Protein AF-0000000068983018 (afdb_homodimer)

pLDDT: mean 96.37, std 4.25, range [56.03, 98.94]

Secondary structure (DSSP, 8-state):
-EEEE---SSB--SSPPSS--TTT-B--TTHHHHHHHHHHHTT--HHHHHHHHT--HHHHHHHHHHHHH--SS--TT-EEHHHHB-SHHHHHH-GGG--HHHHHHHHHHEEEEETTTEEE-TTBEE------TTS---BTTBSSHHHHHTTHHHHHHHHHHHHHT-SEEEE-S-HHHHTTS-GGG-SSEEEEEEEEEEETTEEE--HHHHHHHHHHHHHHHHHTT--SGGGGGG--GGG-EE-GGG--SSEEEEEEPPP-/-EEEE---SSB--SSPPSS--TTT-B--TTHHHHHHHHHHHTT--HHHHHHHHT--HHHHHHHHHHHHH--SS--TT-EEHHHHB-SHHHHHH-GGG--HHHHHHHHHHEEEEETTTEEE-TTBEE------TTS---BTTBSSHHHHHTTHHHHHHHHHHHHHT-SEEEE-S-HHHHTTS-GGG-SSEEEEEEEEEEETTEEE--HHHHHHHHHHHHHHHHHTT--SGGGGGG--GGG-EE-GGG--SSEEEEEEPPP-

Foldseek 3Di:
DAEEAEFAQAWDQDDDQQDDPPVPAAAQPQVVQLVQLLVQVLPAALVRCCVQVVDDSVVSNVQNVQSVQDDPVDDPSKFFRLRTGDALLSVLLVVSPDDPQLLVLQQLHYWYADLNRGIHGRRHIDHDHDDFQQGQRDDPVGRGSLRSCPCVSQVVVQVSCVRLVAQEYEYLYDPSRCSSYDPVSRRHQAAYEFEWEDDPNDTDDDPSVSSSVSSNLSNVCSVVVPSDPVVSQPDQPPRWHWDPVPADPRYTYIYHYDDD/DAEEAEFAQAWDQDDDQQDDPPVPAAAQPQVVQLVQLLVQVLVAALVRCCVQVVDDSVVSNVQNVQSVQDDPVDDPSKFFRLRTGDALLSLLLVVSPDDPQLLVLQQLHYWYADLNRGIHGRRHIDHDHDDFQQGQRDDPVGRGSLRSCPCVSQVVVQVSCVRLVAQEYEYLYDPSRCSSYDVVSRRHQAAYEFEWEDDPNDTDDDPSVSSSVSSNLSNVCSVVVPSDPVVSQPDQPPRWHWDPVVADPRYTYIYHYDDD

Nearest PDB structures (foldseek):
  5caj-assembly2_B  TM=9.688E-01  e=5.473E-36  Escherichia coli K-12
  5x2p-assembly1_B  TM=3.683E-01  e=3.387E+00  Oryzias latipes
  5caj-assembly2_B  TM=9.688E-01  e=8.836E-36  Escherichia coli K-12
  5x2m-assembly1_B  TM=3.567E-01  e=2.384E+00  Oryzias latipes
  5x2p-assembly1_B  TM=3.683E-01  e=3.227E+00  Oryzias latipes

Organism: NCBI:txid743974

Sequence (520 aa):
MYFLLSPAKNLDEKTALPLELDDQYSEPTLIEGAIDLMKTLKTKDVLDLQELMHISAKIAELNVARNQAWAYPFDDNKKPAVYLFDGDVYTGLDAYQLSKEEILYLNRHLGILSGLYGLLKPLDYMLPYRLEMGTKFKTPNADDLYQFWGDTITDLINERIQESGSDVLVNLASTEYYGAVKPKNINATIITPKFLDQKNGKYKIISFYAKKARGMMVNFAAKNNITTPEDLKKFDSDGYCFDEALSTDVEWVFKRDEQAMYFLLSPAKNLDEKTALPLELDDQYSEPTLIEGAIDLMKTLKTKDVLDLQELMHISAKIAELNVARNQAWAYPFDDNKKPAVYLFDGDVYTGLDAYQLSKEEILYLNRHLGILSGLYGLLKPLDYMLPYRLEMGTKFKTPNADDLYQFWGDTITDLINERIQESGSDVLVNLASTEYYGAVKPKNINATIITPKFLDQKNGKYKIISFYAKKARGMMVNFAAKNNITTPEDLKKFDSDGYCFDEALSTDVEWVFKRDEQA

Solvent-accessible surface area (backbone atoms only — not comparable to full-atom values): 27625 Å² total; per-residue (Å²): 46,25,37,35,32,50,69,45,84,40,66,41,88,75,72,75,79,81,68,92,51,81,90,65,54,43,67,44,83,39,44,70,57,26,55,56,51,44,61,58,53,51,71,40,50,46,69,51,37,20,67,59,67,70,47,52,68,70,59,17,44,53,44,37,53,35,42,65,67,58,56,83,82,67,64,90,76,44,37,34,39,58,66,23,40,44,35,54,33,43,62,32,31,38,57,84,77,50,51,72,69,31,48,52,46,38,44,54,26,34,36,32,38,37,51,54,44,45,47,31,38,36,39,15,44,40,65,76,74,83,53,62,41,74,36,77,49,64,51,100,84,22,71,24,44,49,59,60,47,44,61,54,46,30,53,50,49,43,53,44,23,62,71,38,73,26,60,34,36,39,45,51,36,47,70,62,51,46,60,39,45,50,71,89,72,44,81,43,51,61,32,33,66,43,48,27,37,32,54,96,92,38,75,38,74,42,69,68,57,32,36,19,47,44,16,33,49,54,33,51,34,30,76,63,64,59,67,48,74,75,63,57,55,67,48,50,68,95,60,28,35,60,35,72,89,77,29,54,95,42,38,39,32,29,37,22,71,58,76,129,48,24,39,35,32,52,67,45,85,40,69,42,87,74,73,75,78,84,68,92,51,79,91,66,54,44,66,43,82,39,44,68,58,27,56,54,52,44,61,58,53,51,70,41,49,45,68,50,39,20,67,59,65,69,47,52,66,69,59,17,46,54,45,38,52,36,42,65,66,59,56,84,82,68,64,89,76,44,38,34,38,58,66,23,42,44,34,52,32,43,63,32,32,40,57,82,78,51,53,72,68,32,48,53,45,38,44,53,26,33,35,32,38,37,51,55,45,44,47,30,40,36,39,16,44,40,65,77,74,85,55,63,40,73,36,77,48,64,52,99,84,22,72,23,45,50,59,61,47,43,61,55,47,29,53,50,48,43,54,44,23,62,72,36,73,27,59,32,35,39,45,52,39,48,71,62,54,46,61,40,45,51,72,90,71,44,85,43,52,61,32,33,67,42,48,28,36,30,53,95,91,38,74,38,75,43,69,68,57,33,37,18,47,44,16,33,50,54,34,51,34,31,76,65,64,59,67,52,76,74,63,56,55,67,48,49,68,96,60,26,36,58,36,72,88,77,30,56,96,42,37,39,32,28,36,23,71,60,76,129

Structure (mmCIF, N/CA/C/O backbone):
data_AF-0000000068983018-model_v1
#
loop_
_entity.id
_entity.type
_entity.pdbx_description
1 polymer 'UPF0246 protein MBO_03957'
#
loop_
_atom_site.group_PDB
_atom_site.id
_atom_site.type_symbol
_atom_site.label_atom_id
_atom_site.label_alt_id
_atom_site.label_comp_id
_atom_site.label_asym_id
_atom_site.label_entity_id
_atom_site.label_seq_id
_atom_site.pdbx_PDB_ins_code
_atom_site.Cartn_x
_atom_site.Cartn_y
_atom_site.Cartn_z
_atom_site.occupancy
_atom_site.B_iso_or_equiv
_atom_site.auth_seq_id
_atom_site.auth_comp_id
_atom_site.auth_asym_id
_atom_site.auth_atom_id
_atom_site.pdbx_PDB_model_num
ATOM 1 N N . MET A 1 1 ? -3.676 -29.547 -19.547 1 93.94 1 MET A N 1
ATOM 2 C CA . MET A 1 1 ? -4.047 -28.203 -19.094 1 93.94 1 MET A CA 1
ATOM 3 C C . MET A 1 1 ? -3.006 -27.656 -18.125 1 93.94 1 MET A C 1
ATOM 5 O O . MET A 1 1 ? -2.473 -28.406 -17.297 1 93.94 1 MET A O 1
ATOM 9 N N . TYR A 1 2 ? -2.689 -26.422 -18.312 1 97.62 2 TYR A N 1
ATOM 10 C CA . TYR A 1 2 ? -1.684 -25.75 -17.484 1 97.62 2 TYR A CA 1
ATOM 11 C C . TYR A 1 2 ? -2.24 -24.469 -16.859 1 97.62 2 TYR A C 1
ATOM 13 O O . TYR A 1 2 ? -2.877 -23.672 -17.547 1 97.62 2 TYR A O 1
ATOM 21 N N . PHE A 1 3 ? -2.029 -24.328 -15.508 1 98.69 3 PHE A N 1
ATOM 22 C CA . PHE A 1 3 ? -2.539 -23.172 -14.773 1 98.69 3 PHE A CA 1
ATOM 23 C C . PHE A 1 3 ? -1.427 -22.172 -14.516 1 98.69 3 PHE A C 1
ATOM 25 O O . PHE A 1 3 ? -0.26 -22.547 -14.383 1 98.69 3 PHE A O 1
ATOM 32 N N . LEU A 1 4 ? -1.784 -20.922 -14.43 1 98.88 4 LEU A N 1
ATOM 33 C CA . LEU A 1 4 ? -0.894 -19.875 -13.938 1 98.88 4 LEU A CA 1
ATOM 34 C C . LEU A 1 4 ? -1.475 -19.203 -12.695 1 98.88 4 LEU A C 1
ATOM 36 O O . LEU A 1 4 ? -2.66 -18.875 -12.664 1 98.88 4 LEU A O 1
ATOM 40 N N . LEU A 1 5 ? -0.651 -19.031 -11.703 1 98.94 5 LEU A N 1
ATOM 41 C CA . LEU A 1 5 ? -0.996 -18.25 -10.516 1 98.94 5 LEU A CA 1
ATOM 42 C C . LEU A 1 5 ? 0.014 -17.141 -10.289 1 98.94 5 LEU A C 1
ATOM 44 O O . LEU A 1 5 ? 1.147 -17.219 -10.766 1 98.94 5 LEU A O 1
ATOM 48 N N . SER A 1 6 ? -0.474 -16.109 -9.625 1 98.75 6 SER A N 1
ATOM 49 C CA . SER A 1 6 ? 0.417 -15.086 -9.086 1 98.75 6 SER A CA 1
ATOM 50 C C . SER A 1 6 ? 1.104 -15.578 -7.812 1 98.75 6 SER A C 1
ATOM 52 O O . SER A 1 6 ? 0.6 -16.469 -7.133 1 98.75 6 SER A O 1
ATOM 54 N N . PRO A 1 7 ? 2.236 -15.023 -7.469 1 98.69 7 PRO A N 1
ATOM 55 C CA . PRO A 1 7 ? 2.857 -15.32 -6.176 1 98.69 7 PRO A CA 1
ATOM 56 C C . PRO A 1 7 ? 2.17 -14.602 -5.016 1 98.69 7 PRO A C 1
ATOM 58 O O . PRO A 1 7 ? 1.021 -14.172 -5.148 1 98.69 7 PRO A O 1
ATOM 61 N N . ALA A 1 8 ? 2.814 -14.656 -3.9 1 97.69 8 ALA A N 1
ATOM 62 C CA . ALA A 1 8 ? 2.324 -13.922 -2.74 1 97.69 8 ALA A CA 1
ATOM 63 C C . ALA A 1 8 ? 3.43 -13.062 -2.127 1 97.69 8 ALA A C 1
ATOM 65 O O . ALA A 1 8 ? 4.605 -13.438 -2.164 1 97.69 8 ALA A O 1
ATOM 66 N N . LYS A 1 9 ? 3.07 -11.938 -1.561 1 94.56 9 LYS A N 1
ATOM 67 C CA . LYS A 1 9 ? 4.016 -11.078 -0.845 1 94.56 9 LYS A CA 1
ATOM 68 C C . LYS A 1 9 ? 4.418 -11.703 0.487 1 94.56 9 LYS A C 1
ATOM 70 O O . LYS A 1 9 ? 5.582 -11.617 0.893 1 94.56 9 LYS A O 1
ATOM 75 N N . ASN A 1 10 ? 3.43 -12.234 1.146 1 94.75 10 ASN A N 1
ATOM 76 C CA . ASN A 1 10 ? 3.703 -12.906 2.41 1 94.75 10 ASN A CA 1
ATOM 77 C C . ASN A 1 10 ? 4.293 -14.297 2.186 1 94.75 10 ASN A C 1
ATOM 79 O O . ASN A 1 10 ? 3.912 -14.992 1.244 1 94.75 10 ASN A O 1
ATOM 83 N N . LEU A 1 11 ? 5.184 -14.602 3.102 1 97.81 11 LEU A N 1
ATOM 84 C CA . LEU A 1 11 ? 5.871 -15.883 2.998 1 97.81 11 LEU A CA 1
ATOM 85 C C . LEU A 1 11 ? 5.809 -16.641 4.32 1 97.81 11 LEU A C 1
ATOM 87 O O . LEU A 1 11 ? 5.914 -16.047 5.391 1 97.81 11 LEU A O 1
ATOM 91 N N . ASP A 1 12 ? 5.645 -17.906 4.25 1 97.69 12 ASP A N 1
ATOM 92 C CA . ASP A 1 12 ? 5.703 -18.797 5.41 1 97.69 12 ASP A CA 1
ATOM 93 C C . ASP A 1 12 ? 7.059 -19.5 5.496 1 97.69 12 ASP A C 1
ATOM 95 O O . ASP A 1 12 ? 7.223 -20.609 4.988 1 97.69 12 ASP A O 1
ATOM 99 N N . GLU A 1 13 ? 7.898 -18.922 6.32 1 97 13 GLU A N 1
ATOM 100 C CA . GLU A 1 13 ? 9.266 -19.406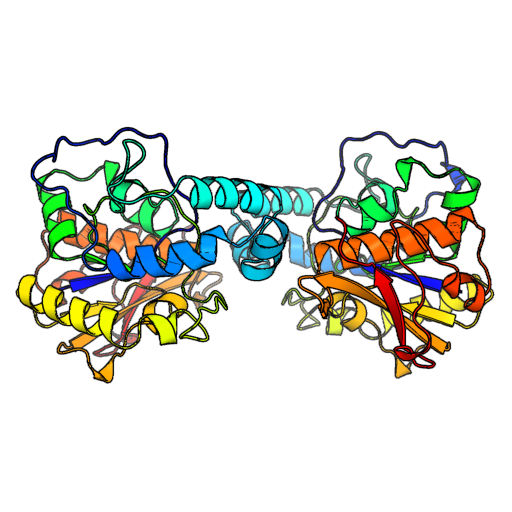 6.402 1 97 13 GLU A CA 1
ATOM 101 C C . GLU A 1 13 ? 9.43 -20.406 7.543 1 97 13 GLU A C 1
ATOM 103 O O . GLU A 1 13 ? 10.461 -21.078 7.652 1 97 13 GLU A O 1
ATOM 108 N N . LYS A 1 14 ? 8.406 -20.609 8.32 1 95.81 14 LYS A N 1
ATOM 109 C CA . LYS A 1 14 ? 8.602 -21.297 9.594 1 95.81 14 LYS A CA 1
ATOM 110 C C . LYS A 1 14 ? 7.938 -22.656 9.586 1 95.81 14 LYS A C 1
ATOM 112 O O . LYS A 1 14 ? 8.469 -23.625 10.164 1 95.81 14 LYS A O 1
ATOM 117 N N . THR A 1 15 ? 6.797 -22.828 8.914 1 97.06 15 THR A N 1
ATOM 118 C CA . THR A 1 15 ? 6.035 -24.078 8.977 1 97.06 15 THR A CA 1
ATOM 119 C C . THR A 1 15 ? 6.789 -25.203 8.289 1 97.06 15 THR A C 1
ATOM 121 O O . THR A 1 15 ? 7.277 -25.047 7.172 1 97.06 15 THR A O 1
ATOM 124 N N . ALA A 1 16 ? 6.883 -26.328 8.914 1 96.31 16 ALA A N 1
ATOM 125 C CA . ALA A 1 16 ? 7.578 -27.484 8.359 1 96.31 16 ALA A CA 1
ATOM 126 C C . ALA A 1 16 ? 6.812 -28.062 7.172 1 96.31 16 ALA A C 1
ATOM 128 O O . ALA A 1 16 ? 5.586 -27.969 7.109 1 96.31 16 ALA A O 1
ATOM 129 N N . LEU A 1 17 ? 7.527 -28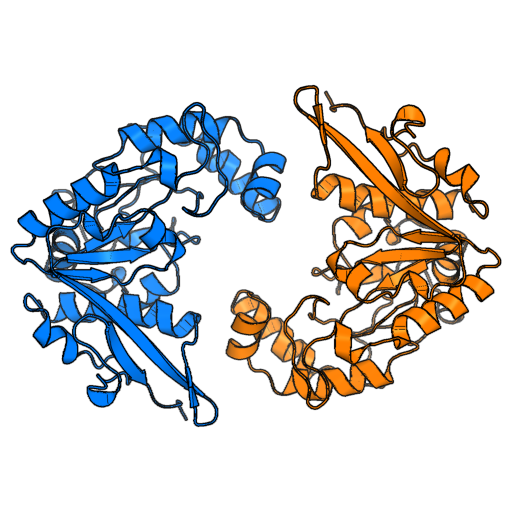.672 6.297 1 96.5 17 LEU A N 1
ATOM 130 C CA . LEU A 1 17 ? 6.902 -29.328 5.152 1 96.5 17 LEU A CA 1
ATOM 131 C C . LEU A 1 17 ? 6.078 -30.516 5.602 1 96.5 17 LEU A C 1
ATOM 133 O O . LEU A 1 17 ? 6.508 -31.297 6.465 1 96.5 17 LEU A O 1
ATOM 137 N N . PRO A 1 18 ? 4.949 -30.656 5.016 1 95.56 18 PRO A N 1
ATOM 138 C CA . PRO A 1 18 ? 4.035 -31.703 5.473 1 95.56 18 PRO A CA 1
ATOM 139 C C . PRO A 1 18 ? 4.363 -33.062 4.879 1 95.56 18 PRO A C 1
ATOM 141 O O . PRO A 1 18 ? 3.932 -34.094 5.414 1 95.56 18 PRO A O 1
ATOM 144 N N . LEU A 1 19 ? 5.043 -33.094 3.732 1 94.56 19 LEU A N 1
ATOM 145 C CA . LEU A 1 19 ? 5.305 -34.344 3.01 1 94.56 19 LEU A CA 1
ATOM 146 C C . LEU A 1 19 ? 6.793 -34.5 2.719 1 94.56 19 LEU A C 1
ATOM 148 O O . LEU A 1 19 ? 7.496 -33.5 2.502 1 94.56 19 LEU A O 1
ATOM 152 N N . GLU A 1 20 ? 7.219 -35.75 2.738 1 90 20 GLU A N 1
ATOM 153 C CA . GLU A 1 20 ? 8.562 -36.062 2.264 1 90 20 GLU A CA 1
ATOM 154 C C . GLU A 1 20 ? 8.578 -36.281 0.756 1 90 20 GLU A C 1
ATOM 156 O O . GLU A 1 20 ? 8.141 -37.344 0.285 1 90 20 GLU A O 1
ATOM 161 N N . LEU A 1 21 ? 9.016 -35.25 0.075 1 91.12 21 LEU A N 1
ATOM 162 C CA . LEU A 1 21 ? 9.008 -35.344 -1.382 1 91.12 21 LEU A CA 1
ATOM 163 C C . LEU A 1 21 ? 10.414 -35.125 -1.944 1 91.12 21 LEU A C 1
ATOM 165 O O . LEU A 1 21 ? 10.578 -34.531 -3.008 1 91.12 21 LEU A O 1
ATOM 169 N N . ASP A 1 22 ? 11.438 -35.562 -1.273 1 85.31 22 ASP A N 1
ATOM 170 C CA . ASP A 1 22 ? 12.828 -35.188 -1.515 1 85.31 22 ASP A CA 1
ATOM 171 C C . ASP A 1 22 ? 13.234 -35.5 -2.959 1 85.31 22 ASP A C 1
ATOM 173 O O . ASP A 1 22 ? 13.992 -34.719 -3.562 1 85.31 22 ASP A O 1
ATOM 177 N N . ASP A 1 23 ? 12.703 -36.438 -3.592 1 91.69 23 ASP A N 1
ATOM 178 C CA . ASP A 1 23 ? 13.102 -36.75 -4.957 1 91.69 23 ASP A CA 1
ATOM 179 C C . ASP A 1 23 ? 12.305 -35.938 -5.973 1 91.69 23 ASP A C 1
ATOM 181 O O . ASP A 1 23 ? 12.547 -36.031 -7.18 1 91.69 23 ASP A O 1
ATOM 185 N N . GLN A 1 24 ? 11.406 -35.062 -5.523 1 95.44 24 GLN A N 1
ATOM 186 C CA . GLN A 1 24 ? 10.523 -34.344 -6.426 1 95.44 24 GLN A CA 1
ATOM 187 C C . GLN A 1 24 ? 10.875 -32.844 -6.441 1 95.44 24 GLN A C 1
ATOM 189 O O . GLN A 1 24 ? 10.438 -32.125 -7.332 1 95.44 24 GLN A O 1
ATOM 194 N N . TYR A 1 25 ? 11.664 -32.406 -5.488 1 97.38 25 TYR A N 1
ATOM 195 C CA . TYR A 1 25 ? 12.031 -31 -5.426 1 97.38 25 TYR A CA 1
ATOM 196 C C . TYR A 1 25 ? 12.984 -30.641 -6.555 1 97.38 25 TYR A C 1
ATOM 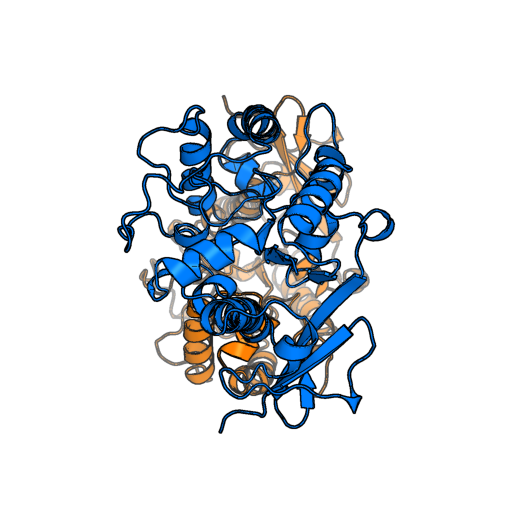198 O O . TYR A 1 25 ? 13.797 -31.453 -6.984 1 97.38 25 TYR A O 1
ATOM 206 N N . SER A 1 26 ? 12.859 -29.453 -7.012 1 98 26 SER A N 1
ATOM 207 C CA . SER A 1 26 ? 13.688 -28.969 -8.117 1 98 26 SER A CA 1
ATOM 208 C C . SER A 1 26 ? 14.133 -27.531 -7.887 1 98 26 SER A C 1
ATOM 210 O O . SER A 1 26 ? 13.859 -26.953 -6.836 1 98 26 SER A O 1
ATOM 212 N N . GLU A 1 27 ? 14.898 -27.062 -8.828 1 97.81 27 GLU A N 1
ATOM 213 C CA . GLU A 1 27 ? 15.344 -25.672 -8.844 1 97.81 27 GLU A CA 1
ATOM 214 C C . GLU A 1 27 ? 14.625 -24.875 -9.922 1 97.81 27 GLU A C 1
ATOM 216 O O . GLU A 1 27 ? 14.141 -25.453 -10.906 1 97.81 27 GLU A O 1
ATOM 221 N N . PRO A 1 28 ? 14.586 -23.578 -9.719 1 98.75 28 PRO A N 1
ATOM 222 C CA . PRO A 1 28 ? 13.945 -22.766 -10.758 1 98.75 28 PRO A CA 1
ATOM 223 C C . PRO A 1 28 ? 14.633 -22.891 -12.109 1 98.75 28 PRO A C 1
ATOM 225 O O . PRO A 1 28 ? 15.859 -22.766 -12.195 1 98.75 28 PRO A O 1
ATOM 228 N N . THR A 1 29 ? 13.844 -23.078 -13.102 1 98.75 29 THR A N 1
ATOM 229 C CA . THR A 1 29 ? 14.367 -23.219 -14.461 1 98.75 29 THR A CA 1
ATOM 230 C C . THR A 1 29 ? 15.086 -21.938 -14.898 1 98.75 29 THR A C 1
ATOM 232 O O . THR A 1 29 ? 16.094 -22 -15.609 1 98.75 29 THR A O 1
ATOM 235 N N . LEU A 1 30 ? 14.617 -20.828 -14.445 1 98.88 30 LEU A N 1
ATOM 236 C CA . LEU A 1 30 ? 15.164 -19.547 -14.883 1 98.88 30 LEU A CA 1
ATOM 237 C C . LEU A 1 30 ? 16.047 -18.938 -13.805 1 98.88 30 LEU A C 1
ATOM 239 O O . LEU A 1 30 ? 16.047 -17.719 -13.609 1 98.88 30 LEU A O 1
ATOM 243 N N . ILE A 1 31 ? 16.828 -19.719 -13.141 1 98.81 31 ILE A N 1
ATOM 244 C CA . ILE A 1 31 ? 17.609 -19.312 -11.984 1 98.81 31 ILE A CA 1
ATOM 245 C C . ILE A 1 31 ? 18.672 -18.297 -12.422 1 98.81 31 ILE A C 1
ATOM 247 O O . ILE A 1 31 ? 19 -17.391 -11.664 1 98.81 31 ILE A O 1
ATOM 251 N N . GLU A 1 32 ? 19.156 -18.391 -13.633 1 98.62 32 GLU A N 1
ATOM 252 C CA . GLU A 1 32 ? 20.156 -17.453 -14.102 1 98.62 32 GLU A CA 1
ATOM 253 C C . GLU A 1 32 ? 19.594 -16.031 -14.133 1 98.62 32 GLU A C 1
ATOM 255 O O . GLU A 1 32 ? 20.312 -15.062 -13.844 1 98.62 32 GLU A O 1
ATOM 260 N N . GLY A 1 33 ? 18.344 -15.914 -14.539 1 98.56 33 GLY A N 1
ATOM 261 C CA . GLY A 1 33 ? 17.688 -14.617 -14.469 1 98.56 33 GLY A CA 1
ATOM 262 C C . GLY A 1 33 ? 17.609 -14.07 -13.055 1 98.56 33 GLY A C 1
ATOM 263 O O . GLY A 1 33 ? 17.859 -12.883 -12.82 1 98.56 33 GLY A O 1
ATOM 264 N N . ALA A 1 34 ? 17.312 -14.922 -12.125 1 98.75 34 ALA A N 1
ATOM 265 C CA . ALA A 1 34 ? 17.219 -14.523 -10.719 1 98.75 34 ALA A CA 1
ATOM 266 C C . ALA A 1 34 ? 18.578 -14.055 -10.188 1 98.75 34 ALA A C 1
ATOM 268 O O . ALA A 1 34 ? 18.656 -13.07 -9.453 1 98.75 34 ALA A O 1
ATOM 269 N N . ILE A 1 35 ? 19.578 -14.805 -10.555 1 98.56 35 ILE A N 1
ATOM 270 C CA . ILE A 1 35 ? 20.938 -14.43 -10.156 1 98.56 35 ILE A CA 1
ATOM 271 C C . ILE A 1 35 ? 21.266 -13.039 -10.68 1 98.56 35 ILE A C 1
ATOM 273 O O . ILE A 1 35 ? 21.781 -12.195 -9.945 1 98.56 35 ILE A O 1
ATOM 277 N N . ASP A 1 36 ? 20.906 -12.773 -11.883 1 98.31 36 ASP A N 1
ATOM 278 C CA . ASP A 1 36 ? 21.188 -11.477 -12.492 1 98.31 36 ASP A CA 1
ATOM 279 C C . ASP A 1 36 ? 20.406 -10.367 -11.797 1 98.31 36 ASP A C 1
ATOM 281 O O . ASP A 1 36 ? 20.953 -9.305 -11.5 1 98.31 36 ASP A O 1
ATOM 285 N N . LEU A 1 37 ? 19.172 -10.586 -11.57 1 98.62 37 LEU A N 1
ATOM 286 C CA . LEU A 1 37 ? 18.344 -9.594 -10.891 1 98.62 37 LEU A CA 1
ATOM 287 C C . LEU A 1 37 ? 18.859 -9.32 -9.484 1 98.62 37 LEU A C 1
ATOM 289 O O . LEU A 1 37 ? 18.844 -8.172 -9.023 1 98.62 37 LEU A O 1
ATOM 293 N N . MET A 1 38 ? 19.297 -10.336 -8.805 1 98.38 38 MET A N 1
ATOM 294 C CA . MET A 1 38 ? 19.75 -10.219 -7.426 1 98.38 38 MET A CA 1
ATOM 295 C C . MET A 1 38 ? 21.016 -9.383 -7.34 1 98.38 38 MET A C 1
ATOM 297 O O . MET A 1 38 ? 21.25 -8.688 -6.344 1 98.38 38 MET A O 1
ATOM 301 N N . LYS A 1 39 ? 21.812 -9.383 -8.391 1 97.69 39 LYS A N 1
ATOM 302 C CA . LYS A 1 39 ? 22.984 -8.516 -8.422 1 97.69 39 LYS A CA 1
ATOM 303 C C . LYS A 1 39 ? 22.609 -7.051 -8.227 1 97.69 39 LYS A C 1
ATOM 305 O O . LYS A 1 39 ? 23.266 -6.32 -7.492 1 97.69 39 LYS A O 1
ATOM 310 N N . THR A 1 40 ? 21.547 -6.719 -8.867 1 97.25 40 THR A N 1
ATOM 311 C CA . THR A 1 40 ? 21.062 -5.348 -8.758 1 97.25 40 THR A CA 1
ATOM 312 C C . THR A 1 40 ? 20.312 -5.141 -7.445 1 97.25 40 THR A C 1
ATOM 314 O O . THR A 1 40 ? 20.484 -4.109 -6.785 1 97.25 40 THR A O 1
ATOM 317 N N . LEU A 1 41 ? 19.547 -6.086 -7.039 1 97.81 41 LEU A N 1
ATOM 318 C CA . LEU A 1 41 ? 18.734 -5.973 -5.832 1 97.81 41 LEU A CA 1
ATOM 319 C C . LEU A 1 41 ? 19.625 -5.82 -4.598 1 97.81 41 LEU A C 1
ATOM 321 O O . LEU A 1 41 ? 19.266 -5.109 -3.656 1 97.81 41 LEU A O 1
ATOM 325 N N . LYS A 1 42 ? 20.766 -6.449 -4.586 1 97.81 42 LYS A N 1
ATOM 326 C CA . LYS A 1 42 ? 21.688 -6.422 -3.457 1 97.81 42 LYS A CA 1
ATOM 327 C C . LYS A 1 42 ? 22.281 -5.027 -3.264 1 97.81 42 LYS A C 1
ATOM 329 O O . LYS A 1 42 ? 22.75 -4.695 -2.176 1 97.81 42 LYS A O 1
ATOM 334 N N . THR A 1 43 ? 22.234 -4.238 -4.301 1 96.62 43 THR A N 1
ATOM 335 C CA . THR A 1 43 ? 22.797 -2.895 -4.211 1 96.62 43 THR A CA 1
ATOM 336 C C . THR A 1 43 ? 21.797 -1.928 -3.59 1 96.62 43 THR A C 1
ATOM 338 O O . THR A 1 43 ? 22.141 -0.785 -3.281 1 96.62 43 THR A O 1
ATOM 341 N N . LYS A 1 44 ? 20.609 -2.33 -3.424 1 96.62 44 LYS A N 1
ATOM 342 C CA . LYS A 1 44 ? 19.578 -1.461 -2.881 1 96.62 44 LYS A CA 1
ATOM 343 C C . LYS A 1 44 ? 19.578 -1.479 -1.354 1 96.62 44 LYS A C 1
ATOM 345 O O . LYS A 1 44 ? 19.578 -2.547 -0.741 1 96.62 44 LYS A O 1
ATOM 350 N N . ASP A 1 45 ? 19.625 -0.312 -0.783 1 94.19 45 ASP A N 1
ATOM 351 C CA . ASP A 1 45 ? 19.531 -0.232 0.672 1 94.19 45 ASP A CA 1
ATOM 352 C C . ASP A 1 45 ? 18.078 -0.062 1.12 1 94.19 45 ASP A C 1
ATOM 354 O O . ASP A 1 45 ? 17.156 -0.189 0.313 1 94.19 45 ASP A O 1
ATOM 358 N N . VAL A 1 46 ? 17.922 0.168 2.393 1 94.5 46 VAL A N 1
ATOM 359 C CA . VAL A 1 46 ? 16.594 0.226 3 1 94.5 46 VAL A CA 1
ATOM 360 C C . VAL A 1 46 ? 15.781 1.347 2.359 1 94.5 46 VAL A C 1
ATOM 362 O O . VAL A 1 46 ? 14.625 1.141 1.973 1 94.5 46 VAL A O 1
ATOM 365 N N . LEU A 1 47 ? 16.312 2.502 2.146 1 89.12 47 LEU A N 1
ATOM 366 C CA . LEU A 1 47 ? 15.609 3.639 1.557 1 89.12 47 LEU A CA 1
ATOM 367 C C . LEU A 1 47 ? 15.258 3.361 0.101 1 89.12 47 LEU A C 1
ATOM 369 O O . LEU A 1 47 ? 14.164 3.707 -0.352 1 89.12 47 LEU A O 1
ATOM 373 N N . ASP A 1 48 ? 16.172 2.713 -0.583 1 93.25 48 ASP A N 1
ATOM 374 C CA . ASP A 1 48 ? 15.922 2.346 -1.974 1 93.25 48 ASP A CA 1
ATOM 375 C C . ASP A 1 48 ? 14.688 1.457 -2.094 1 93.25 48 ASP A C 1
ATOM 377 O O . ASP A 1 48 ? 13.828 1.696 -2.941 1 93.25 48 ASP A O 1
ATOM 381 N N . LEU A 1 49 ? 14.656 0.49 -1.206 1 96.62 49 LEU A N 1
ATOM 382 C CA . LEU A 1 49 ? 13.562 -0.474 -1.292 1 96.62 49 LEU A CA 1
ATOM 383 C C . LEU A 1 49 ? 12.242 0.165 -0.884 1 96.62 49 LEU A C 1
ATOM 385 O O . LEU A 1 49 ? 11.195 -0.147 -1.455 1 96.62 49 LEU A O 1
ATOM 389 N N . GLN A 1 50 ? 12.266 0.995 0.086 1 92.5 50 GLN A N 1
ATOM 390 C CA . GLN A 1 50 ? 11.055 1.712 0.474 1 92.5 50 GLN A CA 1
ATOM 391 C C . GLN A 1 50 ? 10.461 2.471 -0.71 1 92.5 50 GLN A C 1
ATOM 393 O O . GLN A 1 50 ? 9.258 2.408 -0.952 1 92.5 50 GLN A O 1
ATOM 398 N N . GLU A 1 51 ? 11.297 3.115 -1.416 1 89.38 51 GLU A N 1
ATOM 399 C CA . GLU A 1 51 ? 10.852 3.93 -2.543 1 89.38 51 GLU A CA 1
ATOM 400 C C . GLU A 1 51 ? 10.43 3.057 -3.721 1 89.38 51 GLU A C 1
ATOM 402 O O . GLU A 1 51 ? 9.398 3.307 -4.344 1 89.38 51 GLU A O 1
ATOM 407 N N . LEU A 1 52 ? 11.227 2.055 -3.912 1 94.38 52 LEU A N 1
ATOM 408 C CA . LEU A 1 52 ? 11.031 1.194 -5.074 1 94.38 52 LEU A CA 1
ATOM 409 C C . LEU A 1 52 ? 9.758 0.367 -4.93 1 94.38 52 LEU A C 1
ATOM 411 O O . LEU A 1 52 ? 9.031 0.157 -5.906 1 94.38 52 LEU A O 1
ATOM 415 N N . MET A 1 53 ? 9.508 -0.096 -3.705 1 95.25 53 MET A N 1
ATOM 416 C CA . MET A 1 53 ? 8.445 -1.08 -3.506 1 95.25 53 MET A CA 1
ATOM 417 C C . MET A 1 53 ? 7.301 -0.487 -2.695 1 95.25 53 MET A C 1
ATOM 419 O O . MET A 1 53 ? 6.262 -1.128 -2.518 1 95.25 53 MET A O 1
ATOM 423 N N . HIS A 1 54 ? 7.469 0.717 -2.281 1 89.5 54 HIS A N 1
ATOM 424 C CA . HIS A 1 54 ? 6.469 1.408 -1.479 1 89.5 54 HIS A CA 1
ATOM 425 C C . HIS A 1 54 ? 6.094 0.594 -0.245 1 89.5 54 HIS A C 1
ATOM 427 O O . HIS A 1 54 ? 4.914 0.324 -0.008 1 89.5 54 HIS A O 1
ATOM 433 N N . ILE A 1 55 ? 7.129 0.301 0.495 1 91.38 55 ILE A N 1
ATOM 434 C CA . ILE A 1 55 ? 6.941 -0.525 1.683 1 91.38 55 ILE A CA 1
ATOM 435 C C . ILE A 1 55 ? 7.473 0.208 2.912 1 91.38 55 ILE A C 1
ATOM 437 O O . ILE A 1 55 ? 8.172 1.215 2.785 1 91.38 55 ILE A O 1
ATOM 441 N N . SER A 1 56 ? 7.09 -0.315 4.074 1 85.06 56 SER A N 1
ATOM 442 C CA . SER A 1 56 ? 7.539 0.262 5.336 1 85.06 56 SER A CA 1
ATOM 443 C C . SER A 1 56 ? 9.031 0.033 5.543 1 85.06 56 SER A C 1
ATOM 445 O O . SER A 1 56 ? 9.633 -0.818 4.887 1 85.06 56 SER A O 1
ATOM 447 N N . ALA A 1 57 ? 9.641 0.753 6.422 1 86.75 57 ALA A N 1
ATOM 448 C CA . ALA A 1 57 ? 11.047 0.604 6.77 1 86.75 57 ALA A CA 1
ATOM 449 C C . ALA A 1 57 ? 11.344 -0.804 7.281 1 86.75 57 ALA A C 1
ATOM 451 O O . ALA A 1 57 ? 12.375 -1.392 6.938 1 86.75 57 ALA A O 1
ATOM 452 N N . LYS A 1 58 ? 10.391 -1.245 8.07 1 90.44 58 LYS A N 1
ATOM 453 C CA . LYS A 1 58 ? 10.578 -2.574 8.656 1 90.44 58 LYS A CA 1
ATOM 454 C C . LYS A 1 58 ? 10.633 -3.645 7.566 1 90.44 58 LYS A C 1
ATOM 456 O O . LYS A 1 58 ? 11.508 -4.516 7.59 1 90.44 58 LYS A O 1
ATOM 461 N N . ILE A 1 59 ? 9.75 -3.549 6.586 1 95 59 ILE A N 1
ATOM 462 C CA . ILE A 1 59 ? 9.711 -4.52 5.496 1 95 59 ILE A CA 1
ATOM 463 C C . ILE A 1 59 ? 10.938 -4.34 4.605 1 95 59 ILE A C 1
ATOM 465 O O . ILE A 1 59 ? 11.516 -5.32 4.129 1 95 59 ILE A O 1
ATOM 469 N N . ALA A 1 60 ? 11.328 -3.133 4.418 1 96.62 60 ALA A N 1
ATOM 470 C CA . ALA A 1 60 ? 12.516 -2.857 3.619 1 96.62 60 ALA A CA 1
ATOM 471 C C . ALA A 1 60 ? 13.766 -3.445 4.273 1 96.62 60 ALA A C 1
ATOM 473 O O . ALA A 1 60 ? 14.594 -4.059 3.6 1 96.62 60 ALA A O 1
ATOM 474 N N . GLU A 1 61 ? 13.883 -3.266 5.582 1 97.56 61 GLU A N 1
ATOM 475 C CA . GLU A 1 61 ? 15.016 -3.816 6.324 1 97.56 61 GLU A CA 1
ATOM 476 C C . GLU A 1 61 ? 15.062 -5.336 6.199 1 97.56 61 GLU A C 1
ATOM 478 O O . GLU A 1 61 ? 16.125 -5.906 5.941 1 97.56 61 GLU A O 1
ATOM 483 N N . LEU A 1 62 ? 13.945 -5.906 6.41 1 98.06 62 LEU A N 1
ATOM 484 C CA . LEU A 1 62 ? 13.836 -7.355 6.281 1 98.06 62 LEU A CA 1
ATOM 485 C C . LEU A 1 62 ? 14.312 -7.816 4.91 1 98.06 62 LEU A C 1
ATOM 487 O O . LEU A 1 62 ? 15.062 -8.789 4.805 1 98.06 62 LEU A O 1
ATOM 491 N N . ASN A 1 63 ? 13.977 -7.117 3.869 1 98.31 63 ASN A N 1
ATOM 492 C CA . ASN A 1 63 ? 14.266 -7.598 2.521 1 98.31 63 ASN A CA 1
ATOM 493 C C . ASN A 1 63 ? 15.664 -7.203 2.072 1 98.31 63 ASN A C 1
ATOM 495 O O . ASN A 1 63 ? 16.25 -7.859 1.207 1 98.31 63 ASN A O 1
ATOM 499 N N . VAL A 1 64 ? 16.219 -6.176 2.643 1 98.5 64 VAL A N 1
ATOM 500 C CA . VAL A 1 64 ? 17.656 -5.934 2.447 1 98.5 64 VAL A CA 1
ATOM 501 C C . VAL A 1 64 ? 18.453 -7.113 2.994 1 98.5 64 VAL A C 1
ATOM 503 O O . VAL A 1 64 ? 19.375 -7.605 2.336 1 98.5 64 VAL A O 1
ATOM 506 N N . ALA A 1 65 ? 18.078 -7.523 4.184 1 98.5 65 ALA A N 1
ATOM 507 C CA . ALA A 1 65 ? 18.75 -8.672 4.785 1 98.5 65 ALA A CA 1
ATOM 508 C C . ALA A 1 65 ? 18.578 -9.922 3.93 1 98.5 65 ALA A C 1
ATOM 510 O O . ALA A 1 65 ? 19.531 -10.672 3.713 1 98.5 65 ALA A O 1
ATOM 511 N N . ARG A 1 66 ? 17.359 -10.141 3.436 1 98.38 66 ARG A N 1
ATOM 512 C CA . ARG A 1 66 ? 17.094 -11.273 2.557 1 98.38 66 ARG A CA 1
ATOM 513 C C . ARG A 1 66 ? 17.953 -11.211 1.304 1 98.38 66 ARG A C 1
ATOM 515 O O . ARG A 1 66 ? 18.547 -12.211 0.901 1 98.38 66 ARG A O 1
ATOM 522 N N . ASN A 1 67 ? 17.984 -10.047 0.725 1 98.56 67 ASN A N 1
ATOM 523 C CA . ASN A 1 67 ? 18.766 -9.875 -0.491 1 98.56 67 ASN A CA 1
ATOM 524 C C . ASN A 1 67 ? 20.25 -10.172 -0.249 1 98.56 67 ASN A C 1
ATOM 526 O O . ASN A 1 67 ? 20.875 -10.883 -1.037 1 98.56 67 ASN A O 1
ATOM 530 N N . GLN A 1 68 ? 20.734 -9.672 0.81 1 98.31 68 GLN A N 1
ATOM 531 C CA . GLN A 1 68 ? 22.156 -9.852 1.123 1 98.31 68 GLN A CA 1
ATOM 532 C C . GLN A 1 68 ? 22.469 -11.328 1.373 1 98.31 68 GLN A C 1
ATOM 534 O O . GLN A 1 68 ? 23.547 -11.805 1.014 1 98.31 68 GLN A O 1
ATOM 539 N N . ALA A 1 69 ? 21.562 -12 1.944 1 97.94 69 ALA A N 1
ATOM 540 C CA . ALA A 1 69 ? 21.781 -13.398 2.299 1 97.94 69 ALA A CA 1
ATOM 541 C C . ALA A 1 69 ? 21.5 -14.312 1.108 1 97.94 69 ALA A C 1
ATOM 543 O O . ALA A 1 69 ? 21.859 -15.492 1.123 1 97.94 69 ALA A O 1
ATOM 544 N N . TRP A 1 70 ? 20.844 -13.82 0.115 1 98.56 70 TRP A N 1
ATOM 545 C CA . TRP A 1 70 ? 20.453 -14.625 -1.035 1 98.56 70 TRP A CA 1
ATOM 546 C C . TRP A 1 70 ? 21.672 -15.109 -1.809 1 98.56 70 TRP A C 1
ATOM 548 O O . TRP A 1 70 ? 22.531 -14.305 -2.193 1 98.56 70 TRP A O 1
ATOM 558 N N . ALA A 1 71 ? 21.672 -16.391 -2.025 1 97.88 71 ALA A N 1
ATOM 559 C CA . ALA A 1 71 ? 22.781 -16.969 -2.787 1 97.88 71 ALA A CA 1
ATOM 560 C C . ALA A 1 71 ? 22.344 -18.266 -3.484 1 97.88 71 ALA A C 1
ATOM 562 O O . ALA A 1 71 ? 21.438 -18.953 -3.021 1 97.88 71 ALA A O 1
ATOM 563 N N . TYR A 1 72 ? 22.953 -18.469 -4.559 1 97.75 72 TYR A N 1
ATOM 564 C CA . TYR A 1 72 ? 22.812 -19.734 -5.27 1 97.75 72 TYR A CA 1
ATOM 565 C C . TYR A 1 72 ? 24.172 -20.422 -5.426 1 97.75 72 TYR A C 1
ATOM 567 O O . TYR A 1 72 ? 25.156 -19.781 -5.812 1 97.75 72 TYR A O 1
ATOM 575 N N . PRO A 1 73 ? 24.297 -21.812 -5.227 1 97.81 73 PRO A N 1
ATOM 576 C CA . PRO A 1 73 ? 23.203 -22.703 -4.801 1 97.81 73 PRO A CA 1
ATOM 577 C C . PRO A 1 73 ? 22.609 -22.281 -3.457 1 97.81 73 PRO A C 1
ATOM 579 O O . PRO A 1 73 ? 23.297 -21.656 -2.639 1 97.81 73 PRO A O 1
ATOM 582 N N . PHE A 1 74 ? 21.406 -22.594 -3.277 1 98.19 74 PHE A N 1
ATOM 583 C CA . PHE A 1 74 ? 20.641 -22.156 -2.111 1 98.19 74 PHE A CA 1
ATOM 584 C C . PHE A 1 74 ? 21.156 -22.844 -0.848 1 98.19 74 PHE A C 1
ATOM 586 O O . PHE A 1 74 ? 21.641 -23.969 -0.898 1 98.19 74 PHE A O 1
ATOM 593 N N . ASP A 1 75 ? 21.031 -22.141 0.251 1 96.06 75 ASP A N 1
ATOM 594 C CA . ASP A 1 75 ? 21.328 -22.734 1.548 1 96.06 75 ASP A CA 1
ATOM 595 C C . ASP A 1 75 ? 20.094 -23.422 2.125 1 96.06 75 ASP A C 1
ATOM 597 O O . ASP A 1 75 ? 19.125 -23.688 1.405 1 96.06 75 ASP A O 1
ATOM 601 N N . ASP A 1 76 ? 20.109 -23.719 3.404 1 94.5 76 ASP A N 1
ATOM 602 C CA . ASP A 1 76 ? 19.094 -24.562 4.035 1 94.5 76 ASP A CA 1
ATOM 603 C C . ASP A 1 76 ? 17.828 -23.75 4.316 1 94.5 76 ASP A C 1
ATOM 605 O O . ASP A 1 76 ? 16.812 -24.312 4.727 1 94.5 76 ASP A O 1
ATOM 609 N N . ASN A 1 77 ? 17.859 -22.5 3.998 1 95.31 77 ASN A N 1
ATOM 610 C CA . ASN A 1 77 ? 16.672 -21.672 4.211 1 95.31 77 ASN A CA 1
ATOM 611 C C . ASN A 1 77 ? 15.703 -21.766 3.029 1 95.31 77 ASN A C 1
ATOM 613 O O . ASN A 1 77 ? 14.641 -21.156 3.049 1 95.31 77 ASN A O 1
ATOM 617 N N . LYS A 1 78 ? 16.062 -22.516 2.07 1 97.56 78 LYS A N 1
ATOM 618 C CA . LYS A 1 78 ? 15.211 -22.703 0.898 1 97.56 78 LYS A CA 1
ATOM 619 C C . LYS A 1 78 ? 13.953 -23.484 1.249 1 97.56 78 LYS A C 1
ATOM 621 O O . LYS A 1 78 ? 13.953 -24.281 2.186 1 97.56 78 LYS A O 1
ATOM 626 N N . LYS A 1 79 ? 12.914 -23.266 0.531 1 97.88 79 LYS A N 1
ATOM 627 C CA . LYS A 1 79 ? 11.625 -23.938 0.678 1 97.88 79 LYS A CA 1
ATOM 628 C C . LYS A 1 79 ? 10.898 -24.031 -0.661 1 97.88 79 LYS A C 1
ATOM 630 O O . LYS A 1 79 ? 11.023 -23.125 -1.501 1 97.88 79 LYS A O 1
ATOM 635 N N . PRO A 1 80 ? 10.188 -25.141 -0.919 1 98.62 80 PRO A N 1
ATOM 636 C CA . PRO A 1 80 ? 9.414 -25.203 -2.164 1 98.62 80 PRO A CA 1
ATOM 637 C C . PRO A 1 80 ? 8.391 -24.078 -2.281 1 98.62 80 PRO A C 1
ATOM 639 O O . PRO A 1 80 ? 7.77 -23.688 -1.286 1 98.62 80 PRO A O 1
ATOM 642 N N . ALA A 1 81 ? 8.195 -23.594 -3.436 1 98.81 81 ALA A N 1
ATOM 643 C CA . ALA A 1 81 ? 7.41 -22.391 -3.711 1 98.81 81 ALA A CA 1
ATOM 644 C C . ALA A 1 81 ? 5.992 -22.531 -3.156 1 98.81 81 ALA A C 1
ATOM 646 O O . ALA A 1 81 ? 5.496 -21.625 -2.484 1 98.81 81 ALA A O 1
ATOM 647 N N . VAL A 1 82 ? 5.352 -23.672 -3.359 1 98.81 82 VAL A N 1
ATOM 648 C CA . VAL A 1 82 ? 3.941 -23.859 -3.033 1 98.81 82 VAL A CA 1
ATOM 649 C C . VAL A 1 82 ? 3.75 -23.812 -1.52 1 98.81 82 VAL A C 1
ATOM 651 O O . VAL A 1 82 ? 2.65 -23.531 -1.035 1 98.81 82 VAL A O 1
ATOM 654 N N . TYR A 1 83 ? 4.84 -24.047 -0.759 1 98.56 83 TYR A N 1
ATOM 655 C CA . TYR A 1 83 ? 4.758 -24.078 0.697 1 98.56 83 TYR A CA 1
ATOM 656 C C . TYR A 1 83 ? 5.312 -22.781 1.297 1 98.56 83 TYR A C 1
ATOM 658 O O . TYR A 1 83 ? 5.176 -22.547 2.5 1 98.56 83 TYR A O 1
ATOM 666 N N . LEU A 1 84 ? 5.98 -21.984 0.48 1 98.75 84 LEU A N 1
ATOM 667 C CA . LEU A 1 84 ? 6.574 -20.75 0.98 1 98.75 84 LEU A CA 1
ATOM 668 C C . LEU A 1 84 ? 5.621 -19.562 0.786 1 98.75 84 LEU A C 1
ATOM 670 O O . LEU A 1 84 ? 5.477 -18.734 1.677 1 98.75 84 LEU A O 1
ATOM 674 N N . PHE A 1 85 ? 5.035 -19.5 -0.384 1 98.69 85 PHE A N 1
ATOM 675 C CA . PHE A 1 85 ? 4.082 -18.422 -0.616 1 98.69 85 PHE A CA 1
ATOM 676 C C . PHE A 1 85 ? 2.887 -18.547 0.321 1 98.69 85 PHE A C 1
ATOM 678 O O . PHE A 1 85 ? 2.355 -19.641 0.515 1 98.69 85 PHE A O 1
ATOM 685 N N . ASP A 1 86 ? 2.521 -17.406 0.943 1 97.19 86 ASP A N 1
ATOM 686 C CA . ASP A 1 86 ? 1.474 -17.391 1.96 1 97.19 86 ASP A CA 1
ATOM 687 C C . ASP A 1 86 ? 0.564 -16.188 1.797 1 97.19 86 ASP A C 1
ATOM 689 O O . ASP A 1 86 ? 0.664 -15.219 2.561 1 97.19 86 ASP A O 1
ATOM 693 N N . GLY A 1 87 ? -0.372 -16.188 0.939 1 95.62 87 GLY A N 1
ATOM 694 C CA . GLY A 1 87 ? -1.379 -15.164 0.672 1 95.62 87 GLY A CA 1
ATOM 695 C C . GLY A 1 87 ? -2.75 -15.75 0.382 1 95.62 87 GLY A C 1
ATOM 696 O O . GLY A 1 87 ? -2.959 -16.953 0.518 1 95.62 87 GLY A O 1
ATOM 697 N N . ASP A 1 88 ? -3.668 -14.914 -0.074 1 93.38 88 ASP A N 1
ATOM 698 C CA . ASP A 1 88 ? -5.062 -15.305 -0.261 1 93.38 88 ASP A CA 1
ATOM 699 C C . ASP A 1 88 ? -5.184 -16.438 -1.271 1 93.38 88 ASP A C 1
ATOM 701 O O . ASP A 1 88 ? -5.93 -17.406 -1.051 1 93.38 88 ASP A O 1
ATOM 705 N N . VAL A 1 89 ? -4.422 -16.344 -2.32 1 98.19 89 VAL A N 1
ATOM 706 C CA . VAL A 1 89 ? -4.438 -17.406 -3.326 1 98.19 89 VAL A CA 1
ATOM 707 C C . VAL A 1 89 ? -4.02 -18.719 -2.691 1 98.19 89 VAL A C 1
ATOM 709 O O . VAL A 1 89 ? -4.648 -19.766 -2.922 1 98.19 89 VAL A O 1
ATOM 712 N N . TYR A 1 90 ? -3.059 -18.688 -1.881 1 98.62 90 TYR A N 1
ATOM 713 C CA . TYR A 1 90 ? -2.457 -19.906 -1.342 1 98.62 90 TYR A CA 1
ATOM 714 C C . TYR A 1 90 ? -3.254 -20.438 -0.154 1 98.62 90 TYR A C 1
ATOM 716 O O . TYR A 1 90 ? -3.201 -21.625 0.162 1 98.62 90 TYR A O 1
ATOM 724 N N . THR A 1 91 ? -3.941 -19.547 0.531 1 97.12 91 THR A N 1
ATOM 725 C CA . THR A 1 91 ? -4.961 -20.016 1.462 1 97.12 91 THR A CA 1
ATOM 726 C C . THR A 1 91 ? -6 -20.875 0.74 1 97.12 91 THR A C 1
ATOM 728 O O . THR A 1 91 ? -6.41 -21.922 1.244 1 97.12 91 THR A O 1
ATOM 731 N N . GLY A 1 92 ? -6.422 -20.438 -0.426 1 98.38 92 GLY A N 1
ATOM 732 C CA . GLY A 1 92 ? -7.352 -21.203 -1.238 1 98.38 92 GLY A CA 1
ATOM 733 C C . GLY A 1 92 ? -6.758 -22.5 -1.768 1 98.38 92 GLY A C 1
ATOM 734 O O . GLY A 1 92 ? -7.43 -23.531 -1.797 1 98.38 92 GLY A O 1
ATOM 735 N N . LEU A 1 93 ? -5.508 -22.406 -2.188 1 98.81 93 LEU A N 1
ATOM 736 C CA . LEU A 1 93 ? -4.824 -23.578 -2.725 1 98.81 93 LEU A CA 1
ATOM 737 C C . LEU A 1 93 ? -4.648 -24.656 -1.648 1 98.81 93 LEU A C 1
ATOM 739 O O . LEU A 1 93 ? -4.727 -25.844 -1.937 1 98.81 93 LEU A O 1
ATOM 743 N N . ASP A 1 94 ? -4.34 -24.234 -0.421 1 98.44 94 ASP A N 1
ATOM 744 C CA . ASP A 1 94 ? -4.266 -25.094 0.765 1 98.44 94 ASP A CA 1
ATOM 745 C C . ASP A 1 94 ? -3.348 -26.281 0.527 1 98.44 94 ASP A C 1
ATOM 747 O O . ASP A 1 94 ? -3.738 -27.438 0.76 1 98.44 94 ASP A O 1
ATOM 751 N N . ALA A 1 95 ? -2.186 -26.016 0.067 1 98.62 95 ALA A N 1
ATOM 752 C CA . ALA A 1 95 ? -1.245 -27.062 -0.329 1 98.62 95 ALA A CA 1
ATOM 753 C C . ALA A 1 95 ? -0.906 -27.969 0.85 1 98.62 95 ALA A C 1
ATOM 755 O O . ALA A 1 95 ? -0.662 -29.172 0.67 1 98.62 95 ALA A O 1
ATOM 756 N N . TYR A 1 96 ? -0.853 -27.453 2.023 1 98.19 96 TYR A N 1
ATOM 757 C CA . TYR A 1 96 ? -0.465 -28.203 3.215 1 98.19 96 TYR A CA 1
ATOM 758 C C . TYR A 1 96 ? -1.45 -29.344 3.494 1 98.19 96 TYR A C 1
ATOM 760 O O . TYR A 1 96 ? -1.145 -30.266 4.25 1 98.19 96 TYR A O 1
ATOM 768 N N . GLN A 1 97 ? -2.609 -29.312 2.9 1 98.06 97 GLN A N 1
ATOM 769 C CA . GLN A 1 97 ? -3.631 -30.312 3.166 1 98.06 97 GLN A CA 1
ATOM 770 C C . GLN A 1 97 ? -3.756 -31.281 1.997 1 98.06 97 GLN A C 1
ATOM 772 O O . GLN A 1 97 ? -4.625 -32.156 2.006 1 98.06 97 GLN A O 1
ATOM 777 N N . LEU A 1 98 ? -2.955 -31.156 1.01 1 98.56 98 LEU A N 1
ATOM 778 C CA . LEU A 1 98 ? -3.031 -32 -0.177 1 98.56 98 LEU A CA 1
ATOM 779 C C . LEU A 1 98 ? -2.172 -33.25 -0.012 1 98.56 98 LEU A C 1
ATOM 781 O O . LEU A 1 98 ? -1.135 -33.219 0.653 1 98.56 98 LEU A O 1
ATOM 785 N N . SER A 1 99 ? -2.559 -34.312 -0.635 1 98.12 99 SER A N 1
ATOM 786 C CA . SER A 1 99 ? -1.791 -35.562 -0.654 1 98.12 99 SER A CA 1
ATOM 787 C C . SER A 1 99 ? -0.591 -35.438 -1.59 1 98.12 99 SER A C 1
ATOM 789 O O . SER A 1 99 ? -0.469 -34.5 -2.344 1 98.12 99 SER A O 1
ATOM 791 N N . LYS A 1 100 ? 0.244 -36.469 -1.511 1 97.56 100 LYS A N 1
ATOM 792 C CA . LYS A 1 100 ? 1.409 -36.531 -2.389 1 97.56 100 LYS A CA 1
ATOM 793 C C . LYS A 1 100 ? 0.992 -36.5 -3.857 1 97.56 100 LYS A C 1
ATOM 795 O O . LYS A 1 100 ? 1.562 -35.75 -4.652 1 97.56 100 LYS A O 1
ATOM 800 N N . GLU A 1 101 ? 0.004 -37.312 -4.16 1 97.69 101 GLU A N 1
ATOM 801 C CA . GLU A 1 101 ? -0.46 -37.375 -5.539 1 97.69 101 GLU A CA 1
ATOM 802 C C . GLU A 1 101 ? -0.994 -36.031 -6.02 1 97.69 101 GLU A C 1
ATOM 804 O O . GLU A 1 101 ? -0.751 -35.625 -7.164 1 97.69 101 GLU A O 1
ATOM 809 N N . GLU A 1 102 ? -1.709 -35.375 -5.18 1 98.62 102 GLU A N 1
ATOM 810 C CA . GLU A 1 102 ? -2.289 -34.062 -5.516 1 98.62 102 GLU A CA 1
ATOM 811 C C . GLU A 1 102 ? -1.205 -33 -5.691 1 98.62 102 GLU A C 1
ATOM 813 O O . GLU A 1 102 ? -1.293 -32.156 -6.59 1 98.62 102 GLU A O 1
ATOM 818 N N . ILE A 1 103 ? -0.174 -33.062 -4.926 1 98.69 103 ILE A N 1
ATOM 819 C CA . ILE A 1 103 ? 0.942 -32.125 -5.047 1 98.69 103 ILE A CA 1
ATOM 820 C C . ILE A 1 103 ? 1.703 -32.406 -6.34 1 98.69 103 ILE A C 1
ATOM 822 O O . ILE A 1 103 ? 2.133 -31.453 -7.023 1 98.69 103 ILE A O 1
ATOM 826 N N . LEU A 1 104 ? 1.878 -33.656 -6.648 1 97.81 104 LEU A N 1
ATOM 827 C CA . LEU A 1 104 ? 2.553 -34 -7.898 1 97.81 104 LEU A CA 1
ATOM 828 C C . LEU A 1 104 ? 1.737 -33.5 -9.102 1 97.81 104 LEU A C 1
ATOM 830 O O . LEU A 1 104 ? 2.303 -33.094 -10.109 1 97.81 104 LEU A O 1
ATOM 834 N N . TYR A 1 105 ? 0.4 -33.625 -8.961 1 97.56 105 TYR A N 1
ATOM 835 C CA . TYR A 1 105 ? -0.469 -33.031 -9.969 1 97.56 105 TYR A CA 1
ATOM 836 C C . TYR A 1 105 ? -0.183 -31.531 -10.133 1 97.56 105 TYR A C 1
ATOM 838 O O . TYR A 1 105 ? -0.021 -31.047 -11.258 1 97.56 105 TYR A O 1
ATOM 846 N N . LEU A 1 106 ? -0.118 -30.812 -9.055 1 98.62 106 LEU A N 1
ATOM 847 C CA . LEU A 1 106 ? 0.193 -29.375 -9.102 1 98.62 106 LEU A CA 1
ATOM 848 C C . LEU A 1 106 ? 1.536 -29.141 -9.781 1 98.62 106 LEU A C 1
ATOM 850 O O . LEU A 1 106 ? 1.659 -28.25 -10.617 1 98.62 106 LEU A O 1
ATOM 854 N N . ASN A 1 107 ? 2.461 -29.922 -9.422 1 98 107 ASN A N 1
ATOM 855 C CA . ASN A 1 107 ? 3.822 -29.734 -9.914 1 98 107 ASN A CA 1
ATOM 856 C C . ASN A 1 107 ? 3.906 -29.906 -11.422 1 98 107 ASN A C 1
ATOM 858 O O . ASN A 1 107 ? 4.809 -29.359 -12.07 1 98 107 ASN A O 1
ATOM 862 N N . ARG A 1 108 ? 3.004 -30.625 -11.945 1 96.88 108 ARG A N 1
ATOM 863 C CA . ARG A 1 108 ? 2.973 -30.875 -13.383 1 96.88 108 ARG A CA 1
ATOM 864 C C . ARG A 1 108 ? 2.125 -29.844 -14.102 1 96.88 108 ARG A C 1
ATOM 866 O O . ARG A 1 108 ? 2.391 -29.5 -15.258 1 96.88 108 ARG A O 1
ATOM 873 N N . HIS A 1 109 ? 1.151 -29.297 -13.445 1 97.94 109 HIS A N 1
ATOM 874 C CA . HIS A 1 109 ? 0.101 -28.594 -14.164 1 97.94 109 HIS A CA 1
ATOM 875 C C . HIS A 1 109 ? 0.074 -27.109 -13.773 1 97.94 109 HIS A C 1
ATOM 877 O O . HIS A 1 109 ? -0.712 -26.344 -14.32 1 97.94 109 HIS A O 1
ATOM 883 N N . LEU A 1 110 ? 0.945 -26.656 -12.883 1 98.69 110 LEU A N 1
ATOM 884 C CA . LEU A 1 110 ? 0.832 -25.312 -12.344 1 98.69 110 LEU A CA 1
ATOM 885 C C . LEU A 1 110 ? 2.158 -24.562 -12.461 1 98.69 110 LEU A C 1
ATOM 887 O O . LEU A 1 110 ? 3.215 -25.125 -12.148 1 98.69 110 LEU A O 1
ATOM 891 N N . GLY A 1 111 ? 2.076 -23.391 -12.953 1 98.88 111 GLY A N 1
ATOM 892 C CA . GLY A 1 111 ? 3.16 -22.438 -12.891 1 98.88 111 GLY A CA 1
ATOM 893 C C . GLY A 1 111 ? 2.834 -21.234 -12.023 1 98.88 111 GLY A C 1
ATOM 894 O O . GLY A 1 111 ? 1.708 -20.734 -12.047 1 98.88 111 GLY A O 1
ATOM 895 N N . ILE A 1 112 ? 3.826 -20.812 -11.266 1 98.94 112 ILE A N 1
ATOM 896 C CA . ILE A 1 112 ? 3.697 -19.625 -10.43 1 98.94 112 ILE A CA 1
ATOM 897 C C . ILE A 1 112 ? 4.586 -18.5 -10.969 1 98.94 112 ILE A C 1
ATOM 899 O O . ILE A 1 112 ? 5.812 -18.625 -10.961 1 98.94 112 ILE A O 1
ATOM 903 N N . LEU A 1 113 ? 3.92 -17.5 -11.469 1 98.94 113 LEU A N 1
ATOM 904 C CA . LEU A 1 113 ? 4.672 -16.359 -11.961 1 98.94 113 LEU A CA 1
ATOM 905 C C . LEU A 1 113 ? 5.387 -15.641 -10.82 1 98.94 113 LEU A C 1
ATOM 907 O O . LEU A 1 113 ? 4.859 -15.547 -9.711 1 98.94 113 LEU A O 1
ATOM 911 N N . SER A 1 114 ? 6.559 -15.156 -11.062 1 98.81 114 SER A N 1
ATOM 912 C CA . SER A 1 114 ? 7.398 -14.523 -10.047 1 98.81 114 SER A CA 1
ATOM 913 C C . SER A 1 114 ? 8.25 -13.414 -10.648 1 98.81 114 SER A C 1
ATOM 915 O O . SER A 1 114 ? 8.852 -13.586 -11.719 1 98.81 114 SER A O 1
ATOM 917 N N . GLY A 1 115 ? 8.281 -12.297 -9.984 1 98.75 115 GLY A N 1
ATOM 918 C CA . GLY A 1 115 ? 9.156 -11.234 -10.453 1 98.75 115 GLY A CA 1
ATOM 919 C C . GLY A 1 115 ? 10.625 -11.617 -10.445 1 98.75 115 GLY A C 1
ATOM 920 O O . GLY A 1 115 ? 11.352 -11.305 -11.391 1 98.75 115 GLY A O 1
ATOM 921 N N . LEU A 1 116 ? 11.047 -12.273 -9.445 1 98.81 116 LEU A N 1
ATOM 922 C CA . LEU A 1 116 ? 12.453 -12.633 -9.305 1 98.81 116 LEU A CA 1
ATOM 923 C C . LEU A 1 116 ? 12.781 -13.891 -10.102 1 98.81 116 LEU A C 1
ATOM 925 O O . LEU A 1 116 ? 13.758 -13.93 -10.852 1 98.81 116 LEU A O 1
ATOM 929 N N . TYR A 1 117 ? 11.891 -14.891 -10.016 1 98.88 117 TYR A N 1
ATOM 930 C CA . TYR A 1 117 ? 12.266 -16.219 -10.492 1 98.88 117 TYR A CA 1
ATOM 931 C C . TYR A 1 117 ? 11.648 -16.484 -11.859 1 98.88 117 TYR A C 1
ATOM 933 O O . TYR A 1 117 ? 11.891 -17.547 -12.453 1 98.88 117 TYR A O 1
ATOM 941 N N . GLY A 1 118 ? 10.812 -15.594 -12.352 1 98.81 118 GLY A N 1
ATOM 942 C CA . GLY A 1 118 ? 10.188 -15.742 -13.656 1 98.81 118 GLY A CA 1
ATOM 943 C C . GLY A 1 118 ? 8.977 -16.656 -13.633 1 98.81 118 GLY A C 1
ATOM 944 O O . GLY A 1 118 ? 7.84 -16.188 -13.508 1 98.81 118 GLY A O 1
ATOM 945 N N . LEU A 1 119 ? 9.219 -17.859 -13.586 1 98.94 119 LEU A N 1
ATOM 946 C CA . LEU A 1 119 ? 8.188 -18.891 -13.516 1 98.94 119 LEU A CA 1
ATOM 947 C C . LEU A 1 119 ? 8.656 -20.078 -12.672 1 98.94 119 LEU A C 1
ATOM 949 O O . LEU A 1 119 ? 9.68 -20.688 -12.977 1 98.94 119 LEU A O 1
ATOM 953 N N . LEU A 1 120 ? 7.844 -20.359 -11.664 1 98.94 120 LEU A N 1
ATOM 954 C CA . LEU A 1 120 ? 8.203 -21.453 -10.75 1 98.94 120 LEU A CA 1
ATOM 955 C C . LEU A 1 120 ? 7.234 -22.609 -10.891 1 98.94 120 LEU A C 1
ATOM 957 O O . LEU A 1 120 ? 6.039 -22.422 -11.125 1 98.94 120 LEU A O 1
ATOM 961 N N . LYS A 1 121 ? 7.781 -23.781 -10.727 1 98.62 121 LYS A N 1
ATOM 962 C CA . LYS A 1 121 ? 6.934 -24.922 -10.367 1 98.62 121 LYS A CA 1
ATOM 963 C C . LYS A 1 121 ? 6.613 -24.922 -8.875 1 98.62 121 LYS A C 1
ATOM 965 O O . LYS A 1 121 ? 7.363 -24.359 -8.078 1 98.62 121 LYS A O 1
ATOM 970 N N . PRO A 1 122 ? 5.543 -25.578 -8.516 1 98.81 122 PRO A N 1
ATOM 971 C CA . PRO A 1 122 ? 5.18 -25.656 -7.094 1 98.81 122 PRO A CA 1
ATOM 972 C C . PRO A 1 122 ? 6.301 -26.219 -6.227 1 98.81 122 PRO A C 1
ATOM 974 O O . PRO A 1 122 ? 6.527 -25.75 -5.113 1 98.81 122 PRO A O 1
ATOM 977 N N . LEU A 1 123 ? 7.066 -27.156 -6.727 1 98.75 123 LEU A N 1
ATOM 978 C CA . LEU A 1 123 ? 8.055 -27.828 -5.891 1 98.75 123 LEU A CA 1
ATOM 979 C C . LEU A 1 123 ? 9.461 -27.328 -6.203 1 98.75 123 LEU A C 1
ATOM 981 O O . LEU A 1 123 ? 10.445 -27.938 -5.793 1 98.75 123 LEU A O 1
ATOM 985 N N . ASP A 1 124 ? 9.594 -26.234 -6.941 1 98.75 124 ASP A N 1
ATOM 986 C CA . ASP A 1 124 ? 10.875 -25.547 -7.02 1 98.75 124 ASP A CA 1
ATOM 987 C C . ASP A 1 124 ? 11.258 -24.938 -5.672 1 98.75 124 ASP A C 1
ATOM 989 O O . ASP A 1 124 ? 10.438 -24.281 -5.023 1 98.75 124 ASP A O 1
ATOM 993 N N . TYR A 1 125 ? 12.5 -25.172 -5.277 1 98.38 125 TYR A N 1
ATOM 994 C CA . TYR A 1 125 ? 13.031 -24.438 -4.129 1 98.38 125 TYR A CA 1
ATOM 995 C C . TYR A 1 125 ? 13.203 -22.969 -4.453 1 98.38 125 TYR A C 1
ATOM 997 O O . TYR A 1 125 ? 13.516 -22.609 -5.59 1 98.38 125 TYR A O 1
ATOM 1005 N N . MET A 1 126 ? 13.016 -22.203 -3.434 1 98.44 126 MET A N 1
ATOM 1006 C CA . MET A 1 126 ? 13.359 -20.781 -3.527 1 98.44 126 MET A CA 1
ATOM 1007 C C . MET A 1 126 ? 13.703 -20.219 -2.156 1 98.44 126 MET A C 1
ATOM 1009 O O . MET A 1 126 ? 13.422 -20.844 -1.131 1 98.44 126 MET A O 1
ATOM 1013 N N . LEU A 1 127 ? 14.391 -19.156 -2.164 1 98.69 127 LEU A N 1
ATOM 1014 C CA . LEU A 1 127 ? 14.633 -18.391 -0.948 1 98.69 127 LEU A CA 1
ATOM 1015 C C . LEU A 1 127 ? 13.633 -17.25 -0.811 1 98.69 127 LEU A C 1
ATOM 1017 O O . LEU A 1 127 ? 13.094 -16.766 -1.81 1 98.69 127 LEU A O 1
ATOM 1021 N N . PRO A 1 128 ? 13.367 -16.844 0.436 1 98.38 128 PRO A N 1
ATOM 1022 C CA . PRO A 1 128 ? 12.469 -15.703 0.638 1 98.38 128 PRO A CA 1
ATOM 1023 C C . PRO A 1 128 ? 12.953 -14.445 -0.071 1 98.38 128 PRO A C 1
ATOM 1025 O O . PRO A 1 128 ? 14.164 -14.18 -0.111 1 98.38 128 PRO A O 1
ATOM 1028 N N . TYR A 1 129 ? 12.008 -13.703 -0.629 1 98.31 129 TYR A N 1
ATOM 1029 C CA . TYR A 1 129 ? 12.32 -12.5 -1.396 1 98.31 129 TYR A CA 1
ATOM 1030 C C . TYR A 1 129 ? 11.117 -11.57 -1.466 1 98.31 129 TYR A C 1
ATOM 1032 O O . TYR A 1 129 ? 10.016 -11.938 -1.045 1 98.31 129 TYR A O 1
ATOM 1040 N N . ARG A 1 130 ? 11.391 -10.383 -1.914 1 98 130 ARG A N 1
ATOM 1041 C CA . ARG A 1 130 ? 10.32 -9.484 -2.332 1 98 130 ARG A CA 1
ATOM 1042 C C . ARG A 1 130 ? 10.695 -8.75 -3.619 1 98 130 ARG A C 1
ATOM 1044 O O . ARG A 1 130 ? 11.703 -8.047 -3.67 1 98 130 ARG A O 1
ATOM 1051 N N . LEU A 1 131 ? 9.953 -8.945 -4.633 1 98.44 131 LEU A N 1
ATOM 1052 C CA . LEU A 1 131 ? 10.078 -8.273 -5.922 1 98.44 131 LEU A CA 1
ATOM 1053 C C . LEU A 1 131 ? 8.852 -8.539 -6.789 1 98.44 131 LEU A C 1
ATOM 1055 O O . LEU A 1 131 ? 8.781 -9.555 -7.48 1 98.44 131 LEU A O 1
ATOM 1059 N N . GLU A 1 132 ? 7.953 -7.641 -6.781 1 98.19 132 GLU A N 1
ATOM 106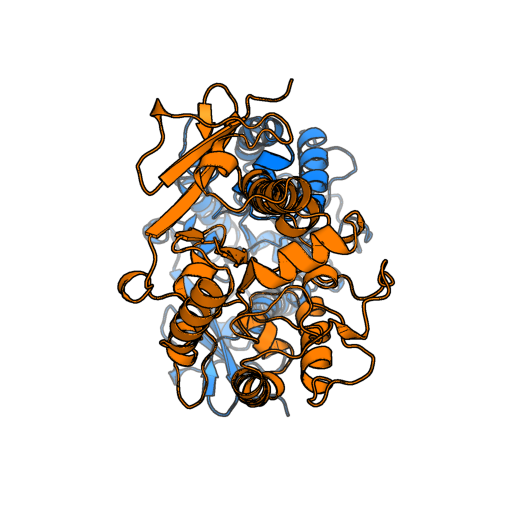0 C CA . GLU A 1 132 ? 6.738 -7.785 -7.578 1 98.19 132 GLU A CA 1
ATOM 1061 C C . GLU A 1 132 ? 7.004 -7.484 -9.055 1 98.19 132 GLU A C 1
ATOM 1063 O O . GLU A 1 132 ? 7.824 -6.621 -9.375 1 98.19 132 GLU A O 1
ATOM 1068 N N . MET A 1 133 ? 6.277 -8.102 -9.898 1 98.62 133 MET A N 1
ATOM 1069 C CA . MET A 1 133 ? 6.465 -7.98 -11.344 1 98.62 133 MET A CA 1
ATOM 1070 C C . MET A 1 133 ? 6.281 -6.535 -11.797 1 98.62 133 MET A C 1
ATOM 1072 O O . MET A 1 133 ? 6.996 -6.062 -12.68 1 98.62 133 MET A O 1
ATOM 1076 N N . GLY A 1 134 ? 5.359 -5.871 -11.211 1 97.81 134 GLY A N 1
ATOM 1077 C CA . GLY A 1 134 ? 5.016 -4.523 -11.641 1 97.81 134 GLY A CA 1
ATOM 1078 C C . GLY A 1 134 ? 5.949 -3.463 -11.086 1 97.81 134 GLY A C 1
ATOM 1079 O O . GLY A 1 134 ? 5.832 -2.285 -11.43 1 97.81 134 GLY A O 1
ATOM 1080 N N . THR A 1 135 ? 6.895 -3.879 -10.227 1 97.19 135 THR A N 1
ATOM 1081 C CA . THR A 1 135 ? 7.855 -2.93 -9.672 1 97.19 135 THR A CA 1
ATOM 1082 C C . THR A 1 135 ? 8.68 -2.289 -10.789 1 97.19 135 THR A C 1
ATOM 1084 O O . THR A 1 135 ? 9.102 -2.971 -11.727 1 97.19 135 THR A O 1
ATOM 1087 N N . LYS A 1 136 ? 8.859 -0.932 -10.703 1 95.44 136 LYS A N 1
ATOM 1088 C CA . LYS A 1 136 ? 9.703 -0.25 -11.68 1 95.44 136 LYS A CA 1
ATOM 1089 C C . LYS A 1 136 ? 11.18 -0.495 -11.391 1 95.44 136 LYS A C 1
ATOM 1091 O O . LYS A 1 136 ? 11.938 0.45 -11.172 1 95.44 136 LYS A O 1
ATOM 1096 N N . PHE A 1 137 ? 11.508 -1.691 -11.469 1 97.5 137 PHE A N 1
ATOM 1097 C CA . PHE A 1 137 ? 12.859 -2.148 -11.164 1 97.5 137 PHE A CA 1
ATOM 1098 C C . PHE A 1 137 ? 13.727 -2.146 -12.414 1 97.5 137 PHE A C 1
ATOM 1100 O O . PHE A 1 137 ? 13.539 -2.971 -13.305 1 97.5 137 PHE A O 1
ATOM 1107 N N . LYS A 1 138 ? 14.688 -1.229 -12.414 1 95.5 138 LYS A N 1
ATOM 1108 C CA . LYS A 1 138 ? 15.578 -1.084 -13.562 1 95.5 138 LYS A CA 1
ATOM 1109 C C . LYS A 1 138 ? 16.844 -1.909 -13.375 1 95.5 138 LYS A C 1
ATOM 1111 O O . LYS A 1 138 ? 17.422 -1.946 -12.281 1 95.5 138 LYS A O 1
ATOM 1116 N N . THR A 1 139 ? 17.219 -2.598 -14.367 1 95.38 139 THR A N 1
ATOM 1117 C CA . THR A 1 139 ? 18.5 -3.273 -14.469 1 95.38 139 THR A CA 1
ATOM 1118 C C . THR A 1 139 ? 19.359 -2.658 -15.578 1 95.38 139 THR A C 1
ATOM 1120 O O . THR A 1 139 ? 18.875 -1.808 -16.328 1 95.38 139 THR A O 1
ATOM 1123 N N . PRO A 1 140 ? 20.578 -2.975 -15.672 1 93 140 PRO A N 1
ATOM 1124 C CA . PRO A 1 140 ? 21.422 -2.404 -16.719 1 93 140 PRO A CA 1
ATOM 1125 C C . PRO A 1 140 ? 20.859 -2.625 -18.125 1 93 140 PRO A C 1
ATOM 1127 O O . PRO A 1 140 ? 21.078 -1.803 -19.016 1 93 140 PRO A O 1
ATOM 1130 N N . ASN A 1 141 ? 20.031 -3.605 -18.234 1 93.12 141 ASN A N 1
ATOM 1131 C CA . ASN A 1 141 ? 19.625 -3.959 -19.594 1 93.12 141 ASN A CA 1
ATOM 1132 C C . ASN A 1 141 ? 18.109 -3.863 -19.766 1 93.12 141 ASN A C 1
ATOM 1134 O O . ASN A 1 141 ? 17.578 -4.246 -20.797 1 93.12 141 ASN A O 1
ATOM 1138 N N . ALA A 1 142 ? 17.438 -3.453 -18.828 1 97.25 142 ALA A N 1
ATOM 1139 C CA . ALA A 1 142 ? 15.984 -3.393 -18.922 1 97.25 142 ALA A CA 1
ATOM 1140 C C . ALA A 1 142 ? 15.422 -2.311 -18 1 97.25 142 ALA A C 1
ATOM 1142 O O . ALA A 1 142 ? 15.914 -2.123 -16.875 1 97.25 142 ALA A O 1
ATOM 1143 N N . ASP A 1 143 ? 14.359 -1.712 -18.391 1 96.94 143 ASP A N 1
ATOM 1144 C CA . ASP A 1 143 ? 13.758 -0.612 -17.641 1 96.94 143 ASP A CA 1
ATOM 1145 C C . ASP A 1 143 ? 12.797 -1.134 -16.578 1 96.94 143 ASP A C 1
ATOM 1147 O O . ASP A 1 143 ? 12.43 -0.407 -15.648 1 96.94 143 ASP A O 1
ATOM 1151 N N . ASP A 1 144 ? 12.336 -2.324 -16.766 1 98.12 144 ASP A N 1
ATOM 1152 C CA . ASP A 1 144 ? 11.43 -2.984 -15.828 1 98.12 144 ASP A CA 1
ATOM 1153 C C . ASP A 1 144 ? 11.477 -4.5 -15.992 1 98.12 144 ASP A C 1
ATOM 1155 O O . ASP A 1 144 ? 12.227 -5.016 -16.828 1 98.12 144 ASP A O 1
ATOM 1159 N N . LEU A 1 145 ? 10.734 -5.184 -15.211 1 98.69 145 LEU A N 1
ATOM 1160 C CA . LEU A 1 145 ? 10.805 -6.641 -15.195 1 98.69 145 LEU A CA 1
ATOM 1161 C C . LEU A 1 145 ? 10.125 -7.23 -16.422 1 98.69 145 LEU A C 1
ATOM 1163 O O . LEU A 1 145 ? 10.469 -8.336 -16.859 1 98.69 145 LEU A O 1
ATOM 1167 N N . TYR A 1 146 ? 9.125 -6.551 -17.016 1 98.62 146 TYR A N 1
ATOM 1168 C CA . TYR A 1 146 ? 8.484 -7.012 -18.25 1 98.62 146 TYR A CA 1
ATOM 1169 C C . TYR A 1 146 ? 9.484 -7.07 -19.391 1 98.62 146 TYR A C 1
ATOM 1171 O O . TYR A 1 146 ? 9.516 -8.047 -20.156 1 98.62 146 TYR A O 1
ATOM 1179 N N . GLN A 1 147 ? 10.273 -6.051 -19.422 1 98.31 147 GLN A N 1
ATOM 1180 C CA . GLN A 1 147 ? 11.32 -6.008 -20.438 1 98.31 147 GLN A CA 1
ATOM 1181 C C . GLN A 1 147 ? 12.422 -7.02 -20.141 1 98.31 147 GLN A C 1
ATOM 1183 O O . GLN A 1 147 ? 12.93 -7.684 -21.047 1 98.31 147 GLN A O 1
ATOM 1188 N N . PHE A 1 148 ? 12.789 -7.105 -18.922 1 98.56 148 PHE A N 1
ATOM 1189 C CA . PHE A 1 148 ? 13.852 -8.016 -18.516 1 98.56 148 PHE A CA 1
ATOM 1190 C C . PHE A 1 148 ? 13.539 -9.445 -18.938 1 98.56 148 PHE A C 1
ATOM 1192 O O . PHE A 1 148 ? 14.375 -10.125 -19.531 1 98.56 148 PHE A O 1
ATOM 1199 N N . TRP A 1 149 ? 12.328 -9.875 -18.625 1 98.56 149 TRP A N 1
ATOM 1200 C CA . TRP A 1 149 ? 11.969 -11.266 -18.875 1 98.56 149 TRP A CA 1
ATOM 1201 C C . TRP A 1 149 ? 11.609 -11.469 -20.344 1 98.56 149 TRP A C 1
ATOM 1203 O O . TRP A 1 149 ? 11.75 -12.57 -20.875 1 98.56 149 TRP A O 1
ATOM 1213 N N . GLY A 1 150 ? 11.109 -10.398 -21.031 1 97.44 150 GLY A N 1
ATOM 1214 C CA . GLY A 1 150 ? 10.805 -10.508 -22.453 1 97.44 150 GLY A CA 1
ATOM 1215 C C . GLY A 1 150 ? 9.93 -11.703 -22.781 1 97.44 150 GLY A C 1
ATOM 1216 O O . GLY A 1 150 ? 8.883 -11.898 -22.172 1 97.44 150 GLY A O 1
ATOM 1217 N N . ASP A 1 151 ? 10.453 -12.617 -23.641 1 98.25 151 ASP A N 1
ATOM 1218 C CA . ASP A 1 151 ? 9.68 -13.773 -24.078 1 98.25 151 ASP A CA 1
ATOM 1219 C C . ASP A 1 151 ? 10.031 -15.016 -23.266 1 98.25 151 ASP A C 1
ATOM 1221 O O . ASP A 1 151 ? 9.406 -16.062 -23.422 1 98.25 151 ASP A O 1
ATOM 1225 N N . THR A 1 152 ? 10.914 -14.883 -22.375 1 98.69 152 THR A N 1
ATOM 1226 C CA . THR A 1 152 ? 11.484 -16.031 -21.672 1 98.69 152 THR A CA 1
ATOM 1227 C C . THR A 1 152 ? 10.406 -16.781 -20.906 1 98.69 152 THR A C 1
ATOM 1229 O O . THR A 1 152 ? 10.328 -18 -20.969 1 98.69 152 THR A O 1
ATOM 1232 N N . ILE A 1 153 ? 9.594 -16.031 -20.234 1 98.88 153 ILE A N 1
ATOM 1233 C CA . ILE A 1 153 ? 8.531 -16.641 -19.438 1 98.88 153 ILE A CA 1
ATOM 1234 C C . ILE A 1 153 ? 7.523 -17.328 -20.359 1 98.88 153 ILE A C 1
ATOM 1236 O O . ILE A 1 153 ? 7.105 -18.453 -20.094 1 98.88 153 ILE A O 1
ATOM 1240 N N . THR A 1 154 ? 7.176 -16.672 -21.438 1 98.88 154 THR A N 1
ATOM 1241 C CA . THR A 1 154 ? 6.223 -17.219 -22.406 1 98.88 154 THR A CA 1
ATOM 1242 C C . THR A 1 154 ? 6.75 -18.516 -23.016 1 98.88 154 THR A C 1
ATOM 1244 O O . THR A 1 154 ? 6.012 -19.5 -23.125 1 98.88 154 THR A O 1
ATOM 1247 N N . ASP A 1 155 ? 8.016 -18.516 -23.344 1 98.81 155 ASP A N 1
ATOM 1248 C CA . ASP A 1 155 ? 8.641 -19.703 -23.906 1 98.81 155 ASP A CA 1
ATOM 1249 C C . ASP A 1 155 ? 8.586 -20.875 -22.938 1 98.81 155 ASP A C 1
ATOM 1251 O O . ASP A 1 155 ? 8.266 -22 -23.328 1 98.81 155 ASP A O 1
ATOM 1255 N N . LEU A 1 156 ? 8.875 -20.562 -21.719 1 98.81 156 LEU A N 1
ATOM 1256 C CA . LEU A 1 156 ? 8.859 -21.625 -20.703 1 98.81 156 LEU A CA 1
ATOM 1257 C C . LEU A 1 156 ? 7.441 -22.125 -20.469 1 98.81 156 LEU A C 1
ATOM 1259 O O . LEU A 1 156 ? 7.23 -23.328 -20.281 1 98.81 156 LEU A O 1
ATOM 1263 N N . ILE A 1 157 ? 6.469 -21.234 -20.516 1 98.81 157 ILE A N 1
ATOM 1264 C CA . ILE A 1 157 ? 5.07 -21.625 -20.375 1 98.81 157 ILE A CA 1
ATOM 1265 C C . ILE A 1 157 ? 4.695 -22.594 -21.5 1 98.81 157 ILE A C 1
ATOM 1267 O O . ILE A 1 157 ? 4.047 -23.609 -21.25 1 98.81 157 ILE A O 1
ATOM 1271 N N . ASN A 1 158 ? 5.121 -22.297 -22.672 1 98.56 158 ASN A N 1
ATOM 1272 C CA . ASN A 1 158 ? 4.828 -23.172 -23.812 1 98.56 158 ASN A CA 1
ATOM 1273 C C . ASN A 1 158 ? 5.422 -24.562 -23.609 1 98.56 158 ASN A C 1
ATOM 1275 O O . ASN A 1 158 ? 4.773 -25.578 -23.906 1 98.56 158 ASN A O 1
ATOM 1279 N N . GLU A 1 159 ? 6.621 -24.578 -23.094 1 98.06 159 GLU A N 1
ATOM 1280 C CA . GLU A 1 159 ? 7.246 -25.859 -22.781 1 98.06 159 GLU A CA 1
ATOM 1281 C C . GLU A 1 159 ? 6.438 -26.641 -21.75 1 98.06 159 GLU A C 1
ATOM 1283 O O . GLU A 1 159 ? 6.215 -27.844 -21.906 1 98.06 159 GLU A O 1
ATOM 1288 N N . ARG A 1 160 ? 5.98 -25.938 -20.75 1 97.88 160 ARG A N 1
ATOM 1289 C CA . ARG A 1 160 ? 5.238 -26.578 -19.672 1 97.88 160 ARG A CA 1
ATOM 1290 C C . ARG A 1 160 ? 3.875 -27.062 -20.156 1 97.88 160 ARG A C 1
ATOM 1292 O O . ARG A 1 160 ? 3.396 -28.109 -19.734 1 97.88 160 ARG A O 1
ATOM 1299 N N . ILE A 1 161 ? 3.273 -26.266 -20.984 1 96.81 161 ILE A N 1
ATOM 1300 C CA . ILE A 1 161 ? 1.998 -26.672 -21.562 1 96.81 161 ILE A CA 1
ATOM 1301 C C . ILE A 1 161 ? 2.166 -28 -22.312 1 96.81 161 ILE A C 1
ATOM 1303 O O . ILE A 1 161 ? 1.363 -28.922 -22.141 1 96.81 161 ILE A O 1
ATOM 1307 N N . GLN A 1 162 ? 3.195 -28.125 -23.047 1 94.38 162 GLN A N 1
ATOM 1308 C CA . GLN A 1 162 ? 3.469 -29.344 -23.797 1 94.38 162 GLN A CA 1
ATOM 1309 C C . GLN A 1 162 ? 3.664 -30.531 -22.844 1 94.38 162 GLN A C 1
ATOM 1311 O O . GLN A 1 162 ? 3.16 -31.625 -23.094 1 94.38 162 GLN A O 1
ATOM 1316 N N . GLU A 1 163 ? 4.312 -30.234 -21.781 1 92.06 163 GLU A N 1
ATOM 1317 C CA . GLU A 1 163 ? 4.605 -31.281 -20.797 1 92.06 163 GLU A CA 1
ATOM 1318 C C . GLU A 1 163 ? 3.342 -31.703 -20.062 1 92.06 163 GLU A C 1
ATOM 1320 O O . GLU A 1 163 ? 3.26 -32.812 -19.562 1 92.06 163 GLU A O 1
ATOM 1325 N N . SER A 1 164 ? 2.4 -30.859 -19.969 1 89 164 SER A N 1
ATOM 1326 C CA . SER A 1 164 ? 1.186 -31.125 -19.203 1 89 164 SER A CA 1
ATOM 1327 C C . SER A 1 164 ? 0.234 -32.031 -19.984 1 89 164 SER A C 1
ATOM 1329 O O . SER A 1 164 ? -0.679 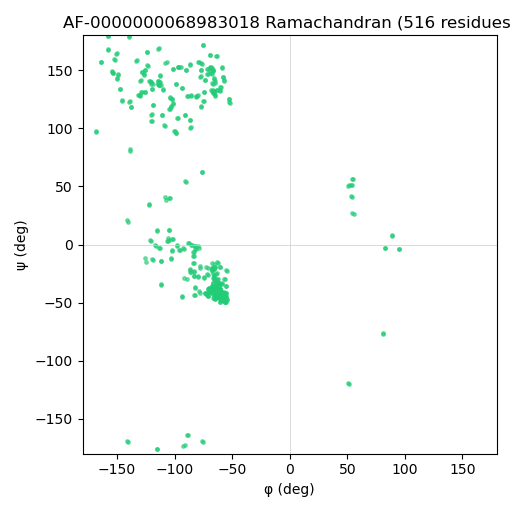-32.625 -19.406 1 89 164 SER A O 1
ATOM 1331 N N . GLY A 1 165 ? 0.418 -32.125 -21.328 1 84.81 165 GLY A N 1
ATOM 1332 C CA . GLY A 1 165 ? -0.389 -33.031 -22.141 1 84.81 165 GLY A CA 1
ATOM 1333 C C . GLY A 1 165 ? -1.676 -32.375 -22.641 1 84.81 165 GLY A C 1
ATOM 1334 O O . GLY A 1 165 ? -2.615 -33.094 -23.016 1 84.81 165 GLY A O 1
ATOM 1335 N N . SER A 1 166 ? -1.853 -31.109 -22.453 1 82.25 166 SER A N 1
ATOM 1336 C CA . SER A 1 166 ? -3.021 -30.391 -22.938 1 82.25 166 SER A CA 1
ATOM 1337 C C . SER A 1 166 ? -2.623 -29.094 -23.625 1 82.25 166 SER A C 1
ATOM 1339 O O . SER A 1 166 ? -1.5 -28.609 -23.453 1 82.25 166 SER A O 1
ATOM 1341 N N . ASP A 1 167 ? -3.564 -28.625 -24.484 1 92.69 167 ASP A N 1
ATOM 1342 C CA . ASP A 1 167 ? -3.309 -27.391 -25.234 1 92.69 167 ASP A CA 1
ATOM 1343 C C . ASP A 1 167 ? -4.152 -26.234 -24.688 1 92.69 167 ASP A C 1
ATOM 1345 O O . ASP A 1 167 ? -4.727 -25.469 -25.469 1 92.69 167 ASP A O 1
ATOM 1349 N N . VAL A 1 168 ? -4.285 -26.203 -23.422 1 96.81 168 VAL A N 1
ATOM 1350 C CA . VAL A 1 168 ? -5.074 -25.141 -22.797 1 96.81 168 VAL A CA 1
ATOM 1351 C C . VAL A 1 168 ? -4.281 -24.5 -21.672 1 96.81 168 VAL A C 1
ATOM 1353 O O . VAL A 1 168 ? -3.688 -25.203 -20.844 1 96.81 168 VAL A O 1
ATOM 1356 N N . LEU A 1 169 ? -4.184 -23.25 -21.703 1 98.38 169 LEU A N 1
ATOM 1357 C CA . LEU A 1 169 ? -3.648 -22.453 -20.609 1 98.38 169 LEU A CA 1
ATOM 1358 C C . LEU A 1 169 ? -4.773 -21.781 -19.828 1 98.38 169 LEU A C 1
ATOM 1360 O O . LEU A 1 169 ? -5.59 -21.062 -20.391 1 98.38 169 LEU A O 1
ATOM 1364 N N . VAL A 1 170 ? -4.887 -22.094 -18.562 1 98.5 170 VAL A N 1
ATOM 1365 C CA . VAL A 1 170 ? -5.855 -21.438 -17.688 1 98.5 170 VAL A CA 1
ATOM 1366 C C . VAL A 1 170 ? -5.172 -20.328 -16.906 1 98.5 170 VAL A C 1
ATOM 1368 O O . VAL A 1 170 ? -4.391 -20.594 -15.984 1 98.5 170 VAL A O 1
ATOM 1371 N N . ASN A 1 171 ? -5.48 -19.094 -17.25 1 98.75 171 ASN A N 1
ATOM 1372 C CA . ASN A 1 171 ? -4.887 -17.938 -16.609 1 98.75 171 ASN A CA 1
ATOM 1373 C C . ASN A 1 171 ? -5.652 -17.531 -15.344 1 98.75 171 ASN A C 1
ATOM 1375 O O . ASN A 1 171 ? -6.727 -16.938 -15.43 1 98.75 171 ASN A O 1
ATOM 1379 N N . LEU A 1 172 ? -5.043 -17.797 -14.211 1 98.81 172 LEU A N 1
ATOM 1380 C CA . LEU A 1 172 ? -5.609 -17.422 -12.922 1 98.81 172 LEU A CA 1
ATOM 1381 C C . LEU A 1 172 ? -4.738 -16.391 -12.219 1 98.81 172 LEU A C 1
ATOM 1383 O O . LEU A 1 172 ? -4.879 -16.156 -11.016 1 98.81 172 LEU A O 1
ATOM 1387 N N . ALA A 1 173 ? -3.807 -15.836 -12.961 1 98.75 173 ALA A N 1
ATOM 1388 C CA . ALA A 1 173 ? -2.9 -14.828 -12.422 1 98.75 173 ALA A CA 1
ATOM 1389 C C . ALA A 1 173 ? -3.506 -13.43 -12.523 1 98.75 173 ALA A C 1
ATOM 1391 O O . ALA A 1 173 ? -4.41 -13.203 -13.328 1 98.75 173 ALA A O 1
ATOM 1392 N N . SER A 1 174 ? -3.072 -12.57 -11.68 1 97.56 174 SER A N 1
ATOM 1393 C CA . SER A 1 174 ? -3.459 -11.172 -11.789 1 97.56 174 SER A CA 1
ATOM 1394 C C . SER A 1 174 ? -2.934 -10.547 -13.078 1 97.56 174 SER A C 1
ATOM 1396 O O . SER A 1 174 ? -1.966 -11.039 -13.656 1 97.56 174 SER A O 1
ATOM 1398 N N . THR A 1 175 ? -3.551 -9.414 -13.406 1 97.12 175 THR A N 1
ATOM 1399 C CA . THR A 1 175 ? -3.137 -8.688 -14.602 1 97.12 175 THR A CA 1
ATOM 1400 C C . THR A 1 175 ? -1.676 -8.266 -14.492 1 97.12 175 THR A C 1
ATOM 1402 O O . THR A 1 175 ? -0.939 -8.305 -15.484 1 97.12 175 THR A O 1
ATOM 1405 N N . GLU A 1 176 ? -1.256 -7.879 -13.359 1 97.69 176 GLU A N 1
ATOM 1406 C CA . GLU A 1 176 ? 0.127 -7.473 -13.125 1 97.69 176 GLU A CA 1
ATOM 1407 C C . GLU A 1 176 ? 1.101 -8.586 -13.508 1 97.69 176 GLU A C 1
ATOM 1409 O O . GLU A 1 176 ? 2.051 -8.352 -14.258 1 97.69 176 GLU A O 1
ATOM 1414 N N . TYR A 1 177 ? 0.853 -9.727 -13.086 1 98.69 177 TYR A N 1
ATOM 1415 C CA . TYR A 1 177 ? 1.796 -10.812 -13.312 1 98.69 177 TYR A CA 1
ATOM 1416 C C . TYR A 1 177 ? 1.619 -11.406 -14.711 1 98.69 177 TYR A C 1
ATOM 1418 O O . TYR A 1 177 ? 2.6 -11.742 -15.375 1 98.69 177 TYR A O 1
ATOM 1426 N N . TYR A 1 178 ? 0.405 -11.469 -15.133 1 98.62 178 TYR A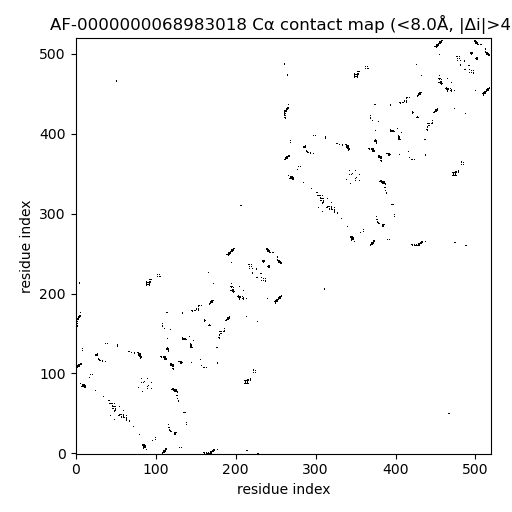 N 1
ATOM 1427 C CA . TYR A 1 178 ? 0.137 -11.961 -16.469 1 98.62 178 TYR A CA 1
ATOM 1428 C C . TYR A 1 178 ? 0.729 -11.031 -17.531 1 98.62 178 TYR A C 1
ATOM 1430 O O . TYR A 1 178 ? 0.963 -11.445 -18.672 1 98.62 178 TYR A O 1
ATOM 1438 N N . GLY A 1 179 ? 1.003 -9.812 -17.125 1 98.44 179 GLY A N 1
ATOM 1439 C CA . GLY A 1 179 ? 1.642 -8.867 -18.031 1 98.44 179 GLY A CA 1
ATOM 1440 C C . GLY A 1 179 ? 2.998 -9.336 -18.516 1 98.44 179 GLY A C 1
ATOM 1441 O O . GLY A 1 179 ? 3.502 -8.844 -19.531 1 98.44 179 GLY A O 1
ATOM 1442 N N . ALA A 1 180 ? 3.594 -10.234 -17.844 1 98.62 180 ALA A N 1
ATOM 1443 C CA . ALA A 1 180 ? 4.898 -10.766 -18.234 1 98.62 180 ALA A CA 1
ATOM 1444 C C . ALA A 1 180 ? 4.75 -11.875 -19.281 1 98.62 180 ALA A C 1
ATOM 1446 O O . ALA A 1 180 ? 5.742 -12.359 -19.828 1 98.62 180 ALA A O 1
ATOM 1447 N N . VAL A 1 181 ? 3.539 -12.25 -19.547 1 98.75 181 VAL A N 1
ATOM 1448 C CA . VAL A 1 181 ? 3.225 -13.258 -20.562 1 98.75 181 VAL A CA 1
ATOM 1449 C C . VAL A 1 181 ? 2.799 -12.578 -21.859 1 98.75 181 VAL A C 1
ATOM 1451 O O . VAL A 1 181 ? 2.092 -11.57 -21.828 1 98.75 181 VAL A O 1
ATOM 1454 N N . LYS A 1 182 ? 3.281 -13.117 -22.969 1 98.5 182 LYS A N 1
ATOM 1455 C CA . LYS A 1 182 ? 2.842 -12.672 -24.281 1 98.5 182 LYS A CA 1
ATOM 1456 C C . LYS A 1 182 ? 1.783 -13.609 -24.859 1 98.5 182 LYS A C 1
ATOM 1458 O O . LYS A 1 182 ? 2.111 -14.57 -25.547 1 98.5 182 LYS A O 1
ATOM 1463 N N . PRO A 1 183 ? 0.536 -13.211 -24.656 1 98.19 183 PRO A N 1
ATOM 1464 C CA . PRO A 1 183 ? -0.532 -14.148 -25 1 98.19 183 PRO A CA 1
ATOM 1465 C C . PRO A 1 183 ? -0.496 -14.562 -26.469 1 98.19 183 PRO A C 1
ATOM 1467 O O . PRO A 1 183 ? -0.825 -15.703 -26.797 1 98.19 183 PRO A O 1
ATOM 1470 N N . LYS A 1 184 ? -0.11 -13.727 -27.328 1 97.75 184 LYS A N 1
ATOM 1471 C CA . LYS A 1 184 ? -0.097 -14.008 -28.766 1 97.75 184 LYS A CA 1
ATOM 1472 C C . LYS A 1 184 ? 0.923 -15.086 -29.109 1 97.75 184 LYS A C 1
ATOM 1474 O O . LYS A 1 184 ? 0.834 -15.727 -30.156 1 97.75 184 LYS A O 1
ATOM 1479 N N . ASN A 1 185 ? 1.86 -15.273 -28.234 1 98.31 185 ASN A N 1
ATOM 1480 C CA . ASN A 1 185 ? 2.928 -16.234 -28.469 1 98.31 185 ASN A CA 1
ATOM 1481 C C . ASN A 1 185 ? 2.703 -17.531 -27.703 1 98.31 185 ASN A C 1
ATOM 1483 O O . ASN A 1 185 ? 3.57 -18.406 -27.672 1 98.31 185 ASN A O 1
ATOM 1487 N N . ILE A 1 186 ? 1.572 -17.641 -27.031 1 98.44 186 ILE A N 1
ATOM 1488 C CA . ILE A 1 186 ? 1.206 -18.875 -26.344 1 98.44 186 ILE A CA 1
ATOM 1489 C C . ILE A 1 186 ? 0.602 -19.859 -27.344 1 98.44 186 ILE A C 1
ATOM 1491 O O . ILE A 1 186 ? -0.311 -19.5 -28.094 1 98.44 186 ILE A O 1
ATOM 1495 N N . ASN A 1 187 ? 1.16 -21.078 -27.359 1 96.38 187 ASN A N 1
ATOM 1496 C CA . ASN A 1 187 ? 0.699 -22.125 -28.266 1 96.38 187 ASN A CA 1
ATOM 1497 C C . ASN A 1 187 ? -0.405 -22.969 -27.641 1 96.38 187 ASN A C 1
ATOM 1499 O O . ASN A 1 187 ? -0.3 -24.203 -27.609 1 96.38 187 ASN A O 1
ATOM 1503 N N . ALA A 1 188 ? -1.398 -22.359 -27.203 1 97.19 188 ALA A N 1
ATOM 1504 C CA . ALA A 1 188 ? -2.541 -23.016 -26.562 1 97.19 188 ALA A CA 1
ATOM 1505 C C . ALA A 1 188 ? -3.738 -22.078 -26.5 1 97.19 188 ALA A C 1
ATOM 1507 O O . ALA A 1 188 ? -3.59 -20.859 -26.641 1 97.19 188 ALA A O 1
ATOM 1508 N N . THR A 1 189 ? -4.926 -22.641 -26.391 1 97 189 THR A N 1
ATOM 1509 C CA . THR A 1 189 ? -6.09 -21.828 -26.047 1 97 189 THR A CA 1
ATOM 1510 C C . THR A 1 189 ? -5.977 -21.281 -24.641 1 97 189 THR A C 1
ATOM 1512 O O . THR A 1 189 ? -5.645 -22.016 -23.703 1 97 189 THR A O 1
ATOM 1515 N N . ILE A 1 190 ? -6.199 -20 -24.516 1 98.31 190 ILE A N 1
ATOM 1516 C CA . ILE A 1 190 ? -6.113 -19.375 -23.203 1 98.31 190 ILE A CA 1
ATOM 1517 C C . ILE A 1 190 ? -7.52 -19.156 -22.641 1 98.31 190 ILE A C 1
ATOM 1519 O O . ILE A 1 190 ? -8.367 -18.562 -23.312 1 98.31 190 ILE A O 1
ATOM 1523 N N . ILE A 1 191 ? -7.777 -19.719 -21.516 1 98.12 191 ILE A N 1
ATOM 1524 C CA . ILE A 1 191 ? -9.016 -19.516 -20.781 1 98.12 191 ILE A CA 1
ATOM 1525 C C . ILE A 1 191 ? -8.734 -18.703 -19.516 1 98.12 191 ILE A C 1
ATOM 1527 O O . ILE A 1 191 ? -7.777 -18.984 -18.797 1 98.12 191 ILE A O 1
ATOM 1531 N N . THR A 1 192 ? -9.516 -17.703 -19.266 1 98.56 192 THR A N 1
ATOM 1532 C CA . THR A 1 192 ? -9.367 -16.875 -18.078 1 98.56 192 THR A CA 1
ATOM 1533 C C . THR A 1 192 ? -10.633 -16.922 -17.219 1 98.56 192 THR A C 1
ATOM 1535 O O . THR A 1 192 ? -11.625 -16.266 -17.547 1 98.56 192 THR A O 1
ATOM 1538 N N . PRO A 1 193 ? -10.594 -17.594 -16.125 1 98.56 193 PRO A N 1
ATOM 1539 C CA . PRO A 1 193 ? -11.719 -17.594 -15.18 1 98.56 193 PRO A CA 1
ATOM 1540 C C . PRO A 1 193 ? -11.828 -16.281 -14.406 1 98.56 193 PRO A C 1
ATOM 1542 O O . PRO A 1 193 ? -10.812 -15.695 -14.023 1 98.56 193 PRO A O 1
ATOM 1545 N N . LYS A 1 194 ? -13.008 -15.883 -14.203 1 98.31 194 LYS A N 1
ATOM 1546 C CA . LYS A 1 194 ? -13.367 -14.742 -13.375 1 98.31 194 LYS A CA 1
ATOM 1547 C C . LYS A 1 194 ? -14.312 -15.156 -12.25 1 98.31 194 LYS A C 1
ATOM 1549 O O . LYS A 1 194 ? -15.211 -15.977 -12.461 1 98.31 194 LYS A O 1
ATOM 1554 N N . PHE A 1 195 ? -14.086 -14.578 -11.094 1 98.44 195 PHE A N 1
ATOM 1555 C CA . PHE A 1 195 ? -14.891 -14.922 -9.93 1 98.44 195 PHE A CA 1
ATOM 1556 C C . PHE A 1 195 ? -15.641 -13.703 -9.414 1 98.44 195 PHE A C 1
ATOM 1558 O O . PHE A 1 195 ? -15.023 -12.719 -9.008 1 98.44 195 PHE A O 1
ATOM 1565 N N . LEU A 1 196 ? -16.906 -13.812 -9.406 1 97.81 196 LEU A N 1
ATOM 1566 C CA . LEU A 1 196 ? -17.75 -12.711 -8.969 1 97.81 196 LEU A CA 1
ATOM 1567 C C . LEU A 1 196 ? -18.5 -13.078 -7.691 1 97.81 196 LEU A C 1
ATOM 1569 O O . LEU A 1 196 ? -18.969 -14.211 -7.543 1 97.81 196 LEU A O 1
ATOM 1573 N N . ASP A 1 197 ? -18.578 -12.188 -6.805 1 95.56 197 ASP A N 1
ATOM 1574 C CA . ASP A 1 197 ? -19.359 -12.344 -5.578 1 95.56 197 ASP A CA 1
ATOM 1575 C C . ASP A 1 197 ? -20.516 -11.367 -5.535 1 95.56 197 ASP A C 1
ATOM 1577 O O . ASP A 1 197 ? -20.375 -10.211 -5.945 1 95.56 197 ASP A O 1
ATOM 1581 N N . GLN A 1 198 ? -21.578 -11.883 -5.055 1 94.25 198 GLN A N 1
ATOM 1582 C CA . GLN A 1 198 ? -22.734 -11.008 -4.91 1 94.25 198 GLN A CA 1
ATOM 1583 C C . GLN A 1 198 ? -22.625 -10.156 -3.648 1 94.25 198 GLN A C 1
ATOM 1585 O O . GLN A 1 198 ? -22.312 -10.664 -2.572 1 94.25 198 GLN A O 1
ATOM 1590 N N . LYS A 1 199 ? -22.781 -8.898 -3.799 1 87.06 199 LYS A N 1
ATOM 1591 C CA . LYS A 1 199 ? -22.859 -7.938 -2.707 1 87.06 199 LYS A CA 1
ATOM 1592 C C . LYS A 1 199 ? -23.938 -6.887 -2.979 1 87.06 199 LYS A C 1
ATOM 1594 O O . LYS A 1 199 ? -23.906 -6.211 -4.008 1 87.06 199 LYS A O 1
ATOM 1599 N N . ASN A 1 200 ? -24.859 -6.773 -2.066 1 83.69 200 ASN A N 1
ATOM 1600 C CA . ASN A 1 200 ? -25.969 -5.832 -2.209 1 83.69 200 ASN A CA 1
ATOM 1601 C C . ASN A 1 200 ? -26.703 -6.027 -3.531 1 83.69 200 ASN A C 1
ATOM 1603 O O . ASN A 1 200 ? -26.938 -5.062 -4.258 1 83.69 200 ASN A O 1
ATOM 1607 N N . GLY A 1 201 ? -26.906 -7.301 -3.891 1 89.75 201 GLY A N 1
ATOM 1608 C CA . GLY A 1 201 ? -27.719 -7.652 -5.039 1 89.75 201 GLY A CA 1
ATOM 1609 C C . GLY A 1 201 ? -26.969 -7.586 -6.355 1 89.75 201 GLY A C 1
ATOM 1610 O O . GLY A 1 201 ? -27.516 -7.902 -7.41 1 89.75 201 GLY A O 1
ATOM 1611 N N . LYS A 1 202 ? -25.781 -7.191 -6.27 1 92.38 202 LYS A N 1
ATOM 1612 C CA . LYS A 1 202 ? -25 -7.074 -7.496 1 92.38 202 LYS A CA 1
ATOM 1613 C C . LYS A 1 202 ? -23.766 -7.957 -7.445 1 92.38 202 LYS A C 1
ATOM 1615 O O . LYS A 1 202 ? -23.125 -8.078 -6.398 1 92.38 202 LYS A O 1
ATOM 1620 N N . TYR A 1 203 ? -23.422 -8.617 -8.602 1 95.19 203 TYR A N 1
ATOM 1621 C CA . TYR A 1 203 ? -22.234 -9.438 -8.695 1 95.19 203 TYR A CA 1
ATOM 1622 C C . TYR A 1 203 ? -21.031 -8.609 -9.141 1 95.19 203 TYR A C 1
ATOM 1624 O O . TYR A 1 203 ? -21.109 -7.863 -10.109 1 95.19 203 TYR A O 1
ATOM 1632 N N . LYS A 1 204 ? -20.031 -8.719 -8.398 1 92.56 204 LYS A N 1
ATOM 1633 C CA . LYS A 1 204 ? -18.797 -8.008 -8.727 1 92.56 204 LYS A CA 1
ATOM 1634 C C . LYS A 1 204 ? -17.578 -8.766 -8.227 1 92.56 204 LYS A C 1
ATOM 1636 O O . LYS A 1 204 ? -17.703 -9.711 -7.445 1 92.56 204 LYS A O 1
ATOM 1641 N N . ILE A 1 205 ? -16.438 -8.375 -8.75 1 93.31 205 ILE A N 1
ATOM 1642 C CA . ILE A 1 205 ? -15.195 -8.961 -8.281 1 93.31 205 ILE A CA 1
ATOM 1643 C C . ILE A 1 205 ? -14.812 -8.359 -6.93 1 93.31 205 ILE A C 1
ATOM 1645 O O . ILE A 1 205 ? -14.648 -7.141 -6.812 1 93.31 205 ILE A O 1
ATOM 1649 N N . ILE A 1 206 ? -14.742 -9.164 -5.957 1 89.25 206 ILE A N 1
ATOM 1650 C CA . ILE A 1 206 ? -14.172 -8.789 -4.668 1 89.25 206 ILE A CA 1
ATOM 1651 C C . ILE A 1 206 ? -12.773 -9.391 -4.523 1 89.25 206 ILE A C 1
ATOM 1653 O O . ILE A 1 206 ? -12.625 -10.617 -4.465 1 89.25 206 ILE A O 1
ATOM 1657 N N . SER A 1 207 ? -11.773 -8.578 -4.418 1 88.25 207 SER A N 1
ATOM 1658 C CA . SER A 1 207 ? -10.375 -8.938 -4.621 1 88.25 207 SER A CA 1
ATOM 1659 C C . SER A 1 207 ? -9.961 -10.102 -3.721 1 88.25 207 SER A C 1
ATOM 1661 O O . SER A 1 207 ? -9.375 -11.078 -4.188 1 88.25 207 SER A O 1
ATOM 1663 N N . PHE A 1 208 ? -10.266 -10 -2.473 1 86.19 208 PHE A N 1
ATOM 1664 C CA . PHE A 1 208 ? -9.859 -11.039 -1.539 1 86.19 208 PHE A CA 1
ATOM 1665 C C . PHE A 1 208 ? -10.492 -12.375 -1.911 1 86.19 208 PHE A C 1
ATOM 1667 O O . PHE A 1 208 ? -9.812 -13.406 -1.91 1 86.19 208 PHE A O 1
ATOM 1674 N N . TYR A 1 209 ? -11.711 -12.391 -2.24 1 92.62 209 TYR A N 1
ATOM 1675 C CA . TYR A 1 209 ? -12.43 -13.617 -2.584 1 92.62 209 TYR A CA 1
ATOM 1676 C C . TYR A 1 209 ? -11.961 -14.156 -3.93 1 92.62 209 TYR A C 1
ATOM 1678 O O . TYR A 1 209 ? -11.797 -15.375 -4.094 1 92.62 209 TYR A O 1
ATOM 1686 N N . ALA A 1 210 ? -11.852 -13.234 -4.824 1 95.5 210 ALA A N 1
ATOM 1687 C CA . ALA A 1 210 ? -11.406 -13.648 -6.148 1 95.5 210 ALA A CA 1
ATOM 1688 C C . ALA A 1 210 ? -10.047 -14.336 -6.07 1 95.5 210 ALA A C 1
ATOM 1690 O O . ALA A 1 210 ? -9.836 -15.383 -6.691 1 95.5 210 ALA A O 1
ATOM 1691 N N . LYS A 1 211 ? -9.133 -13.781 -5.332 1 95.88 211 LYS A N 1
ATOM 1692 C CA . LYS A 1 211 ? -7.812 -14.391 -5.164 1 95.88 211 LYS A CA 1
ATOM 1693 C C . LYS A 1 211 ? -7.922 -15.781 -4.535 1 95.88 211 LYS A C 1
ATOM 1695 O O . LYS A 1 211 ? -7.312 -16.734 -5.016 1 95.88 211 LYS A O 1
ATOM 1700 N N . LYS A 1 212 ? -8.641 -15.844 -3.477 1 96.38 212 LYS A N 1
ATOM 1701 C CA . LYS A 1 212 ? -8.852 -17.141 -2.828 1 96.38 212 LYS A CA 1
ATOM 1702 C C . LYS A 1 212 ? -9.469 -18.141 -3.793 1 96.38 212 LYS A C 1
ATOM 1704 O O . LYS A 1 212 ? -9.078 -19.312 -3.824 1 96.38 212 LYS A O 1
ATOM 1709 N N . ALA A 1 213 ? -10.453 -17.688 -4.562 1 98.38 213 ALA A N 1
ATOM 1710 C CA . ALA A 1 213 ? -11.133 -18.547 -5.523 1 98.38 213 ALA A CA 1
ATOM 1711 C C . ALA A 1 213 ? -10.156 -19.094 -6.562 1 98.38 213 ALA A C 1
ATOM 1713 O O . ALA A 1 213 ? -10.273 -20.25 -6.988 1 98.38 213 ALA A O 1
ATOM 1714 N N . ARG A 1 214 ? -9.258 -18.312 -6.988 1 98.69 214 ARG A N 1
ATOM 1715 C CA . ARG A 1 214 ? -8.242 -18.766 -7.93 1 98.69 214 ARG A CA 1
ATOM 1716 C C . ARG A 1 214 ? -7.457 -19.953 -7.363 1 98.69 214 ARG A C 1
ATOM 1718 O O . ARG A 1 214 ? -7.25 -20.953 -8.047 1 98.69 214 ARG A O 1
ATOM 1725 N N . GLY A 1 215 ? -7.023 -19.781 -6.105 1 98.81 215 GLY A N 1
ATOM 1726 C CA . GLY A 1 215 ? -6.367 -20.891 -5.441 1 98.81 215 GLY A CA 1
ATOM 1727 C C . GLY A 1 215 ? -7.258 -22.109 -5.293 1 98.81 215 GLY A C 1
ATOM 1728 O O . GLY A 1 215 ? -6.82 -23.234 -5.539 1 98.81 215 GLY A O 1
ATOM 1729 N N . MET A 1 216 ? -8.508 -21.922 -4.945 1 98.88 216 MET A N 1
ATOM 1730 C CA . MET A 1 216 ? -9.453 -23 -4.738 1 98.88 216 MET A CA 1
ATOM 1731 C C . MET A 1 216 ? -9.688 -23.781 -6.031 1 98.88 216 MET A C 1
ATOM 1733 O O . MET A 1 216 ? -9.891 -25 -6 1 98.88 216 MET A O 1
ATOM 1737 N N . MET A 1 217 ? -9.719 -23.062 -7.109 1 98.81 217 MET A N 1
ATOM 1738 C CA . MET A 1 217 ? -9.938 -23.766 -8.375 1 98.81 217 MET A CA 1
ATOM 1739 C C . MET A 1 217 ? -8.789 -24.719 -8.68 1 98.81 217 MET A C 1
ATOM 1741 O O . MET A 1 217 ? -9.016 -25.844 -9.117 1 98.81 217 MET A O 1
ATOM 1745 N N . VAL A 1 218 ? -7.598 -24.25 -8.469 1 98.88 218 VAL A N 1
ATOM 1746 C CA . VAL A 1 218 ? -6.441 -25.109 -8.688 1 98.88 218 VAL A CA 1
ATOM 1747 C C . VAL A 1 218 ? -6.477 -26.281 -7.719 1 98.88 218 VAL A C 1
ATOM 1749 O O . VAL A 1 218 ? -6.18 -27.422 -8.102 1 98.88 218 VAL A O 1
ATOM 1752 N N . ASN A 1 219 ? -6.809 -25.984 -6.453 1 98.88 219 ASN A N 1
ATOM 1753 C CA . ASN A 1 219 ? -7 -27.047 -5.465 1 98.88 219 ASN A CA 1
ATOM 1754 C C . ASN A 1 219 ? -8.023 -28.078 -5.938 1 98.88 219 ASN A C 1
ATOM 1756 O O . ASN A 1 219 ? -7.773 -29.281 -5.887 1 98.88 219 ASN A O 1
ATOM 1760 N N . PHE A 1 220 ? -9.172 -27.625 -6.441 1 98.81 220 PHE A N 1
ATOM 1761 C CA . PHE A 1 220 ? -10.242 -28.469 -6.973 1 98.81 220 PHE A CA 1
ATOM 1762 C C . PHE A 1 220 ? -9.727 -29.359 -8.102 1 98.81 220 PHE A C 1
ATOM 1764 O O . PHE A 1 220 ? -10.023 -30.547 -8.141 1 98.81 220 PHE A O 1
ATOM 1771 N N . ALA A 1 221 ? -8.984 -28.766 -9 1 98.62 221 ALA A N 1
ATOM 1772 C CA . ALA A 1 221 ? -8.43 -29.516 -10.125 1 98.62 221 ALA A CA 1
ATOM 1773 C C . ALA A 1 221 ? -7.508 -30.625 -9.648 1 98.62 221 ALA A C 1
ATOM 1775 O O . ALA A 1 221 ? -7.555 -31.75 -10.156 1 98.62 221 ALA A O 1
ATOM 1776 N N . ALA A 1 222 ? -6.68 -30.312 -8.672 1 98.62 222 ALA A N 1
ATOM 1777 C CA . ALA A 1 222 ? -5.738 -31.297 -8.141 1 98.62 222 ALA A CA 1
ATOM 1778 C C . ALA A 1 222 ? -6.473 -32.438 -7.453 1 98.62 222 ALA A C 1
ATOM 1780 O O . ALA A 1 222 ? -6.191 -33.625 -7.719 1 98.62 222 ALA A O 1
ATOM 1781 N N . LYS A 1 223 ? -7.422 -32.094 -6.641 1 98.56 223 LYS A N 1
ATOM 1782 C CA . LYS A 1 223 ? -8.148 -33.094 -5.867 1 98.56 223 LYS A CA 1
ATOM 1783 C C . LYS A 1 223 ? -8.961 -34 -6.773 1 98.56 223 LYS A C 1
ATOM 1785 O O . LYS A 1 223 ? -9.172 -35.188 -6.457 1 98.56 223 LYS A O 1
ATOM 1790 N N . ASN A 1 224 ? -9.375 -33.5 -7.879 1 98.12 224 ASN A N 1
ATOM 1791 C CA . ASN A 1 224 ? -10.219 -34.281 -8.781 1 98.12 224 ASN A CA 1
ATOM 1792 C C . ASN A 1 224 ? -9.438 -34.75 -10 1 98.12 224 ASN A C 1
ATOM 1794 O O . ASN A 1 224 ? -10.016 -35.312 -10.938 1 98.12 224 ASN A O 1
ATOM 1798 N N . ASN A 1 225 ? -8.18 -34.5 -9.992 1 97 225 ASN A N 1
ATOM 1799 C CA . ASN A 1 225 ? -7.297 -34.906 -11.078 1 97 225 ASN A CA 1
ATOM 1800 C C . ASN A 1 225 ? -7.844 -34.469 -12.438 1 97 225 ASN A C 1
ATOM 1802 O O . ASN A 1 225 ? -7.969 -35.281 -13.352 1 97 225 ASN A O 1
ATOM 1806 N N . ILE A 1 226 ? -8.18 -33.25 -12.516 1 96.5 226 ILE A N 1
ATOM 1807 C CA . ILE A 1 226 ? -8.805 -32.719 -13.719 1 96.5 226 ILE A CA 1
ATOM 1808 C C . ILE A 1 226 ? -7.762 -32.562 -14.828 1 96.5 226 ILE A C 1
ATOM 1810 O O . ILE A 1 226 ? -6.695 -31.984 -14.617 1 96.5 226 ILE A O 1
ATOM 1814 N N . THR A 1 227 ? -8.055 -33.062 -16.062 1 90.06 227 THR A N 1
ATOM 1815 C CA . THR A 1 227 ? -7.125 -33 -17.172 1 90.06 227 THR A CA 1
ATOM 1816 C C . THR A 1 227 ? -7.777 -32.344 -18.375 1 90.06 227 THR A C 1
ATOM 1818 O O . THR A 1 227 ? -7.094 -31.953 -19.328 1 90.06 227 THR A O 1
ATOM 1821 N N . THR A 1 228 ? -9.109 -32.188 -18.281 1 90.06 228 THR A N 1
ATOM 1822 C CA . THR A 1 228 ? -9.844 -31.516 -19.344 1 90.06 228 THR A CA 1
ATOM 1823 C C . THR A 1 228 ? -10.422 -30.188 -18.844 1 90.06 228 THR A C 1
ATOM 1825 O O . THR A 1 228 ? -11.016 -30.141 -17.766 1 90.06 228 THR A O 1
ATOM 1828 N N . PRO A 1 229 ? -10.32 -29.172 -19.641 1 90.56 229 PRO A N 1
ATOM 1829 C CA . PRO A 1 229 ? -10.781 -27.859 -19.203 1 90.56 229 PRO A CA 1
ATOM 1830 C C . PRO A 1 229 ? -12.281 -27.828 -18.891 1 90.56 229 PRO A C 1
ATOM 1832 O O . PRO A 1 229 ? -12.703 -27.141 -17.969 1 90.56 229 PRO A O 1
ATOM 1835 N N . GLU A 1 230 ? -13.07 -28.625 -19.625 1 93.75 230 GLU A N 1
ATOM 1836 C CA . GLU A 1 230 ? -14.516 -28.609 -19.453 1 93.75 230 GLU A CA 1
ATOM 1837 C C . GLU A 1 230 ? -14.898 -29.062 -18.047 1 93.75 230 GLU A C 1
ATOM 1839 O O . GLU A 1 230 ? -15.891 -28.594 -17.484 1 93.75 230 GLU A O 1
ATOM 1844 N N . ASP A 1 231 ? -14.094 -29.891 -17.5 1 96.25 231 ASP A N 1
ATOM 1845 C CA . ASP A 1 231 ? -14.367 -30.391 -16.156 1 96.25 231 ASP A CA 1
ATOM 1846 C C . ASP A 1 231 ? -14.156 -29.297 -15.109 1 96.25 231 ASP A C 1
ATOM 1848 O O . ASP A 1 231 ? -14.672 -29.406 -13.992 1 96.25 231 ASP A O 1
ATOM 1852 N N . LEU A 1 232 ? -13.438 -28.266 -15.398 1 96.88 232 LEU A N 1
ATOM 1853 C CA . LEU A 1 232 ? -13.234 -27.156 -14.492 1 96.88 232 LEU A CA 1
ATOM 1854 C C . LEU A 1 232 ? -14.531 -26.375 -14.273 1 96.88 232 LEU A C 1
ATOM 1856 O O . LEU A 1 232 ? -14.688 -25.688 -13.266 1 96.88 232 LEU A O 1
ATOM 1860 N N . LYS A 1 233 ? -15.406 -26.516 -15.203 1 97.69 233 LYS A N 1
ATOM 1861 C CA . LYS A 1 233 ? -16.688 -25.828 -15.086 1 97.69 233 LYS A CA 1
ATOM 1862 C C . LYS A 1 233 ? -17.516 -26.391 -13.93 1 97.69 233 LYS A C 1
ATOM 1864 O O . LYS A 1 233 ? -18.469 -25.766 -13.484 1 97.69 233 LYS A O 1
ATOM 1869 N N . LYS A 1 234 ? -17.109 -27.547 -13.484 1 97.75 234 LYS A N 1
ATOM 1870 C CA . LYS A 1 234 ? -17.812 -28.188 -12.367 1 97.75 234 LYS A CA 1
ATOM 1871 C C . LYS A 1 234 ? -17.328 -27.625 -11.031 1 97.75 234 LYS A C 1
ATOM 1873 O O . LYS A 1 234 ? -17.828 -28 -9.977 1 97.75 234 LYS A O 1
ATOM 1878 N N . PHE A 1 235 ? -16.375 -26.703 -11.07 1 98.19 235 PHE A N 1
ATOM 1879 C CA . PHE A 1 235 ? -15.875 -26.062 -9.859 1 98.19 235 PHE A CA 1
ATOM 1880 C C . PHE A 1 235 ? -17.031 -25.484 -9.047 1 98.19 235 PHE A C 1
ATOM 1882 O O . PHE A 1 235 ? -17.812 -24.672 -9.547 1 98.19 235 PHE A O 1
ATOM 1889 N N . ASP A 1 236 ? -17.078 -25.922 -7.73 1 96.44 236 ASP A N 1
ATOM 1890 C CA . ASP A 1 236 ? -18.188 -25.531 -6.887 1 96.44 236 ASP A CA 1
ATOM 1891 C C . ASP A 1 236 ? -17.734 -25.219 -5.465 1 96.44 236 ASP A C 1
ATOM 1893 O O . ASP A 1 236 ? -18.531 -25.25 -4.527 1 96.4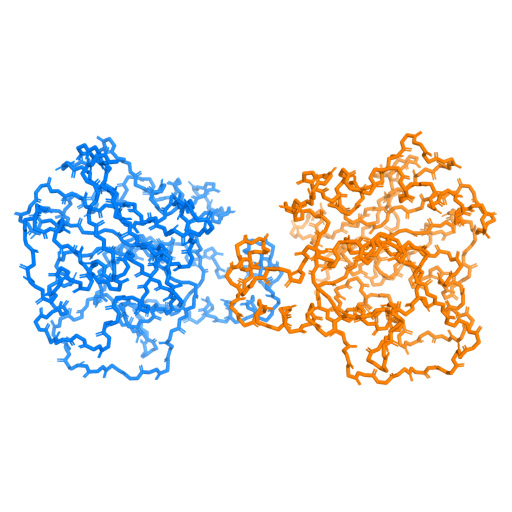4 236 ASP A O 1
ATOM 1897 N N . SER A 1 237 ? -16.531 -24.969 -5.285 1 96.12 237 SER A N 1
ATOM 1898 C CA . SER A 1 237 ? -15.984 -24.688 -3.959 1 96.12 237 SER A CA 1
ATOM 1899 C C . SER A 1 237 ? -16.562 -23.406 -3.381 1 96.12 237 SER A C 1
ATOM 1901 O O . SER A 1 237 ? -16.734 -22.406 -4.098 1 96.12 237 SER A O 1
ATOM 1903 N N . ASP A 1 238 ? -16.875 -23.422 -2.092 1 95.88 238 ASP A N 1
ATOM 1904 C CA . ASP A 1 238 ? -17.297 -22.266 -1.304 1 95.88 238 ASP A CA 1
ATOM 1905 C C . ASP A 1 238 ? -18.516 -21.578 -1.938 1 95.88 238 ASP A C 1
ATOM 1907 O O . ASP A 1 238 ? -18.625 -20.359 -1.908 1 95.88 238 ASP A O 1
ATOM 1911 N N . GLY A 1 239 ? -19.281 -22.344 -2.668 1 96.38 239 GLY A N 1
ATOM 1912 C CA . GLY A 1 239 ? -20.547 -21.828 -3.184 1 96.38 239 GLY A CA 1
ATOM 1913 C C . GLY A 1 239 ? -20.438 -21.281 -4.59 1 96.38 239 GLY A C 1
ATOM 1914 O O . GLY A 1 239 ? -21.422 -20.828 -5.168 1 96.38 239 GLY A O 1
ATOM 1915 N N . TYR A 1 240 ? -19.297 -21.234 -5.172 1 98.06 240 TYR A N 1
ATOM 1916 C CA . TYR A 1 240 ? -19.141 -20.766 -6.547 1 98.06 240 TYR A CA 1
ATOM 1917 C C . TYR A 1 240 ? -19.812 -21.719 -7.523 1 98.06 240 TYR A C 1
ATOM 1919 O O . TYR A 1 240 ? -19.875 -22.938 -7.277 1 98.06 240 TYR A O 1
ATOM 1927 N N . CYS A 1 241 ? -20.281 -21.188 -8.609 1 97.81 241 CYS A N 1
ATOM 1928 C CA . CYS A 1 241 ? -20.844 -22 -9.688 1 97.81 241 CYS A CA 1
ATOM 1929 C C . CYS A 1 241 ? -20.625 -21.328 -11.039 1 97.81 241 CYS A C 1
ATOM 1931 O O . CYS A 1 241 ? -20.672 -20.094 -11.141 1 97.81 241 CYS A O 1
ATOM 1933 N N . PHE A 1 242 ? -20.453 -22.109 -12 1 98.5 242 PHE A N 1
ATOM 1934 C CA . PHE A 1 242 ? -20.234 -21.625 -13.359 1 98.5 242 PHE A CA 1
ATOM 1935 C C . PHE A 1 242 ? -21.5 -20.922 -13.891 1 98.5 242 PHE A C 1
ATOM 1937 O O . PHE A 1 242 ? -22.594 -21.453 -13.75 1 98.5 242 PHE A O 1
ATOM 1944 N N . ASP A 1 243 ? -21.312 -19.781 -14.414 1 98.12 243 ASP A N 1
ATOM 1945 C CA . ASP A 1 243 ? -22.391 -19.047 -15.062 1 98.12 243 ASP A CA 1
ATOM 1946 C C . ASP A 1 243 ? -22.203 -19.016 -16.578 1 98.12 243 ASP A C 1
ATOM 1948 O O . ASP A 1 243 ? -21.469 -18.172 -17.094 1 98.12 243 ASP A O 1
ATOM 1952 N N . GLU A 1 244 ? -22.922 -19.812 -17.281 1 97.31 244 GLU A N 1
ATOM 1953 C CA . GLU A 1 244 ? -22.766 -19.969 -18.734 1 97.31 244 GLU A CA 1
ATOM 1954 C C . GLU A 1 244 ? -23.141 -18.688 -19.453 1 97.31 244 GLU A C 1
ATOM 1956 O O . GLU A 1 244 ? -22.5 -18.297 -20.438 1 97.31 244 GLU A O 1
ATOM 1961 N N . ALA A 1 245 ? -24.141 -18.047 -18.984 1 97.44 245 ALA A N 1
ATOM 1962 C CA . ALA A 1 245 ? -24.703 -16.875 -19.656 1 97.44 245 ALA A CA 1
ATOM 1963 C C . ALA A 1 245 ? -23.703 -15.711 -19.641 1 97.44 245 ALA A C 1
ATOM 1965 O O . ALA A 1 245 ? -23.641 -14.922 -20.594 1 97.44 245 ALA A O 1
ATOM 1966 N N . LEU A 1 246 ? -22.906 -15.625 -18.578 1 96.81 246 LEU A N 1
ATOM 1967 C CA . LEU A 1 246 ? -21.953 -14.523 -18.453 1 96.81 246 LEU A CA 1
ATOM 1968 C C . LEU A 1 246 ? -20.594 -14.898 -19.016 1 96.81 246 LEU A C 1
ATOM 1970 O O . LEU A 1 246 ? -19.688 -14.062 -19.078 1 96.81 246 LEU A O 1
ATOM 1974 N N . SER A 1 247 ? -20.453 -16.141 -19.469 1 97.88 247 SER A N 1
ATOM 1975 C CA . SER A 1 247 ? -19.156 -16.641 -19.906 1 97.88 247 SER A CA 1
ATOM 1976 C C . SER A 1 247 ? -19 -16.547 -21.422 1 97.88 247 SER A C 1
ATOM 1978 O O . SER A 1 247 ? -20 -16.484 -22.141 1 97.88 247 SER A O 1
ATOM 1980 N N . THR A 1 248 ? -17.812 -16.438 -21.875 1 97.31 248 THR A N 1
ATOM 1981 C CA . THR A 1 248 ? -17.422 -16.625 -23.266 1 97.31 248 THR A CA 1
ATOM 1982 C C . THR A 1 248 ? -16.5 -17.828 -23.422 1 97.31 248 THR A C 1
ATOM 1984 O O . THR A 1 248 ? -16.266 -18.562 -22.469 1 97.31 248 THR A O 1
ATOM 1987 N N . ASP A 1 249 ? -16.047 -17.984 -24.672 1 94.94 249 ASP A N 1
ATOM 1988 C CA . ASP A 1 249 ? -15.172 -19.125 -24.938 1 94.94 249 ASP A CA 1
ATOM 1989 C C . ASP A 1 249 ? -13.836 -18.984 -24.219 1 94.94 249 ASP A C 1
ATOM 1991 O O . ASP A 1 249 ? -13.195 -19.984 -23.875 1 94.94 249 ASP A O 1
ATOM 1995 N N . VAL A 1 250 ? -13.469 -17.75 -23.938 1 95.62 250 VAL A N 1
ATOM 1996 C CA . VAL A 1 250 ? -12.117 -17.578 -23.406 1 95.62 250 VAL A CA 1
ATOM 1997 C C . VAL A 1 250 ? -12.195 -16.953 -22 1 95.62 250 VAL A C 1
ATOM 1999 O O . VAL A 1 250 ? -11.195 -16.875 -21.297 1 95.62 250 VAL A O 1
ATOM 2002 N N . GLU A 1 251 ? -13.344 -16.453 -21.625 1 97.88 251 GLU A N 1
ATOM 2003 C CA . GLU A 1 251 ? -13.57 -15.922 -20.281 1 97.88 251 GLU A CA 1
ATOM 2004 C C . GLU A 1 251 ? -14.695 -16.672 -19.578 1 97.88 251 GLU A C 1
ATOM 2006 O O . GLU A 1 251 ? -15.859 -16.578 -19.984 1 97.88 251 GLU A O 1
ATOM 2011 N N . TRP A 1 252 ? -14.383 -17.406 -18.578 1 98.5 252 TRP A N 1
ATOM 2012 C CA . TRP A 1 252 ? -15.352 -18.203 -17.828 1 98.5 252 TRP A CA 1
ATOM 2013 C C . TRP A 1 252 ? -15.711 -17.516 -16.516 1 98.5 252 TRP A C 1
ATOM 2015 O O . TRP A 1 252 ? -14.836 -17.281 -15.68 1 98.5 252 TRP A O 1
ATOM 2025 N N . VAL A 1 253 ? -16.938 -17.312 -16.312 1 98.69 253 VAL A N 1
ATOM 2026 C CA . VAL A 1 253 ? -17.391 -16.594 -15.133 1 98.69 253 VAL A CA 1
ATOM 2027 C C . VAL A 1 253 ? -17.969 -17.578 -14.117 1 98.69 253 VAL A C 1
ATOM 2029 O O . VAL A 1 253 ? -18.797 -18.422 -14.461 1 98.69 253 VAL A O 1
ATOM 2032 N N . PHE A 1 254 ? -17.453 -17.516 -12.914 1 98.75 254 PHE A N 1
ATOM 2033 C CA . PHE A 1 254 ? -18 -18.219 -11.758 1 98.75 254 PHE A CA 1
ATOM 2034 C C . PHE A 1 254 ? -18.547 -17.234 -10.734 1 98.75 254 PHE A C 1
ATOM 2036 O O . PHE A 1 254 ? -17.922 -16.203 -10.453 1 98.75 254 PHE A O 1
ATOM 2043 N N . LYS A 1 255 ? -19.672 -17.5 -10.18 1 97.88 255 LYS A N 1
ATOM 2044 C CA . LYS A 1 255 ? -20.312 -16.562 -9.258 1 97.88 255 LYS A CA 1
ATOM 2045 C C . LYS A 1 255 ? -20.641 -17.234 -7.926 1 97.88 255 LYS A C 1
ATOM 2047 O O . LYS A 1 255 ? -20.797 -18.453 -7.863 1 97.88 255 LYS A O 1
ATOM 2052 N N . ARG A 1 256 ? -20.625 -16.484 -6.941 1 97.06 256 ARG A N 1
ATOM 2053 C CA . ARG A 1 256 ? -21.047 -16.906 -5.609 1 97.06 256 ARG A CA 1
ATOM 2054 C C . ARG A 1 256 ? -22.031 -15.922 -4.992 1 97.06 256 ARG A C 1
ATOM 2056 O O . ARG A 1 256 ? -21.797 -14.719 -5.004 1 97.06 256 ARG A O 1
ATOM 2063 N N . ASP A 1 257 ? -23.156 -16.438 -4.523 1 94.19 257 ASP A N 1
ATOM 2064 C CA . ASP A 1 257 ? -24.188 -15.602 -3.924 1 94.19 257 ASP A CA 1
ATOM 2065 C C . ASP A 1 257 ? -23.75 -15.07 -2.561 1 94.19 257 ASP A C 1
ATOM 2067 O O . ASP A 1 257 ? -22.859 -15.641 -1.926 1 94.19 257 ASP A O 1
ATOM 2071 N N . GLU A 1 258 ? -24.344 -13.867 -2.322 1 87.75 258 GLU A N 1
ATOM 2072 C CA . GLU A 1 258 ? -24.047 -13.242 -1.038 1 87.75 258 GLU A CA 1
ATOM 2073 C C . GLU A 1 258 ? -24.297 -14.203 0.118 1 87.75 258 GLU A C 1
ATOM 2075 O O . GLU A 1 258 ? -25.328 -14.883 0.148 1 87.75 258 GLU A O 1
ATOM 2080 N N . GLN A 1 259 ? -23.234 -14.375 0.81 1 75.06 259 GLN A N 1
ATOM 2081 C CA . GLN A 1 259 ? -23.375 -15.273 1.948 1 75.06 259 GLN A CA 1
ATOM 2082 C C . GLN A 1 259 ? -24.141 -14.609 3.088 1 75.06 259 GLN A C 1
ATOM 2084 O O . GLN A 1 259 ? -24.047 -13.398 3.287 1 75.06 259 GLN A O 1
ATOM 2089 N N . ALA A 1 260 ? -25.234 -15.305 3.457 1 56.16 260 ALA A N 1
ATOM 2090 C CA . ALA A 1 260 ? -26.062 -14.805 4.543 1 56.16 260 ALA A CA 1
ATOM 2091 C C . ALA A 1 260 ? -25.219 -14.445 5.766 1 56.16 260 ALA A C 1
ATOM 2093 O O . ALA A 1 260 ? -24.188 -15.062 6.008 1 56.16 260 ALA A O 1
ATOM 2094 N N . MET B 1 1 ? 1.872 33.875 8.812 1 94 1 MET B N 1
ATOM 2095 C CA . MET B 1 1 ? 2.172 32.719 7.973 1 94 1 MET B CA 1
ATOM 2096 C C . MET B 1 1 ? 1.448 31.469 8.484 1 94 1 MET B C 1
ATOM 2098 O O . MET B 1 1 ? 1.34 31.266 9.695 1 94 1 MET B O 1
ATOM 2102 N N . TYR B 1 2 ? 0.907 30.75 7.57 1 97.62 2 TYR B N 1
ATOM 2103 C CA . TYR B 1 2 ? 0.145 29.547 7.895 1 97.62 2 TYR B CA 1
ATOM 2104 C C . TYR B 1 2 ? 0.673 28.344 7.129 1 97.62 2 TYR B C 1
ATOM 2106 O O . TYR B 1 2 ? 0.915 28.422 5.922 1 97.62 2 TYR B O 1
ATOM 2114 N N . PHE B 1 3 ? 0.912 27.203 7.891 1 98.69 3 PHE B N 1
ATOM 2115 C CA . PHE B 1 3 ? 1.452 25.984 7.297 1 98.69 3 PHE B CA 1
ATOM 2116 C C . PHE B 1 3 ? 0.349 24.969 7.07 1 98.69 3 PHE B C 1
ATOM 2118 O O . PHE B 1 3 ? -0.638 24.938 7.809 1 98.69 3 PHE B O 1
ATOM 2125 N N . LEU B 1 4 ? 0.518 24.141 6.082 1 98.88 4 LEU B N 1
ATOM 2126 C CA . LEU B 1 4 ? -0.308 22.953 5.895 1 98.88 4 LEU B CA 1
ATOM 2127 C C . LEU B 1 4 ? 0.541 21.688 5.941 1 98.88 4 LEU B C 1
ATOM 2129 O O . LEU B 1 4 ? 1.605 21.625 5.32 1 98.88 4 LEU B O 1
ATOM 2133 N N . LEU B 1 5 ? 0.084 20.703 6.68 1 98.94 5 LEU B N 1
ATOM 2134 C CA . LEU B 1 5 ? 0.676 19.375 6.688 1 98.94 5 LEU B CA 1
ATOM 2135 C C . LEU B 1 5 ? -0.362 18.312 6.328 1 98.94 5 LEU B C 1
ATOM 2137 O O . LEU B 1 5 ? -1.563 18.547 6.48 1 98.94 5 LEU B O 1
ATOM 2141 N N . SER B 1 6 ? 0.154 17.234 5.797 1 98.75 6 SER B N 1
ATOM 2142 C CA . SER B 1 6 ? -0.65 16.016 5.656 1 98.75 6 SER B CA 1
ATOM 2143 C C . SER B 1 6 ? -0.795 15.297 6.988 1 98.75 6 SER B C 1
ATOM 2145 O O . SER B 1 6 ? 0.036 15.461 7.887 1 98.75 6 SER B O 1
ATOM 2147 N N . PRO B 1 7 ? -1.825 14.516 7.156 1 98.69 7 PRO B N 1
ATOM 2148 C CA . PRO B 1 7 ? -1.929 13.656 8.336 1 98.69 7 PRO B CA 1
ATOM 2149 C C . PRO B 1 7 ? -1.013 12.43 8.258 1 98.69 7 PRO B C 1
ATOM 2151 O O . PRO B 1 7 ? -0.052 12.43 7.484 1 98.69 7 PRO B O 1
ATOM 2154 N N . ALA B 1 8 ? -1.232 11.539 9.18 1 97.69 8 ALA B N 1
ATOM 2155 C CA . ALA B 1 8 ? -0.506 10.273 9.148 1 97.69 8 ALA B CA 1
ATOM 2156 C C . ALA B 1 8 ? -1.465 9.094 9.242 1 97.69 8 ALA B C 1
ATOM 2158 O O . ALA B 1 8 ? -2.514 9.18 9.891 1 97.69 8 ALA B O 1
ATOM 2159 N N . LYS B 1 9 ? -1.115 7.98 8.617 1 94.56 9 LYS B N 1
ATOM 2160 C CA . LYS B 1 9 ? -1.889 6.746 8.719 1 94.56 9 LYS B CA 1
ATOM 2161 C C . LYS B 1 9 ? -1.725 6.109 10.102 1 94.56 9 LYS B C 1
ATOM 2163 O O . LYS B 1 9 ? -2.682 5.57 10.656 1 94.56 9 LYS B O 1
ATOM 2168 N N . ASN B 1 10 ? -0.503 6.117 10.539 1 94.75 10 ASN B N 1
ATOM 2169 C CA . ASN B 1 10 ? -0.233 5.586 11.875 1 94.75 10 ASN B CA 1
ATOM 2170 C C . ASN B 1 10 ? -0.644 6.574 12.961 1 94.75 10 ASN B C 1
ATOM 2172 O O . ASN B 1 10 ? -0.494 7.785 12.797 1 94.75 10 ASN B O 1
ATOM 2176 N N . LEU B 1 11 ? -1.116 5.957 14.023 1 97.81 11 LEU B N 1
ATOM 2177 C CA . LEU B 1 11 ? -1.595 6.77 15.133 1 97.81 11 LEU B CA 1
ATOM 2178 C C . LEU B 1 11 ? -0.979 6.305 16.453 1 97.81 11 LEU B C 1
ATOM 2180 O O . LEU B 1 11 ? -0.812 5.102 16.672 1 97.81 11 LEU B O 1
ATOM 2184 N N . ASP B 1 12 ? -0.65 7.219 17.281 1 97.69 12 ASP B N 1
ATOM 2185 C CA . ASP B 1 12 ? -0.184 6.938 18.641 1 97.69 12 ASP B CA 1
ATOM 2186 C C . ASP B 1 12 ? -1.308 7.125 19.656 1 97.69 12 ASP B C 1
ATOM 2188 O O . ASP B 1 12 ? -1.46 8.203 20.219 1 97.69 12 ASP B O 1
ATOM 2192 N N . GLU B 1 13 ? -1.903 6.004 20 1 97 13 GLU B N 1
ATOM 2193 C CA . GLU B 1 13 ? -3.078 6.059 20.859 1 97 13 GLU B CA 1
ATOM 2194 C C . GLU B 1 13 ? -2.697 5.84 22.312 1 97 13 GLU B C 1
ATOM 2196 O O . GLU B 1 13 ? -3.525 6.02 23.219 1 97 13 GLU B O 1
ATOM 2201 N N . LYS B 1 14 ? -1.458 5.551 22.594 1 95.81 14 LYS B N 1
ATOM 2202 C CA . LYS B 1 14 ? -1.116 5.031 23.906 1 95.81 14 LYS B CA 1
ATOM 2203 C C . LYS B 1 14 ? -0.289 6.039 24.703 1 95.81 14 LYS B C 1
ATOM 2205 O O . LYS B 1 14 ? -0.442 6.156 25.922 1 95.81 14 LYS B O 1
ATOM 2210 N N . THR B 1 15 ? 0.584 6.82 24.047 1 97.12 15 THR B N 1
ATOM 2211 C CA . THR B 1 15 ? 1.505 7.707 24.75 1 97.12 15 THR B CA 1
ATOM 2212 C C . THR B 1 15 ? 0.748 8.844 25.438 1 97.12 15 THR B C 1
ATOM 2214 O O . THR B 1 15 ? -0.099 9.492 24.812 1 97.12 15 THR B O 1
ATOM 2217 N N . ALA B 1 16 ? 1.043 9.102 26.672 1 96.31 16 ALA B N 1
ATOM 2218 C CA . ALA B 1 16 ? 0.386 10.164 27.422 1 96.31 16 ALA B CA 1
ATOM 2219 C C . ALA B 1 16 ? 0.793 11.539 26.906 1 96.31 16 ALA B C 1
ATOM 2221 O O . ALA B 1 16 ? 1.901 11.711 26.391 1 96.31 16 ALA B O 1
ATOM 2222 N N . LEU B 1 17 ? -0.072 12.477 27.062 1 96.56 17 LEU B N 1
ATOM 2223 C CA . LEU B 1 17 ? 0.23 13.852 26.672 1 96.56 17 LEU B CA 1
ATOM 2224 C C . LEU B 1 17 ? 1.331 14.438 27.547 1 96.56 17 LEU B C 1
ATOM 2226 O O . LEU B 1 17 ? 1.332 14.234 28.766 1 96.56 17 LEU B O 1
ATOM 2230 N N . PRO B 1 18 ? 2.211 15.133 26.922 1 95.5 18 PRO B N 1
ATOM 2231 C CA . PRO B 1 18 ? 3.373 15.617 27.672 1 95.5 18 PRO B CA 1
ATOM 2232 C C . PRO B 1 18 ? 3.082 16.906 28.438 1 95.5 18 PRO B C 1
ATOM 2234 O O . PRO B 1 18 ? 3.814 17.25 29.375 1 95.5 18 PRO B O 1
ATOM 2237 N N . LEU B 1 19 ? 2.08 17.672 28.016 1 94.44 19 LEU B N 1
ATOM 2238 C CA . LEU B 1 19 ? 1.787 18.984 28.594 1 94.44 19 LEU B CA 1
ATOM 2239 C C . LEU B 1 19 ? 0.329 19.078 29.031 1 94.44 19 LEU B C 1
ATOM 2241 O O . LEU B 1 19 ? -0.548 18.469 28.406 1 94.44 19 LEU B O 1
ATOM 2245 N N . GLU B 1 20 ? 0.126 19.797 30.094 1 89.81 20 GLU B N 1
ATOM 2246 C CA . GLU B 1 20 ? -1.232 20.141 30.5 1 89.81 20 GLU B CA 1
ATOM 2247 C C . GLU B 1 20 ? -1.706 21.406 29.797 1 89.81 20 GLU B C 1
ATOM 2249 O O . GLU B 1 20 ? -1.296 22.516 30.156 1 89.81 20 GLU B O 1
ATOM 2254 N N . LEU B 1 21 ? -2.502 21.172 28.766 1 91.06 21 LEU B N 1
ATOM 2255 C CA . LEU B 1 21 ? -2.965 22.297 27.969 1 91.06 21 LEU B CA 1
ATOM 2256 C C . LEU B 1 21 ? -4.488 22.359 27.938 1 91.06 21 LEU B C 1
ATOM 2258 O O . LEU B 1 21 ? -5.086 22.734 26.938 1 91.06 21 LEU B O 1
ATOM 2262 N N . ASP B 1 22 ? -5.16 21.984 29.016 1 85.25 22 ASP B N 1
ATOM 2263 C CA . ASP B 1 22 ? -6.594 21.703 29.047 1 85.25 22 ASP B CA 1
ATOM 2264 C C . ASP B 1 22 ? -7.402 22.906 28.547 1 85.25 22 ASP B C 1
ATOM 2266 O O . ASP B 1 22 ? -8.422 22.734 27.891 1 85.25 22 ASP B O 1
ATOM 2270 N N . ASP B 1 23 ? -6.98 24.078 28.688 1 91.69 23 ASP B N 1
ATOM 2271 C CA . ASP B 1 23 ? -7.75 25.234 28.266 1 91.69 23 ASP B CA 1
ATOM 2272 C C . ASP B 1 23 ? -7.473 25.578 26.812 1 91.69 23 ASP B C 1
ATOM 2274 O O . ASP B 1 23 ? -8.078 26.5 26.25 1 91.69 23 ASP B O 1
ATOM 2278 N N . GLN B 1 24 ? -6.621 24.812 26.125 1 95.5 24 GLN B N 1
ATOM 2279 C CA . GLN B 1 24 ? -6.215 25.125 24.766 1 95.5 24 GLN B CA 1
ATOM 2280 C C . GLN B 1 24 ? -6.773 24.109 23.766 1 95.5 24 GLN B C 1
ATOM 2282 O O . GLN B 1 24 ? -6.777 24.344 22.562 1 95.5 24 GLN B O 1
ATOM 2287 N N . TYR B 1 25 ? -7.258 23 24.281 1 97.38 25 TYR B N 1
ATOM 2288 C CA . TYR B 1 25 ? -7.793 21.969 23.391 1 97.38 25 TYR B CA 1
ATOM 2289 C C . TYR B 1 25 ? -9.109 22.406 22.781 1 97.38 25 TYR B C 1
ATOM 2291 O O . TYR B 1 25 ? -9.883 23.156 23.391 1 97.38 25 TYR B O 1
ATOM 2299 N N . SER B 1 26 ? -9.336 21.984 21.594 1 98 26 SER B N 1
ATOM 2300 C CA . SER B 1 26 ? -10.547 22.359 20.859 1 98 26 SER B CA 1
ATOM 2301 C C . SER B 1 26 ? -11.102 21.172 20.094 1 98 26 SER B C 1
ATOM 2303 O O . SER B 1 26 ? -10.594 20.062 20.188 1 98 26 SER B O 1
ATOM 2305 N N . GLU B 1 27 ? -12.195 21.453 19.422 1 97.75 27 GLU B N 1
ATOM 2306 C CA . GLU B 1 27 ? -12.828 20.484 18.547 1 97.75 27 GLU B CA 1
ATOM 2307 C C . GLU B 1 27 ? -12.641 20.859 17.078 1 97.75 27 GLU B C 1
ATOM 2309 O O . GLU B 1 27 ? -12.422 22.031 16.766 1 97.75 27 GLU B O 1
ATOM 2314 N N . PRO B 1 28 ? -12.734 19.859 16.234 1 98.75 28 PRO B N 1
ATOM 2315 C CA . PRO B 1 28 ? -12.609 20.188 14.812 1 98.75 28 PRO B CA 1
ATOM 2316 C C . PRO B 1 28 ? -13.688 21.156 14.328 1 98.75 28 PRO B C 1
ATOM 2318 O O . PRO B 1 28 ? -14.875 20.953 14.594 1 98.75 28 PRO B O 1
ATOM 2321 N N . THR B 1 29 ? -13.25 22.156 13.633 1 98.75 29 THR B N 1
ATOM 2322 C CA . THR B 1 29 ? -14.164 23.156 13.117 1 98.75 29 THR B CA 1
ATOM 2323 C C . THR B 1 29 ? -15.172 22.531 12.156 1 98.75 29 THR B C 1
ATOM 2325 O O . THR B 1 29 ? -16.328 22.938 12.125 1 98.75 29 THR B O 1
ATOM 2328 N N . LEU B 1 30 ? -14.766 21.547 11.438 1 98.88 30 LEU B N 1
ATOM 2329 C CA . LEU B 1 30 ? -15.617 20.953 10.414 1 98.88 30 LEU B CA 1
ATOM 2330 C C . LEU B 1 30 ? -16.172 19.609 10.883 1 98.88 30 LEU B C 1
ATOM 2332 O O . LEU B 1 30 ? -16.297 18.672 10.094 1 98.88 30 LEU B O 1
ATOM 2336 N N . ILE B 1 31 ? -16.547 19.516 12.109 1 98.88 31 ILE B N 1
ATOM 2337 C CA . ILE B 1 31 ? -16.969 18.266 12.75 1 98.88 31 ILE B CA 1
ATOM 2338 C C . ILE B 1 31 ? -18.25 17.75 12.086 1 98.88 31 ILE B C 1
ATOM 2340 O O . ILE B 1 31 ? -18.453 16.547 11.977 1 98.88 31 ILE B O 1
ATOM 2344 N N . GLU B 1 32 ? -19.094 18.641 11.625 1 98.62 32 GLU B N 1
ATOM 2345 C CA . GLU B 1 32 ? -20.328 18.219 10.969 1 98.62 32 GLU B CA 1
ATOM 2346 C C . GLU B 1 32 ? -20.031 17.391 9.727 1 98.62 32 GLU B C 1
ATOM 2348 O O . GLU B 1 32 ? -20.75 16.438 9.422 1 98.62 32 GLU B O 1
ATOM 2353 N N . GLY B 1 33 ? -19.016 17.812 8.984 1 98.56 33 GLY B N 1
ATOM 2354 C CA . GLY B 1 33 ? -18.594 17.016 7.852 1 98.56 33 GLY B CA 1
ATOM 2355 C C . GLY B 1 33 ? -18.125 15.625 8.25 1 98.56 33 GLY B C 1
ATOM 2356 O O . GLY B 1 33 ? -18.469 14.633 7.59 1 98.56 33 GLY B O 1
ATOM 2357 N N . ALA B 1 34 ? -17.406 15.531 9.328 1 98.75 34 ALA B N 1
ATOM 2358 C CA . ALA B 1 34 ? -16.922 14.25 9.828 1 98.75 34 ALA B CA 1
ATOM 2359 C C . ALA B 1 34 ? -18.078 13.344 10.242 1 98.75 34 ALA B C 1
ATOM 2361 O O . ALA B 1 34 ? -18.047 12.141 9.969 1 98.75 34 ALA B O 1
ATOM 2362 N N . ILE B 1 35 ? -19.016 13.953 10.922 1 98.56 35 ILE B N 1
ATOM 2363 C CA . ILE B 1 35 ? -20.203 13.203 11.328 1 98.56 35 ILE B CA 1
ATOM 2364 C C . ILE B 1 35 ? -20.891 12.625 10.102 1 98.56 35 ILE B C 1
ATOM 2366 O O . ILE B 1 35 ? -21.266 11.445 10.086 1 98.56 35 ILE B O 1
ATOM 2370 N N . ASP B 1 36 ? -21.016 13.391 9.086 1 98.31 36 ASP B N 1
ATOM 2371 C CA . ASP B 1 36 ? -21.672 12.953 7.855 1 98.31 36 ASP B CA 1
ATOM 2372 C C . ASP B 1 36 ? -20.891 11.828 7.184 1 98.31 36 ASP B C 1
ATOM 2374 O O . ASP B 1 36 ? -21.469 10.828 6.758 1 98.31 36 ASP B O 1
ATOM 2378 N N . LEU B 1 37 ? -19.625 11.992 7.066 1 98.62 37 LEU B N 1
ATOM 2379 C CA . LEU B 1 37 ? -18.781 10.969 6.453 1 98.62 37 LEU B CA 1
ATOM 2380 C C . LEU B 1 37 ? -18.844 9.672 7.246 1 98.62 37 LEU B C 1
ATOM 2382 O O . LEU B 1 37 ? -18.844 8.578 6.664 1 98.62 37 LEU B O 1
ATOM 2386 N N . MET B 1 38 ? -18.859 9.773 8.547 1 98.38 38 MET B N 1
ATOM 2387 C CA . MET B 1 38 ? -18.844 8.602 9.414 1 98.38 38 MET B CA 1
ATOM 2388 C C . MET B 1 38 ? -20.125 7.793 9.266 1 98.38 38 MET B C 1
ATOM 2390 O O . MET B 1 38 ? -20.125 6.57 9.422 1 98.38 38 MET B O 1
ATOM 2394 N N . LYS B 1 39 ? -21.219 8.453 8.914 1 97.69 39 LYS B N 1
ATOM 2395 C CA . LYS B 1 39 ? -22.453 7.723 8.648 1 97.69 39 LYS B CA 1
ATOM 2396 C C . LYS B 1 39 ? -22.25 6.68 7.551 1 97.69 39 LYS B C 1
ATOM 2398 O O . LYS B 1 39 ? -22.734 5.555 7.66 1 97.69 39 LYS B O 1
ATOM 2403 N N . THR B 1 40 ? -21.547 7.094 6.578 1 97.25 40 THR B N 1
ATOM 2404 C CA . THR B 1 40 ? -21.266 6.188 5.469 1 97.25 40 THR B CA 1
ATOM 2405 C C . THR B 1 40 ? -20.172 5.195 5.84 1 97.25 40 THR B C 1
ATOM 2407 O O . THR B 1 40 ? -20.266 4.008 5.523 1 97.25 40 THR B O 1
ATOM 2410 N N . LEU B 1 41 ? -19.156 5.641 6.508 1 97.81 41 LEU B N 1
ATOM 2411 C CA . LEU B 1 41 ? -18.031 4.797 6.867 1 97.81 41 LEU B CA 1
ATOM 2412 C C . LEU B 1 41 ? -18.469 3.65 7.77 1 97.81 41 LEU B C 1
ATOM 2414 O O . LEU B 1 41 ? -17.938 2.543 7.684 1 97.81 41 LEU B O 1
ATOM 2418 N N . LYS B 1 42 ? -19.422 3.883 8.641 1 97.81 42 LYS B N 1
ATOM 2419 C CA . LYS B 1 42 ? -19.922 2.889 9.586 1 97.81 42 LYS B CA 1
ATOM 2420 C C . LYS B 1 42 ? -20.625 1.741 8.867 1 97.81 42 LYS B C 1
ATOM 2422 O O . LYS B 1 42 ? -20.766 0.646 9.422 1 97.81 42 LYS B O 1
ATOM 2427 N N . THR B 1 43 ? -21.047 1.988 7.656 1 96.69 43 THR B N 1
ATOM 2428 C CA . THR B 1 43 ? -21.75 0.953 6.906 1 96.69 43 THR B CA 1
ATOM 2429 C C . THR B 1 43 ? -20.766 0.012 6.227 1 96.69 43 THR B C 1
ATOM 2431 O O . THR B 1 43 ? -21.156 -1.021 5.68 1 96.69 43 THR B O 1
ATOM 2434 N N . LYS B 1 44 ? -19.547 0.333 6.227 1 96.62 44 LYS B N 1
ATOM 2435 C CA . LYS B 1 44 ? -18.531 -0.478 5.559 1 96.62 44 LYS B CA 1
ATOM 2436 C C . LYS B 1 44 ? -18.031 -1.597 6.473 1 96.62 44 LYS B C 1
ATOM 2438 O O . LYS B 1 44 ? -17.672 -1.351 7.625 1 96.62 44 LYS B O 1
ATOM 2443 N N . ASP B 1 45 ? -18.047 -2.779 5.961 1 94.12 45 ASP B N 1
ATOM 2444 C CA . ASP B 1 45 ? -17.5 -3.893 6.723 1 94.12 45 ASP B CA 1
ATOM 2445 C C . ASP B 1 45 ? -16.016 -4.109 6.379 1 94.12 45 ASP B C 1
ATOM 2447 O O . ASP B 1 45 ? -15.406 -3.283 5.699 1 94.12 45 ASP B O 1
ATOM 2451 N N . VAL B 1 46 ? -15.484 -5.184 6.914 1 94.5 46 VAL B N 1
ATOM 2452 C CA . VAL B 1 46 ? -14.062 -5.465 6.789 1 94.5 46 VAL B CA 1
ATOM 2453 C C . VAL B 1 46 ? -13.688 -5.602 5.316 1 94.5 46 VAL B C 1
ATOM 2455 O O . VAL B 1 46 ? -12.711 -5 4.855 1 94.5 46 VAL B O 1
ATOM 2458 N N . LEU B 1 47 ? -14.43 -6.289 4.512 1 89.12 47 LEU B N 1
ATOM 2459 C CA . LEU B 1 47 ? -14.148 -6.492 3.096 1 89.12 47 LEU B CA 1
ATOM 2460 C C . LEU B 1 47 ? -14.258 -5.18 2.326 1 89.12 47 LEU B C 1
ATOM 2462 O O . LEU B 1 47 ? -13.445 -4.906 1.439 1 89.12 47 LEU B O 1
ATOM 2466 N N . ASP B 1 48 ? -15.234 -4.395 2.709 1 93.31 48 ASP B N 1
ATOM 2467 C CA . ASP B 1 48 ? -15.414 -3.088 2.08 1 93.31 48 ASP B CA 1
ATOM 2468 C C . ASP B 1 48 ? -14.164 -2.225 2.256 1 93.31 48 ASP B C 1
ATOM 2470 O O . ASP B 1 48 ? -13.68 -1.623 1.296 1 93.31 48 ASP B O 1
ATOM 2474 N N . LEU B 1 49 ? -13.688 -2.232 3.477 1 96.62 49 LEU B N 1
ATOM 2475 C CA . LEU B 1 49 ? -12.555 -1.366 3.775 1 96.62 49 LEU B CA 1
ATOM 2476 C C . LEU B 1 49 ? -11.289 -1.881 3.105 1 96.62 49 LEU B C 1
ATOM 2478 O O . LEU B 1 49 ? -10.453 -1.092 2.656 1 96.62 49 LEU B O 1
ATOM 2482 N N . GLN B 1 50 ? -11.117 -3.15 3.066 1 92.56 50 GLN B N 1
ATOM 2483 C CA . GLN B 1 50 ? -9.969 -3.723 2.365 1 92.56 50 GLN B CA 1
ATOM 2484 C C . GLN B 1 50 ? -9.922 -3.256 0.914 1 92.56 50 GLN B C 1
ATOM 2486 O O . GLN B 1 50 ? -8.867 -2.855 0.417 1 92.56 50 GLN B O 1
ATOM 2491 N N . GLU B 1 51 ? -11.039 -3.279 0.297 1 89.44 51 GLU B N 1
ATOM 2492 C CA . GLU B 1 51 ? -11.125 -2.91 -1.112 1 89.44 51 GLU B CA 1
ATOM 2493 C C . GLU B 1 51 ? -10.984 -1.401 -1.297 1 89.44 51 GLU B C 1
ATOM 2495 O O . GLU B 1 51 ? -10.266 -0.943 -2.188 1 89.44 51 GLU B O 1
ATOM 2500 N N . LEU B 1 52 ? -11.641 -0.721 -0.413 1 94.38 52 LEU B N 1
ATOM 2501 C CA . LEU B 1 52 ? -11.711 0.731 -0.523 1 94.38 52 LEU B CA 1
ATOM 2502 C C . LEU B 1 52 ? -10.352 1.366 -0.252 1 94.38 52 LEU B C 1
ATOM 2504 O O . LEU B 1 52 ? -9.977 2.34 -0.907 1 94.38 52 LEU B O 1
ATOM 2508 N N . MET B 1 53 ? -9.648 0.801 0.722 1 95.31 53 MET B N 1
ATOM 2509 C CA . MET B 1 53 ? -8.445 1.463 1.209 1 95.31 53 MET B CA 1
ATOM 2510 C C . MET B 1 53 ? -7.199 0.649 0.867 1 95.31 53 MET B C 1
ATOM 2512 O O . MET B 1 53 ? -6.074 1.096 1.104 1 95.31 53 MET B O 1
ATOM 2516 N N . HIS B 1 54 ? -7.402 -0.474 0.284 1 89.62 54 HIS B N 1
ATOM 2517 C CA . HIS B 1 54 ? -6.312 -1.368 -0.089 1 89.62 54 HIS B CA 1
ATOM 2518 C C . HIS B 1 54 ? -5.43 -1.691 1.112 1 89.62 54 HIS B C 1
ATOM 2520 O O . HIS B 1 54 ? -4.211 -1.506 1.06 1 89.62 54 HIS B O 1
ATOM 2526 N N . ILE B 1 55 ? -6.105 -2.207 2.111 1 91.44 55 ILE B N 1
ATOM 2527 C CA . ILE B 1 55 ? -5.406 -2.512 3.355 1 91.44 55 ILE B CA 1
ATOM 2528 C C . ILE B 1 55 ? -5.609 -3.982 3.715 1 91.44 55 ILE B C 1
ATOM 2530 O O . ILE B 1 55 ? -6.461 -4.656 3.133 1 91.44 55 ILE B O 1
ATOM 2534 N N . SER B 1 56 ? -4.785 -4.434 4.656 1 85.12 56 SER B N 1
ATOM 2535 C CA . SER B 1 56 ? -4.871 -5.816 5.125 1 85.12 56 SER B CA 1
ATOM 2536 C C . SER B 1 56 ? -6.156 -6.051 5.914 1 85.12 56 SER B C 1
ATOM 2538 O O . SER B 1 56 ? -6.805 -5.102 6.355 1 85.12 56 SER B O 1
ATOM 2540 N N . ALA B 1 57 ? -6.531 -7.27 6.098 1 86.94 57 ALA B N 1
ATOM 2541 C CA . ALA B 1 57 ? -7.707 -7.648 6.879 1 86.94 57 ALA B CA 1
ATOM 2542 C C . ALA B 1 57 ? -7.59 -7.145 8.312 1 86.94 57 ALA B C 1
ATOM 2544 O O . ALA B 1 57 ? -8.57 -6.668 8.891 1 86.94 57 ALA B O 1
ATOM 2545 N N . LYS B 1 58 ? -6.379 -7.293 8.789 1 90.44 58 LYS B N 1
ATOM 2546 C CA . LYS B 1 58 ? -6.148 -6.875 10.172 1 90.44 58 LYS B CA 1
ATOM 2547 C C . LYS B 1 58 ? -6.395 -5.379 10.344 1 90.44 58 LYS B C 1
ATOM 2549 O O . LYS B 1 58 ? -7.062 -4.957 11.289 1 90.44 58 LYS B O 1
ATOM 2554 N N . ILE B 1 59 ? -5.914 -4.59 9.398 1 95 59 ILE B N 1
ATOM 2555 C CA . ILE B 1 59 ? -6.094 -3.143 9.461 1 95 59 ILE B CA 1
ATOM 2556 C C . ILE B 1 59 ? -7.559 -2.789 9.219 1 95 59 ILE B C 1
ATOM 2558 O O . ILE B 1 59 ? -8.102 -1.885 9.852 1 95 59 ILE B O 1
ATOM 2562 N N . ALA B 1 60 ? -8.164 -3.504 8.352 1 96.69 60 ALA B N 1
ATOM 2563 C CA . ALA B 1 60 ? -9.578 -3.277 8.078 1 96.69 60 ALA B CA 1
ATOM 2564 C C . ALA B 1 60 ? -10.438 -3.57 9.305 1 96.69 60 ALA B C 1
ATOM 2566 O O . ALA B 1 60 ? -11.336 -2.799 9.641 1 96.69 60 ALA B O 1
ATOM 2567 N N . GLU B 1 61 ? -10.141 -4.66 9.977 1 97.62 61 GLU B N 1
ATOM 2568 C CA . GLU B 1 61 ? -10.859 -5.02 11.195 1 97.62 61 GLU B CA 1
ATOM 2569 C C . GLU B 1 61 ? -10.711 -3.939 12.258 1 97.62 61 GLU B C 1
ATOM 2571 O O . GLU B 1 61 ? -11.695 -3.541 12.883 1 97.62 61 GLU B O 1
ATOM 2576 N N . LEU B 1 62 ? -9.508 -3.545 12.43 1 98.06 62 LEU B N 1
ATOM 2577 C CA . LEU B 1 62 ? -9.227 -2.482 13.391 1 98.06 62 LEU B CA 1
ATOM 2578 C C . LEU B 1 62 ? -10.055 -1.24 13.086 1 98.06 62 LEU B C 1
ATOM 2580 O O . LEU B 1 62 ? -10.633 -0.639 13.992 1 98.06 62 LEU B O 1
ATOM 2584 N N . ASN B 1 63 ? -10.195 -0.878 11.844 1 98.31 63 ASN B N 1
ATOM 2585 C CA . ASN B 1 63 ? -10.836 0.389 11.5 1 98.31 63 ASN B CA 1
ATOM 2586 C C . ASN B 1 63 ? -12.352 0.246 11.414 1 98.31 63 ASN B C 1
ATOM 2588 O O . ASN B 1 63 ? -13.086 1.223 11.586 1 98.31 63 ASN B O 1
ATOM 2592 N N . VAL B 1 64 ? -12.844 -0.933 11.172 1 98.5 64 VAL B N 1
ATOM 2593 C CA . VAL B 1 64 ? -14.273 -1.167 11.352 1 98.5 64 VAL B CA 1
ATOM 2594 C C . VAL B 1 64 ? -14.656 -0.926 12.812 1 98.5 64 VAL B C 1
ATOM 2596 O O . VAL B 1 64 ? -15.656 -0.257 13.094 1 98.5 64 VAL B O 1
ATOM 2599 N N . ALA B 1 65 ? -13.852 -1.479 13.688 1 98.5 65 ALA B N 1
ATOM 2600 C CA . ALA B 1 65 ? -14.102 -1.278 15.109 1 98.5 65 ALA B CA 1
ATOM 2601 C C . ALA B 1 65 ? -14.031 0.202 15.477 1 98.5 65 ALA B C 1
ATOM 2603 O O . ALA B 1 65 ? -14.875 0.704 16.219 1 98.5 65 ALA B O 1
ATOM 2604 N N . ARG B 1 66 ? -13.031 0.897 14.945 1 98.38 66 ARG B N 1
ATOM 2605 C CA . ARG B 1 66 ? -12.898 2.332 15.172 1 98.38 66 ARG B CA 1
ATOM 2606 C C . ARG B 1 66 ? -14.125 3.082 14.68 1 98.38 66 ARG B C 1
ATOM 2608 O O . ARG B 1 66 ? -14.656 3.949 15.383 1 98.38 66 ARG B O 1
ATOM 2615 N N . ASN B 1 67 ? -14.516 2.75 13.492 1 98.56 67 ASN B N 1
ATOM 2616 C CA . ASN B 1 67 ? -15.68 3.414 12.914 1 98.56 67 ASN B CA 1
ATOM 2617 C C . ASN B 1 67 ? -16.938 3.203 13.766 1 98.56 67 ASN B C 1
ATOM 2619 O O . ASN B 1 67 ? -17.672 4.148 14.031 1 98.56 67 ASN B O 1
ATOM 2623 N N . GLN B 1 68 ? -17.109 2.008 14.18 1 98.31 68 GLN B N 1
ATOM 2624 C CA . GLN B 1 68 ? -18.297 1.681 14.977 1 98.31 68 GLN B CA 1
ATOM 2625 C C . GLN B 1 68 ? -18.281 2.41 16.312 1 98.31 68 GLN B C 1
ATOM 2627 O O . GLN B 1 68 ? -19.328 2.824 16.812 1 98.31 68 GLN B O 1
ATOM 2632 N N . ALA B 1 69 ? -17.141 2.568 16.844 1 97.94 69 ALA B N 1
ATOM 2633 C CA . ALA B 1 69 ? -17 3.195 18.156 1 97.94 69 ALA B CA 1
ATOM 2634 C C . ALA B 1 69 ? -17 4.715 18.031 1 97.94 69 ALA B C 1
ATOM 2636 O O . ALA B 1 69 ? -17.156 5.422 19.031 1 97.94 69 ALA B O 1
ATOM 2637 N N . TRP B 1 70 ? -16.797 5.23 16.875 1 98.5 70 TRP B N 1
ATOM 2638 C CA . TRP B 1 70 ? -16.688 6.672 16.656 1 98.5 70 TRP B CA 1
ATOM 2639 C C . TRP B 1 70 ? -18.016 7.367 16.969 1 98.5 70 TRP B C 1
ATOM 2641 O O . TRP B 1 70 ? -19.047 6.992 16.422 1 98.5 70 TRP B O 1
ATOM 2651 N N . ALA B 1 71 ? -17.891 8.375 17.797 1 97.88 71 ALA B N 1
ATOM 2652 C CA . ALA B 1 71 ? -19.078 9.141 18.141 1 97.88 71 ALA B CA 1
ATOM 2653 C C . ALA B 1 71 ? -18.719 10.57 18.547 1 97.88 71 ALA B C 1
ATOM 2655 O O . ALA B 1 71 ? -17.609 10.82 19.031 1 97.88 71 ALA B O 1
ATOM 2656 N N . TYR B 1 72 ? -19.609 11.406 18.25 1 97.69 72 TYR B N 1
ATOM 2657 C CA . TYR B 1 72 ? -19.531 12.781 18.719 1 97.69 72 TYR B CA 1
ATOM 2658 C C . TYR B 1 72 ? -20.734 13.133 19.594 1 97.69 72 TYR B C 1
ATOM 2660 O O . TYR B 1 72 ? -21.875 12.844 19.219 1 97.69 72 TYR B O 1
ATOM 2668 N N . PRO B 1 73 ? -20.578 13.891 20.781 1 97.81 73 PRO B N 1
ATOM 2669 C CA . PRO B 1 73 ? -19.281 14.328 21.312 1 97.81 73 PRO B CA 1
ATOM 2670 C C . PRO B 1 73 ? -18.344 13.156 21.609 1 97.81 73 PRO B C 1
ATOM 2672 O O . PRO B 1 73 ? -18.797 12.039 21.844 1 97.81 73 PRO B O 1
ATOM 2675 N N . PHE B 1 74 ? -17.109 13.414 21.531 1 98.12 74 PHE B N 1
ATOM 2676 C CA . PHE B 1 74 ? -16.078 12.391 21.656 1 98.12 74 PHE B CA 1
ATOM 2677 C C . PHE B 1 74 ? -16.047 11.82 23.062 1 98.12 74 PHE B C 1
ATOM 2679 O O . PHE B 1 74 ? -16.328 12.531 24.031 1 98.12 74 PHE B O 1
ATOM 2686 N N . ASP B 1 75 ? -15.664 10.578 23.156 1 96 75 ASP B N 1
ATOM 2687 C CA . ASP B 1 75 ? -15.414 9.969 24.469 1 96 75 ASP B CA 1
ATOM 2688 C C . ASP B 1 75 ? -13.969 10.188 24.891 1 96 75 ASP B C 1
ATOM 2690 O O . ASP B 1 75 ? -13.266 11.039 24.344 1 96 75 ASP B O 1
ATOM 2694 N N . ASP B 1 76 ? -13.516 9.438 25.875 1 94.5 76 ASP B N 1
ATOM 2695 C CA . ASP B 1 76 ? -12.227 9.672 26.531 1 94.5 76 ASP B CA 1
ATOM 2696 C C . ASP B 1 76 ? -11.078 9.133 25.672 1 94.5 76 ASP B C 1
ATOM 2698 O O . ASP B 1 76 ? -9.906 9.352 26 1 94.5 76 ASP B O 1
ATOM 2702 N N . ASN B 1 77 ? -11.398 8.539 24.594 1 95.31 77 ASN B N 1
ATOM 2703 C CA . ASN B 1 77 ? -10.359 8.023 23.719 1 95.31 77 ASN B CA 1
ATOM 2704 C C . ASN B 1 77 ? -9.836 9.094 22.766 1 95.31 77 ASN B C 1
ATOM 2706 O O . ASN B 1 77 ? -8.93 8.844 21.969 1 95.31 77 ASN B O 1
ATOM 2710 N N . LYS B 1 78 ? -10.375 10.242 22.859 1 97.56 78 LYS B N 1
ATOM 2711 C CA . LYS B 1 78 ? -9.945 11.359 22.031 1 97.56 78 LYS B CA 1
ATOM 2712 C C . LYS B 1 78 ? -8.531 11.805 22.391 1 97.56 78 LYS B C 1
ATOM 2714 O O . LYS B 1 78 ? -8.102 11.641 23.531 1 97.56 78 LYS B O 1
ATOM 2719 N N . LYS B 1 79 ? -7.84 12.344 21.469 1 97.88 79 LYS B N 1
ATOM 2720 C CA . LYS B 1 79 ? -6.488 12.875 21.625 1 97.88 79 LYS B CA 1
ATOM 2721 C C . LYS B 1 79 ? -6.238 14.039 20.656 1 97.88 79 LYS B C 1
ATOM 2723 O O . LYS B 1 79 ? -6.762 14.047 19.547 1 97.88 79 LYS B O 1
ATOM 2728 N N . PRO B 1 80 ? -5.496 15.07 21.094 1 98.62 80 PRO B N 1
ATOM 2729 C CA . PRO B 1 80 ? -5.184 16.156 20.156 1 98.62 80 PRO B CA 1
ATOM 2730 C C . PRO B 1 80 ? -4.441 15.656 18.922 1 98.62 80 PRO B C 1
ATOM 2732 O O . PRO B 1 80 ? -3.592 14.766 19.016 1 98.62 80 PRO B O 1
ATOM 2735 N N . ALA B 1 81 ? -4.719 16.234 17.828 1 98.81 81 ALA B N 1
ATOM 2736 C CA . ALA B 1 81 ? -4.266 15.766 16.516 1 98.81 81 ALA B CA 1
ATOM 2737 C C . ALA B 1 81 ? -2.744 15.656 16.469 1 98.81 81 ALA B C 1
ATOM 2739 O O . ALA B 1 81 ? -2.199 14.641 16.031 1 98.81 81 ALA B O 1
ATOM 2740 N N . VAL B 1 82 ? -2.031 16.672 16.984 1 98.81 82 VAL B N 1
ATOM 2741 C CA . VAL B 1 82 ? -0.583 16.766 16.844 1 98.81 82 VAL B CA 1
ATOM 2742 C C . VAL B 1 82 ? 0.093 15.656 17.625 1 98.81 82 VAL B C 1
ATOM 2744 O O . VAL B 1 82 ? 1.233 15.281 17.344 1 98.81 82 VAL B O 1
ATOM 2747 N N . TYR B 1 83 ? -0.638 15.078 18.609 1 98.62 83 TYR B N 1
ATOM 2748 C CA . TYR B 1 83 ? -0.073 14.031 19.453 1 98.62 83 TYR B CA 1
ATOM 2749 C C . TYR B 1 83 ? -0.587 12.656 19.047 1 98.62 83 TYR B C 1
ATOM 2751 O O . TYR B 1 83 ? -0.098 11.633 19.531 1 98.62 83 TYR B O 1
ATOM 2759 N N . LEU B 1 84 ? -1.6 12.625 18.203 1 98.75 84 LEU B N 1
ATOM 2760 C CA . LEU B 1 84 ? -2.174 11.352 17.781 1 98.75 84 LEU B CA 1
ATOM 2761 C C . LEU B 1 84 ? -1.532 10.867 16.484 1 98.75 84 LEU B C 1
ATOM 2763 O O . LEU B 1 84 ? -1.23 9.688 16.328 1 98.75 84 LEU B O 1
ATOM 2767 N N . PHE B 1 85 ? -1.388 11.789 15.547 1 98.69 85 PHE B N 1
ATOM 2768 C CA . PHE B 1 85 ? -0.742 11.398 14.305 1 98.69 85 PHE B CA 1
ATOM 2769 C C . PHE B 1 85 ? 0.7 10.969 14.547 1 98.69 85 PHE B C 1
ATOM 2771 O O . PHE B 1 85 ? 1.429 11.625 15.297 1 98.69 85 PHE B O 1
ATOM 2778 N N . ASP B 1 86 ? 1.068 9.812 13.945 1 97.19 86 ASP B N 1
ATOM 2779 C CA . ASP B 1 86 ? 2.377 9.219 14.188 1 97.19 86 ASP B CA 1
ATOM 2780 C C . ASP B 1 86 ? 2.98 8.68 12.891 1 97.19 86 ASP B C 1
ATOM 2782 O O . ASP B 1 86 ? 2.971 7.473 12.648 1 97.19 86 ASP B O 1
ATOM 2786 N N . GLY B 1 87 ? 3.588 9.453 12.086 1 95.69 87 GLY B N 1
ATOM 2787 C CA . GLY B 1 87 ? 4.281 9.141 10.852 1 95.69 87 GLY B CA 1
ATOM 2788 C C . GLY B 1 87 ? 5.551 9.945 10.656 1 95.69 87 GLY B C 1
ATOM 2789 O O . GLY B 1 87 ? 5.977 10.672 11.555 1 95.69 87 GLY B O 1
ATOM 2790 N N . ASP B 1 88 ? 6.125 9.891 9.461 1 93.38 88 ASP B N 1
ATOM 2791 C CA . ASP B 1 88 ? 7.422 10.5 9.18 1 93.38 88 ASP B CA 1
ATOM 2792 C C . ASP B 1 88 ? 7.371 12.016 9.391 1 93.38 88 ASP B C 1
ATOM 2794 O O . ASP B 1 88 ? 8.289 12.594 9.969 1 93.38 88 ASP B O 1
ATOM 2798 N N . VAL B 1 89 ? 6.293 12.602 8.945 1 98.19 89 VAL B N 1
ATOM 2799 C CA . VAL B 1 89 ? 6.137 14.039 9.125 1 98.19 89 VAL B CA 1
ATOM 2800 C C . VAL B 1 89 ? 6.156 14.375 10.617 1 98.19 89 VAL B C 1
ATOM 2802 O O . VAL B 1 89 ? 6.82 15.328 11.039 1 98.19 89 VAL B O 1
ATOM 2805 N N . TYR B 1 90 ? 5.531 13.609 11.383 1 98.62 90 TYR B N 1
ATOM 2806 C CA . TYR B 1 90 ? 5.332 13.914 12.797 1 98.62 90 TYR B CA 1
ATOM 2807 C C . TYR B 1 90 ? 6.551 13.508 13.617 1 98.62 90 TYR B C 1
ATOM 2809 O O . TYR B 1 90 ? 6.785 14.047 14.703 1 98.62 90 TYR B O 1
ATOM 2817 N N . THR B 1 91 ? 7.289 12.531 13.141 1 97.12 91 THR B N 1
ATOM 2818 C CA . THR B 1 91 ? 8.617 12.312 13.703 1 97.12 91 THR B CA 1
ATOM 2819 C C . THR B 1 91 ? 9.477 13.562 13.562 1 97.12 91 THR B C 1
ATOM 2821 O O . THR B 1 91 ? 10.188 13.945 14.5 1 97.12 91 THR B O 1
ATOM 2824 N N . GLY B 1 92 ? 9.414 14.203 12.422 1 98.38 92 GLY B N 1
ATOM 2825 C CA . GLY B 1 92 ? 10.125 15.453 12.203 1 98.38 92 GLY B CA 1
ATOM 2826 C C . GLY B 1 92 ? 9.594 16.594 13.039 1 98.38 92 GLY B C 1
ATOM 2827 O O . GLY B 1 92 ? 10.367 17.406 13.562 1 98.38 92 GLY B O 1
ATOM 2828 N N . LEU B 1 93 ? 8.281 16.656 13.141 1 98.81 93 LEU B N 1
ATOM 2829 C CA . LEU B 1 93 ? 7.645 17.719 13.914 1 98.81 93 LEU B CA 1
ATOM 2830 C C . LEU B 1 93 ? 8 17.594 15.391 1 98.81 93 LEU B C 1
ATOM 2832 O O . LEU B 1 93 ? 8.156 18.609 16.078 1 98.81 93 LEU B O 1
ATOM 2836 N N . ASP B 1 94 ? 8.055 16.391 15.914 1 98.44 94 ASP B N 1
ATOM 2837 C CA . ASP B 1 94 ? 8.516 16.062 17.266 1 98.44 94 ASP B CA 1
ATOM 2838 C C . ASP B 1 94 ? 7.766 16.875 18.312 1 98.44 94 ASP B C 1
ATOM 2840 O O . ASP B 1 94 ? 8.383 17.516 19.172 1 98.44 94 ASP B O 1
ATOM 2844 N N . ALA B 1 95 ? 6.492 16.844 18.234 1 98.62 95 ALA B N 1
ATOM 2845 C CA . ALA B 1 95 ? 5.641 17.672 19.078 1 98.62 95 ALA B CA 1
ATOM 2846 C C . ALA B 1 95 ? 5.855 17.344 20.562 1 98.62 95 ALA B C 1
ATOM 2848 O O . ALA B 1 95 ? 5.754 18.234 21.422 1 98.62 95 ALA B O 1
ATOM 2849 N N . TYR B 1 96 ? 6.113 16.141 20.891 1 98.12 96 TYR B N 1
ATOM 2850 C CA . TYR B 1 96 ? 6.262 15.695 22.266 1 98.12 96 TYR B CA 1
ATOM 2851 C C . TYR B 1 96 ? 7.445 16.375 22.938 1 98.12 96 TYR B C 1
ATOM 2853 O O . TYR B 1 96 ? 7.555 16.375 24.172 1 98.12 96 TYR B O 1
ATOM 2861 N N . GLN B 1 97 ? 8.32 16.984 22.172 1 98.06 97 GLN B N 1
ATOM 2862 C CA . GLN B 1 97 ? 9.516 17.609 22.734 1 98.06 97 GLN B CA 1
ATOM 2863 C C . GLN B 1 97 ? 9.398 19.125 22.734 1 98.06 97 GLN B C 1
ATOM 2865 O O . GLN B 1 97 ? 10.344 19.828 23.094 1 98.06 97 GLN B O 1
ATOM 2870 N N . LEU B 1 98 ? 8.305 19.641 22.328 1 98.56 98 LEU B N 1
ATOM 2871 C CA . LEU B 1 98 ? 8.109 21.094 22.234 1 98.56 98 LEU B CA 1
ATOM 2872 C C . LEU B 1 98 ? 7.559 21.656 23.531 1 98.56 98 LEU B C 1
ATOM 2874 O O . LEU B 1 98 ? 6.812 20.969 24.25 1 98.56 98 LEU B O 1
ATOM 2878 N N . SER B 1 99 ? 7.875 22.875 23.828 1 98.12 99 SER B N 1
ATOM 2879 C CA . SER B 1 99 ? 7.344 23.578 24.984 1 98.12 99 SER B CA 1
ATOM 2880 C C . SER B 1 99 ? 5.902 24.016 24.75 1 98.12 99 SER B C 1
ATOM 2882 O O . SER B 1 99 ? 5.391 23.922 23.625 1 98.12 99 SER B O 1
ATOM 2884 N N . LYS B 1 100 ? 5.301 24.5 25.828 1 97.56 100 LYS B N 1
ATOM 2885 C CA . LYS B 1 100 ? 3.936 25.016 25.734 1 97.56 100 LYS B CA 1
ATOM 2886 C C . LYS B 1 100 ? 3.83 26.141 24.719 1 97.56 100 LYS B C 1
ATOM 2888 O O . LYS B 1 100 ? 2.918 26.141 23.891 1 97.56 100 LYS B O 1
ATOM 2893 N N . GLU B 1 101 ? 4.766 27.031 24.797 1 97.69 101 GLU B N 1
ATOM 2894 C CA . GLU B 1 101 ? 4.75 28.172 23.891 1 97.69 101 GLU B CA 1
ATOM 2895 C C . GLU B 1 101 ? 4.883 27.734 22.438 1 97.69 101 GLU B C 1
ATOM 2897 O O . GLU B 1 101 ? 4.215 28.266 21.547 1 97.69 101 GLU B O 1
ATOM 2902 N N . GLU B 1 102 ? 5.734 26.781 22.203 1 98.62 102 GLU B N 1
ATOM 2903 C CA . GLU B 1 102 ? 5.961 26.266 20.859 1 98.62 102 GLU B CA 1
ATOM 2904 C C . GLU B 1 102 ? 4.734 25.531 20.328 1 98.62 102 GLU B C 1
ATOM 2906 O O . GLU B 1 102 ? 4.387 25.656 19.156 1 98.62 102 GLU B O 1
ATOM 2911 N N . ILE B 1 103 ? 4.035 24.844 21.156 1 98.69 103 ILE B N 1
ATOM 2912 C CA . ILE B 1 103 ? 2.816 24.141 20.766 1 98.69 103 ILE B CA 1
ATOM 2913 C C . ILE B 1 103 ? 1.718 25.156 20.453 1 98.69 103 ILE B C 1
ATOM 2915 O O . ILE B 1 103 ? 0.947 24.984 19.516 1 98.69 103 ILE B O 1
ATOM 2919 N N . LEU B 1 104 ? 1.647 26.188 21.266 1 97.81 104 LEU B N 1
ATOM 2920 C CA . LEU B 1 104 ? 0.657 27.219 21.016 1 97.81 104 LEU B CA 1
ATOM 2921 C C . LEU B 1 104 ? 0.944 27.922 19.688 1 97.81 104 LEU B C 1
ATOM 2923 O O . LEU B 1 104 ? 0.018 28.312 18.969 1 97.81 104 LEU B O 1
ATOM 2927 N N . TYR B 1 105 ? 2.246 28.094 19.391 1 97.56 105 TYR B N 1
ATOM 2928 C CA . TYR B 1 105 ? 2.629 28.594 18.078 1 97.56 105 TYR B CA 1
ATOM 2929 C C . TYR B 1 105 ? 2.082 27.688 16.969 1 97.56 105 TYR B C 1
ATOM 2931 O O . TYR B 1 105 ? 1.487 28.172 16 1 97.56 105 TYR B O 1
ATOM 2939 N N . LEU B 1 106 ? 2.266 26.406 17.094 1 98.62 106 LEU B N 1
ATOM 2940 C CA . LEU B 1 106 ? 1.742 25.453 16.125 1 98.62 106 LEU B CA 1
ATOM 2941 C C . LEU B 1 106 ? 0.23 25.594 15.992 1 98.62 106 LEU B C 1
ATOM 2943 O O . LEU B 1 106 ? -0.3 25.594 14.875 1 98.62 106 LEU B O 1
ATOM 2947 N N . ASN B 1 107 ? -0.393 25.703 17.078 1 98 107 ASN B N 1
ATOM 2948 C CA . ASN B 1 107 ? -1.852 25.719 17.094 1 98 107 ASN B CA 1
ATOM 2949 C C . ASN B 1 107 ? -2.404 26.938 16.359 1 98 107 ASN B C 1
ATOM 2951 O O . ASN B 1 107 ? -3.537 26.906 15.883 1 98 107 ASN B O 1
ATOM 2955 N N . ARG B 1 108 ? -1.621 27.938 16.312 1 96.88 108 ARG B N 1
ATOM 2956 C CA . ARG B 1 108 ? -2.031 29.172 15.641 1 96.88 108 ARG B CA 1
ATOM 2957 C C . ARG B 1 108 ? -1.644 29.141 14.164 1 96.88 108 ARG B C 1
ATOM 2959 O O . ARG B 1 108 ? -2.33 29.734 13.328 1 96.88 108 ARG B O 1
ATOM 2966 N N . HIS B 1 109 ? -0.6 28.469 13.828 1 97.94 109 HIS B N 1
ATOM 2967 C CA . HIS B 1 109 ? 0.026 28.688 12.531 1 97.94 109 HIS B CA 1
ATOM 2968 C C . HIS B 1 109 ? -0.051 27.438 11.656 1 97.94 109 HIS B C 1
ATOM 2970 O O . HIS B 1 109 ? 0.371 27.453 10.5 1 97.94 109 HIS B O 1
ATOM 2976 N N . LEU B 1 110 ? -0.626 26.344 12.141 1 98.69 110 LEU B N 1
ATOM 2977 C CA . LEU B 1 110 ? -0.55 25.078 11.422 1 98.69 110 LEU B CA 1
ATOM 2978 C C . LEU B 1 110 ? -1.938 24.469 11.242 1 98.69 110 LEU B C 1
ATOM 2980 O O . LEU B 1 110 ? -2.732 24.438 12.188 1 98.69 110 LEU B O 1
ATOM 2984 N N . GLY B 1 111 ? -2.205 24.094 10.062 1 98.88 111 GLY B N 1
ATOM 2985 C CA . GLY B 1 111 ? -3.34 23.234 9.75 1 98.88 111 GLY B CA 1
ATOM 2986 C C . GLY B 1 111 ? -2.932 21.859 9.266 1 98.88 111 GLY B C 1
ATOM 2987 O O . GLY B 1 111 ? -1.967 21.719 8.508 1 98.88 111 GLY B O 1
ATOM 2988 N N . ILE B 1 112 ? -3.67 20.859 9.727 1 98.94 112 ILE B N 1
ATOM 2989 C CA . ILE B 1 112 ? -3.453 19.484 9.297 1 98.94 112 ILE B CA 1
ATOM 2990 C C . ILE B 1 112 ? -4.629 19.016 8.445 1 98.94 112 ILE B C 1
ATOM 2992 O O . ILE B 1 112 ? -5.754 18.891 8.938 1 98.94 112 ILE B O 1
ATOM 2996 N N . LEU B 1 113 ? -4.328 18.828 7.188 1 98.94 113 LEU B N 1
ATOM 2997 C CA . LEU B 1 113 ? -5.367 18.312 6.293 1 98.94 113 LEU B CA 1
ATOM 2998 C C . LEU B 1 113 ? -5.766 16.891 6.672 1 98.94 113 LEU B C 1
ATOM 3000 O O . LEU B 1 113 ? -4.918 16.094 7.078 1 98.94 113 LEU B O 1
ATOM 3004 N N . SER B 1 114 ? -7.012 16.578 6.566 1 98.81 114 SER B N 1
ATOM 3005 C CA . SER B 1 114 ? -7.555 15.281 6.973 1 98.81 114 SER B CA 1
ATOM 3006 C C . SER B 1 114 ? -8.719 14.867 6.078 1 98.81 114 SER B C 1
ATOM 3008 O O . SER B 1 114 ? -9.594 15.68 5.777 1 98.81 114 SER B O 1
ATOM 3010 N N . GLY B 1 115 ? -8.695 13.633 5.656 1 98.75 115 GLY B N 1
ATOM 3011 C CA . GLY B 1 115 ? -9.828 13.148 4.883 1 98.75 115 GLY B CA 1
ATOM 3012 C C . GLY B 1 115 ? -11.133 13.164 5.66 1 98.75 115 GLY B C 1
ATOM 3013 O O . GLY B 1 115 ? -12.172 13.547 5.121 1 98.75 115 GLY B O 1
ATOM 3014 N N . LEU B 1 116 ? -11.102 12.789 6.871 1 98.81 116 LEU B N 1
ATOM 3015 C CA . LEU B 1 116 ? -12.312 12.703 7.684 1 98.81 116 LEU B CA 1
ATOM 3016 C C . LEU B 1 116 ? -12.68 14.062 8.258 1 98.81 116 LEU B C 1
ATOM 3018 O O . LEU B 1 116 ? -13.828 14.492 8.164 1 98.81 116 LEU B O 1
ATOM 3022 N N . TYR B 1 117 ? -11.672 14.797 8.758 1 98.88 117 TYR B N 1
ATOM 3023 C CA . TYR B 1 117 ? -11.977 15.961 9.578 1 98.88 117 TYR B CA 1
ATOM 3024 C C . TYR B 1 117 ? -11.812 17.25 8.773 1 98.88 117 TYR B C 1
ATOM 3026 O O . TYR B 1 117 ? -12.078 18.344 9.281 1 98.88 117 TYR B O 1
ATOM 3034 N N . GLY B 1 118 ? -11.336 17.141 7.539 1 98.81 118 GLY B N 1
ATOM 3035 C CA . GLY B 1 118 ? -11.164 18.297 6.676 1 98.81 118 GLY B CA 1
ATOM 3036 C C . GLY B 1 118 ? -9.891 19.078 6.957 1 98.81 118 GLY B C 1
ATOM 3037 O O . GLY B 1 118 ? -8.867 18.859 6.309 1 98.81 118 GLY B O 1
ATOM 3038 N N . LEU B 1 119 ? -9.914 19.797 7.965 1 98.94 119 LEU B N 1
ATOM 3039 C CA . LEU B 1 119 ? -8.773 20.578 8.422 1 98.94 119 LEU B CA 1
ATOM 3040 C C . LEU B 1 119 ? -8.75 20.656 9.945 1 98.94 119 LEU B C 1
ATOM 3042 O O . LEU B 1 119 ? -9.711 21.125 10.562 1 98.94 119 LEU B O 1
ATOM 3046 N N . LEU B 1 120 ? -7.613 20.234 10.484 1 98.94 120 LEU B N 1
ATOM 3047 C CA . LEU B 1 120 ? -7.473 20.219 11.938 1 98.94 120 LEU B CA 1
ATOM 3048 C C . LEU B 1 120 ? -6.441 21.234 12.398 1 98.94 120 LEU B C 1
ATOM 3050 O O . LEU B 1 120 ? -5.438 21.469 11.719 1 98.94 120 LEU B O 1
ATOM 3054 N N . LYS B 1 121 ? -6.719 21.812 13.531 1 98.62 121 LYS B N 1
ATOM 3055 C CA . LYS B 1 121 ? -5.637 22.422 14.305 1 98.62 121 LYS B CA 1
ATOM 3056 C C . LYS B 1 121 ? -4.844 21.375 15.07 1 98.62 121 LYS B C 1
ATOM 3058 O O . LYS B 1 121 ? -5.363 20.297 15.375 1 98.62 121 LYS B O 1
ATOM 3063 N N . PRO B 1 122 ? -3.617 21.688 15.422 1 98.81 122 PRO B N 1
ATOM 3064 C CA . PRO B 1 122 ? -2.797 20.75 16.188 1 98.81 122 PRO B CA 1
ATOM 3065 C C . PRO B 1 122 ? -3.469 20.312 17.484 1 98.81 122 PRO B C 1
ATOM 3067 O O . PRO B 1 122 ? -3.385 19.141 17.859 1 98.81 122 PRO B O 1
ATOM 3070 N N . LEU B 1 123 ? -4.203 21.172 18.141 1 98.75 123 LEU B N 1
ATOM 3071 C CA . LEU B 1 123 ? -4.738 20.844 19.453 1 98.75 123 LEU B CA 1
ATOM 3072 C C . LEU B 1 123 ? -6.23 20.531 19.375 1 98.75 123 LEU B C 1
ATOM 3074 O O . LEU B 1 123 ? -6.918 20.469 20.391 1 98.75 123 LEU B O 1
ATOM 3078 N N . ASP B 1 124 ? -6.762 20.344 18.172 1 98.75 124 ASP B N 1
ATOM 3079 C CA . ASP B 1 124 ? -8.086 19.75 18.031 1 98.75 124 ASP B CA 1
ATOM 3080 C C . ASP B 1 124 ? -8.094 18.297 18.5 1 98.75 124 ASP B C 1
ATOM 3082 O O . ASP B 1 124 ? -7.215 17.516 18.125 1 98.75 124 ASP B O 1
ATOM 3086 N N . TYR B 1 125 ? -9.078 17.953 19.328 1 98.38 125 TYR B N 1
ATOM 3087 C CA . TYR B 1 125 ? -9.305 16.547 19.641 1 98.38 125 TYR B CA 1
ATOM 3088 C C . TYR B 1 125 ? -9.805 15.789 18.422 1 98.38 125 TYR B C 1
ATOM 3090 O O . TYR B 1 125 ? -10.523 16.344 17.578 1 98.38 125 TYR B O 1
ATOM 3098 N N . MET B 1 126 ? -9.406 14.57 18.375 1 98.44 126 MET B N 1
ATOM 3099 C CA . MET B 1 126 ? -9.977 13.656 17.391 1 98.44 126 MET B CA 1
ATOM 3100 C C . MET B 1 126 ? -9.93 12.219 17.891 1 98.44 126 MET B C 1
ATOM 3102 O O . MET B 1 126 ? -9.234 11.914 18.859 1 98.44 126 MET B O 1
ATOM 3106 N N . LEU B 1 127 ? -10.734 11.422 17.344 1 98.75 127 LEU B N 1
ATOM 3107 C CA . LEU B 1 127 ? -10.68 9.984 17.562 1 98.75 127 LEU B CA 1
ATOM 3108 C C . LEU B 1 127 ? -9.875 9.289 16.484 1 98.75 127 LEU B C 1
ATOM 3110 O O . LEU B 1 127 ? -9.781 9.789 15.352 1 98.75 127 LEU B O 1
ATOM 3114 N N . PRO B 1 128 ? -9.273 8.133 16.828 1 98.38 128 PRO B N 1
ATOM 3115 C CA . PRO B 1 128 ? -8.555 7.371 15.805 1 98.38 128 PRO B CA 1
ATOM 3116 C C . PRO B 1 128 ? -9.438 6.988 14.617 1 98.38 128 PRO B C 1
ATOM 3118 O O . PRO B 1 128 ? -10.609 6.66 14.797 1 98.38 128 PRO B O 1
ATOM 3121 N N . TYR B 1 129 ? -8.844 7.066 13.438 1 98.25 129 TYR B N 1
ATOM 3122 C CA . TYR B 1 129 ? -9.57 6.793 12.203 1 98.25 129 TYR B CA 1
ATOM 3123 C C . TYR B 1 129 ? -8.617 6.418 11.078 1 98.25 129 TYR B C 1
ATOM 3125 O O . TYR B 1 129 ? -7.398 6.52 11.227 1 98.25 129 TYR B O 1
ATOM 3133 N N . ARG B 1 130 ? -9.203 5.918 10.016 1 98 130 ARG B N 1
ATOM 3134 C CA . ARG B 1 130 ? -8.484 5.801 8.75 1 98 130 ARG B CA 1
ATOM 3135 C C . ARG B 1 130 ? -9.367 6.219 7.582 1 98 130 ARG B C 1
ATOM 3137 O O . ARG B 1 130 ? -10.438 5.645 7.367 1 98 130 ARG B O 1
ATOM 3144 N N . LEU B 1 131 ? -8.984 7.215 6.875 1 98.44 131 LEU B N 1
ATOM 3145 C CA . LEU B 1 131 ? -9.625 7.707 5.664 1 98.44 131 LEU B CA 1
ATOM 3146 C C . LEU B 1 131 ? -8.734 8.711 4.938 1 98.44 131 LEU B C 1
ATOM 3148 O O . LEU B 1 131 ? -8.742 9.898 5.266 1 98.44 131 LEU B O 1
ATOM 3152 N N . GLU B 1 132 ? -8.047 8.258 3.98 1 98.19 132 GLU B N 1
ATOM 3153 C CA . GLU B 1 132 ? -7.16 9.133 3.215 1 98.19 132 GLU B CA 1
ATOM 3154 C C . GLU B 1 132 ? -7.945 9.984 2.225 1 98.19 132 GLU B C 1
ATOM 3156 O O . GLU B 1 132 ? -8.953 9.531 1.667 1 98.19 132 GLU B O 1
ATOM 3161 N N . MET B 1 133 ? -7.449 11.125 1.94 1 98.62 133 MET B N 1
ATOM 3162 C CA . MET B 1 133 ? -8.125 12.086 1.07 1 98.62 133 MET B CA 1
ATOM 3163 C C . MET B 1 133 ? -8.328 11.508 -0.324 1 98.62 133 MET B C 1
ATOM 3165 O O . MET B 1 133 ? -9.359 11.742 -0.952 1 98.62 133 MET B O 1
ATOM 3169 N N . GLY B 1 134 ? -7.387 10.781 -0.773 1 97.81 134 GLY B N 1
ATOM 3170 C CA . GLY B 1 134 ? -7.422 10.281 -2.137 1 97.81 134 GLY B CA 1
ATOM 3171 C C . GLY B 1 134 ? -8.266 9.031 -2.287 1 97.81 134 GLY B C 1
ATOM 3172 O O . GLY B 1 134 ? -8.453 8.531 -3.398 1 97.81 134 GLY B O 1
ATOM 3173 N N . THR B 1 135 ? -8.789 8.508 -1.164 1 97.19 135 THR B N 1
ATOM 3174 C CA . THR B 1 135 ? -9.648 7.328 -1.225 1 97.19 135 THR B CA 1
ATOM 3175 C C . THR B 1 135 ? -10.883 7.598 -2.08 1 97.19 135 THR B C 1
ATOM 3177 O O . THR B 1 135 ? -11.484 8.672 -1.988 1 97.19 135 THR B O 1
ATOM 3180 N N . LYS B 1 136 ? -11.227 6.617 -2.969 1 95.31 136 LYS B N 1
ATOM 3181 C CA . LYS B 1 136 ? -12.438 6.758 -3.77 1 95.31 136 LYS B CA 1
ATOM 3182 C C . LYS B 1 136 ? -13.68 6.48 -2.934 1 95.31 136 LYS B C 1
ATOM 3184 O O . LYS B 1 136 ? -14.469 5.586 -3.256 1 95.31 136 LYS B O 1
ATOM 3189 N N . PHE B 1 137 ? -13.836 7.266 -1.989 1 97.5 137 PHE B N 1
ATOM 3190 C CA . PHE B 1 137 ? -14.914 7.129 -1.023 1 97.5 137 PHE B CA 1
ATOM 3191 C C . PHE B 1 137 ? -16.141 7.918 -1.469 1 97.5 137 PHE B C 1
ATOM 3193 O O . PHE B 1 137 ? -16.125 9.156 -1.447 1 97.5 137 PHE B O 1
ATOM 3200 N N . LYS B 1 138 ? -17.172 7.176 -1.823 1 95.5 138 LYS B N 1
ATOM 3201 C CA . LYS B 1 138 ? -18.406 7.793 -2.305 1 95.5 138 LYS B CA 1
ATOM 3202 C C . LYS B 1 138 ? -19.391 8 -1.164 1 95.5 138 LYS B C 1
ATOM 3204 O O . LYS B 1 138 ? -19.547 7.133 -0.304 1 95.5 138 LYS B O 1
ATOM 3209 N N . THR B 1 139 ? -19.969 9.125 -1.122 1 95.38 139 THR B N 1
ATOM 3210 C CA . THR B 1 139 ? -21.094 9.445 -0.251 1 95.38 139 THR B CA 1
ATOM 3211 C C . THR B 1 139 ? -22.344 9.727 -1.071 1 95.38 139 THR B C 1
ATOM 3213 O O . THR B 1 139 ? -22.281 9.805 -2.301 1 95.38 139 THR B O 1
ATOM 3216 N N . PRO B 1 140 ? -23.453 9.805 -0.486 1 92.94 140 PRO B N 1
ATOM 3217 C CA . PRO B 1 140 ? -24.688 10.078 -1.237 1 92.94 140 PRO B CA 1
ATOM 3218 C C . PRO B 1 140 ? -24.594 11.344 -2.088 1 92.94 140 PRO B C 1
ATOM 3220 O O . PRO B 1 140 ? -25.234 11.43 -3.141 1 92.94 140 PRO B O 1
ATOM 3223 N N . ASN B 1 141 ? -23.719 12.203 -1.707 1 93.12 141 ASN B N 1
ATOM 3224 C CA . ASN B 1 141 ? -23.719 13.5 -2.379 1 93.12 141 ASN B CA 1
ATOM 3225 C C . ASN B 1 141 ? -22.391 13.797 -3.057 1 93.12 141 ASN B C 1
ATOM 3227 O O . ASN B 1 141 ? -22.172 14.898 -3.566 1 93.12 141 ASN B O 1
ATOM 3231 N N . ALA B 1 142 ? -21.516 12.945 -3.033 1 97.25 142 ALA B N 1
ATOM 3232 C CA . ALA B 1 142 ? -20.203 13.188 -3.609 1 97.25 142 ALA B CA 1
ATOM 3233 C C . ALA B 1 142 ? -19.547 11.883 -4.051 1 97.25 142 ALA B C 1
ATOM 3235 O O . ALA B 1 142 ? -19.656 10.859 -3.373 1 97.25 142 ALA B O 1
ATOM 3236 N N . ASP B 1 143 ? -18.781 11.938 -5.078 1 97 143 ASP B N 1
ATOM 3237 C CA . ASP B 1 143 ? -18.141 10.758 -5.648 1 97 143 ASP B CA 1
ATOM 3238 C C . ASP B 1 143 ? -16.812 10.461 -4.957 1 97 143 ASP B C 1
ATOM 3240 O O . ASP B 1 143 ? -16.281 9.359 -5.07 1 97 143 ASP B O 1
ATOM 3244 N N . ASP B 1 144 ? -16.266 11.461 -4.352 1 98.12 144 ASP B N 1
ATOM 3245 C CA . ASP B 1 144 ? -15.008 11.344 -3.611 1 98.12 144 ASP B CA 1
ATOM 3246 C C . ASP B 1 144 ? -14.875 12.461 -2.574 1 98.12 144 ASP B C 1
ATOM 3248 O O . ASP B 1 144 ? -15.766 13.297 -2.439 1 98.12 144 ASP B O 1
ATOM 3252 N N . LEU B 1 145 ? -13.82 12.445 -1.86 1 98.69 145 LEU B N 1
ATOM 3253 C CA . LEU B 1 145 ? -13.664 13.375 -0.752 1 98.69 145 LEU B CA 1
ATOM 3254 C C . LEU B 1 145 ? -13.352 14.781 -1.266 1 98.69 145 LEU B C 1
ATOM 3256 O O . LEU B 1 145 ? -13.641 15.773 -0.593 1 98.69 145 LEU B O 1
ATOM 3260 N N . TYR B 1 146 ? -12.711 14.922 -2.439 1 98.62 146 TYR B N 1
ATOM 3261 C CA . TYR B 1 146 ? -12.453 16.234 -3.033 1 98.62 146 TYR B CA 1
ATOM 3262 C C . TYR B 1 146 ? -13.75 16.969 -3.336 1 98.62 146 TYR B C 1
ATOM 3264 O O . TYR B 1 146 ? -13.883 18.156 -3.053 1 98.62 146 TYR B O 1
ATOM 3272 N N . GLN B 1 147 ? -14.648 16.188 -3.85 1 98.31 147 GLN B N 1
ATOM 3273 C CA . GLN B 1 147 ? -15.961 16.75 -4.129 1 98.31 147 GLN B CA 1
ATOM 3274 C C . GLN B 1 147 ? -16.734 17.016 -2.838 1 98.31 147 GLN B C 1
ATOM 3276 O O . GLN B 1 147 ? -17.406 18.047 -2.711 1 98.31 147 GLN B O 1
ATOM 3281 N N . PHE B 1 148 ? -16.656 16.125 -1.942 1 98.56 148 PHE B N 1
ATOM 3282 C CA . PHE B 1 148 ? -17.375 16.266 -0.68 1 98.56 148 PHE B CA 1
ATOM 3283 C C . PHE B 1 148 ? -17 17.562 0.027 1 98.56 148 PHE B C 1
ATOM 3285 O O . PHE B 1 148 ? -17.875 18.312 0.469 1 98.56 148 PHE B O 1
ATOM 3292 N N . TRP B 1 149 ? -15.695 17.797 0.138 1 98.56 149 TRP B N 1
ATOM 3293 C CA . TRP B 1 149 ? -15.234 18.953 0.892 1 98.56 149 TRP B CA 1
ATOM 3294 C C . TRP B 1 149 ? -15.352 20.219 0.06 1 98.56 149 TRP B C 1
ATOM 3296 O O . TRP B 1 149 ? -15.5 21.312 0.607 1 98.56 149 TRP B O 1
ATOM 3306 N N . GLY B 1 150 ? -15.281 20.094 -1.301 1 97.5 150 GLY B N 1
ATOM 3307 C CA . GLY B 1 150 ? -15.445 21.266 -2.156 1 97.5 150 GLY B CA 1
ATOM 3308 C C . GLY B 1 150 ? -14.562 22.438 -1.753 1 97.5 150 GLY B C 1
ATOM 3309 O O . GLY B 1 150 ? -13.352 22.266 -1.593 1 97.5 150 GLY B O 1
ATOM 3310 N N . ASP B 1 151 ? -15.195 23.578 -1.406 1 98.31 151 ASP B N 1
ATOM 3311 C CA . ASP B 1 151 ? -14.453 24.781 -1.066 1 98.31 151 ASP B CA 1
ATOM 3312 C C . ASP B 1 151 ? -14.32 24.938 0.447 1 98.31 151 ASP B C 1
ATOM 3314 O O . ASP B 1 151 ? -13.625 25.844 0.925 1 98.31 151 ASP B O 1
ATOM 3318 N N . THR B 1 152 ? -14.867 24.062 1.16 1 98.69 152 THR B N 1
ATOM 3319 C CA . THR B 1 152 ? -14.984 24.203 2.605 1 98.69 152 THR B CA 1
ATOM 3320 C C . THR B 1 152 ? -13.609 24.297 3.26 1 98.69 152 THR B C 1
ATOM 3322 O O . THR B 1 152 ? -13.375 25.156 4.105 1 98.69 152 THR B O 1
ATOM 3325 N N . ILE B 1 153 ? -12.75 23.438 2.832 1 98.88 153 ILE B N 1
ATOM 3326 C CA . ILE B 1 153 ? -11.406 23.422 3.398 1 98.88 153 ILE B CA 1
ATOM 3327 C C . ILE B 1 153 ? -10.664 24.703 3.031 1 98.88 153 ILE B C 1
ATOM 3329 O O . ILE B 1 153 ? -10.016 25.312 3.879 1 98.88 153 ILE B O 1
ATOM 3333 N N . THR B 1 154 ? -10.797 25.125 1.803 1 98.88 154 THR B N 1
ATOM 3334 C CA . THR B 1 154 ? -10.148 26.344 1.318 1 98.88 154 THR B CA 1
ATOM 3335 C C . THR B 1 154 ? -10.641 27.562 2.09 1 98.88 154 THR B C 1
ATOM 3337 O O . THR B 1 154 ? -9.844 28.406 2.502 1 98.88 154 THR B O 1
ATOM 3340 N N . ASP B 1 155 ? -11.922 27.609 2.324 1 98.75 155 ASP B N 1
ATOM 3341 C CA . ASP B 1 155 ? -12.508 28.719 3.072 1 98.75 155 ASP B CA 1
ATOM 3342 C C . ASP B 1 155 ? -11.961 28.781 4.496 1 98.75 155 ASP B C 1
ATOM 3344 O O . ASP B 1 155 ? -11.617 29.859 4.992 1 98.75 155 ASP B O 1
ATOM 3348 N N . LEU B 1 156 ? -11.875 27.641 5.074 1 98.81 156 LEU B N 1
ATOM 3349 C CA . LEU B 1 156 ? -11.367 27.594 6.441 1 98.81 156 LEU B CA 1
ATOM 3350 C C . LEU B 1 156 ? -9.891 27.969 6.484 1 98.81 156 LEU B C 1
ATOM 3352 O O . LEU B 1 156 ? -9.445 28.641 7.418 1 98.81 156 LEU B O 1
ATOM 3356 N N . ILE B 1 157 ? -9.133 27.547 5.477 1 98.81 157 ILE B N 1
ATOM 3357 C CA . ILE B 1 157 ? -7.727 27.922 5.391 1 98.81 157 ILE B CA 1
ATOM 3358 C C . ILE B 1 157 ? -7.598 29.438 5.316 1 98.81 157 ILE B C 1
ATOM 3360 O O . ILE B 1 157 ? -6.762 30.031 6 1 98.81 157 ILE B O 1
ATOM 3364 N N . ASN B 1 158 ? -8.43 30.062 4.551 1 98.56 158 ASN B N 1
ATOM 3365 C CA . ASN B 1 158 ? -8.398 31.516 4.438 1 98.56 158 ASN B CA 1
ATOM 3366 C C . ASN B 1 158 ? -8.672 32.188 5.781 1 98.56 158 ASN B C 1
ATOM 3368 O O . ASN B 1 158 ? -8.008 33.156 6.133 1 98.56 158 ASN B O 1
ATOM 3372 N N . GLU B 1 159 ? -9.609 31.625 6.488 1 98.06 159 GLU B N 1
ATOM 3373 C CA . GLU B 1 159 ? -9.898 32.156 7.824 1 98.06 159 GLU B CA 1
ATOM 3374 C C . GLU B 1 159 ? -8.68 32.031 8.734 1 98.06 159 GLU B C 1
ATOM 3376 O O . GLU B 1 159 ? -8.344 32.969 9.461 1 98.06 159 GLU B O 1
ATOM 3381 N N . ARG B 1 160 ? -8.039 30.891 8.648 1 97.88 160 ARG B N 1
ATOM 3382 C CA . ARG B 1 160 ? -6.891 30.625 9.516 1 97.88 160 ARG B CA 1
ATOM 3383 C C . ARG B 1 160 ? -5.707 31.516 9.133 1 97.88 160 ARG B C 1
ATOM 3385 O O . ARG B 1 160 ? -4.961 31.969 10.008 1 97.88 160 ARG B O 1
ATOM 3392 N N . ILE B 1 161 ? -5.547 31.703 7.867 1 96.81 161 ILE B N 1
ATOM 3393 C CA . ILE B 1 161 ? -4.492 32.594 7.402 1 96.81 161 ILE B CA 1
ATOM 3394 C C . ILE B 1 161 ? -4.695 34 7.996 1 96.81 161 ILE B C 1
ATOM 3396 O O . ILE B 1 161 ? -3.754 34.594 8.508 1 96.81 161 ILE B O 1
ATOM 3400 N N . GLN B 1 162 ? -5.879 34.469 7.996 1 94.38 162 GLN B N 1
ATOM 3401 C CA . GLN B 1 162 ? -6.191 35.781 8.562 1 94.38 162 GLN B CA 1
ATOM 3402 C C . GLN B 1 162 ? -5.875 35.812 10.055 1 94.38 162 GLN B C 1
ATOM 3404 O O . GLN B 1 162 ? -5.324 36.812 10.547 1 94.38 162 GLN B O 1
ATOM 3409 N N . GLU B 1 163 ? -6.172 34.75 10.68 1 92 163 GLU B N 1
ATOM 3410 C CA . GLU B 1 163 ? -5.953 34.656 12.117 1 92 163 GLU B CA 1
ATOM 3411 C C . GLU B 1 163 ? -4.465 34.562 12.445 1 92 163 GLU B C 1
ATOM 3413 O O . GLU B 1 163 ? -4.047 34.938 13.547 1 92 163 GLU B O 1
ATOM 3418 N N . SER B 1 164 ? -3.682 34.094 11.57 1 88.88 164 SER B N 1
ATOM 3419 C CA . SER B 1 164 ? -2.256 33.906 11.805 1 88.88 164 SER B CA 1
ATOM 3420 C C . SER B 1 164 ? -1.489 35.219 11.711 1 88.88 164 SER B C 1
ATOM 3422 O O . SER B 1 164 ? -0.356 35.312 12.188 1 88.88 164 SER B O 1
ATOM 3424 N N . GLY B 1 165 ? -2.098 36.25 11.039 1 84.81 165 GLY B N 1
ATOM 3425 C CA . GLY B 1 165 ? -1.481 37.562 10.961 1 84.81 165 GLY B CA 1
ATOM 3426 C C . GLY B 1 165 ? -0.546 37.719 9.773 1 84.81 165 GLY B C 1
ATOM 3427 O O . GLY B 1 165 ? 0.294 38.625 9.75 1 84.81 165 GLY B O 1
ATOM 3428 N N . SER B 1 166 ? -0.503 36.75 8.883 1 82.25 166 SER B N 1
ATOM 3429 C CA . SER B 1 166 ? 0.308 36.844 7.676 1 82.25 166 SER B CA 1
ATOM 3430 C C . SER B 1 166 ? -0.489 36.438 6.445 1 82.25 166 SER B C 1
ATOM 3432 O O . SER B 1 166 ? -1.536 35.781 6.566 1 82.25 166 SER B O 1
ATOM 3434 N N . ASP B 1 167 ? 0.016 36.906 5.285 1 92.69 167 ASP B N 1
ATOM 3435 C CA . ASP B 1 167 ? -0.66 36.594 4.027 1 92.69 167 ASP B CA 1
ATOM 3436 C C . ASP B 1 167 ? 0.128 35.594 3.211 1 92.69 167 ASP B C 1
ATOM 3438 O O . ASP B 1 167 ? 0.294 35.75 1.999 1 92.69 167 ASP B O 1
ATOM 3442 N N . VAL B 1 168 ? 0.667 34.625 3.893 1 96.75 168 VAL B N 1
ATOM 3443 C CA . VAL B 1 168 ? 1.441 33.594 3.209 1 96.75 168 VAL B CA 1
ATOM 3444 C C . VAL B 1 168 ? 0.977 32.219 3.662 1 96.75 168 VAL B C 1
ATOM 3446 O O . VAL B 1 168 ? 0.799 31.984 4.859 1 96.75 168 VAL B O 1
ATOM 3449 N N . LEU B 1 169 ? 0.685 31.406 2.74 1 98.38 169 LEU B N 1
ATOM 3450 C CA . LEU B 1 169 ? 0.43 30 2.971 1 98.38 169 LEU B CA 1
ATOM 3451 C C . LEU B 1 169 ? 1.635 29.156 2.564 1 98.38 169 LEU B C 1
ATOM 3453 O O . LEU B 1 169 ? 2.094 29.219 1.423 1 98.38 169 LEU B O 1
ATOM 3457 N N . VAL B 1 170 ? 2.211 28.453 3.506 1 98.5 170 VAL B N 1
ATOM 3458 C CA . VAL B 1 170 ? 3.303 27.531 3.211 1 98.5 170 VAL B CA 1
ATOM 3459 C C . VAL B 1 170 ? 2.758 26.109 3.07 1 98.5 170 VAL B C 1
ATOM 3461 O O . VAL B 1 170 ? 2.379 25.484 4.062 1 98.5 170 VAL B O 1
ATOM 3464 N N . ASN B 1 171 ? 2.748 25.594 1.865 1 98.75 171 ASN B N 1
ATOM 3465 C CA . ASN B 1 171 ? 2.227 24.266 1.58 1 98.75 171 ASN B CA 1
ATOM 3466 C C . ASN B 1 171 ? 3.297 23.188 1.767 1 98.75 171 ASN B C 1
ATOM 3468 O O . ASN B 1 171 ? 4.172 23.031 0.917 1 98.75 171 ASN B O 1
ATOM 3472 N N . LEU B 1 172 ? 3.137 22.438 2.828 1 98.81 172 LEU B N 1
ATOM 3473 C CA . LEU B 1 172 ? 4.039 21.328 3.119 1 98.81 172 LEU B CA 1
ATOM 3474 C C . LEU B 1 172 ? 3.297 19.984 3.053 1 98.81 172 LEU B C 1
ATOM 3476 O O . LEU B 1 172 ? 3.797 18.969 3.539 1 98.81 172 LEU B O 1
ATOM 3480 N N . ALA B 1 173 ? 2.096 20.031 2.521 1 98.75 173 ALA B N 1
ATOM 3481 C CA . ALA B 1 173 ? 1.277 18.828 2.396 1 98.75 173 ALA B CA 1
ATOM 3482 C C . ALA B 1 173 ? 1.593 18.094 1.103 1 98.75 173 ALA B C 1
ATOM 3484 O O . ALA B 1 173 ? 2.135 18.672 0.16 1 98.75 173 ALA B O 1
ATOM 3485 N N . SER B 1 174 ? 1.345 16.828 1.106 1 97.56 174 SER B N 1
ATOM 3486 C CA . SER B 1 174 ? 1.455 16.047 -0.118 1 97.56 174 SER B CA 1
ATOM 3487 C C . SER B 1 174 ? 0.444 16.516 -1.163 1 97.56 174 SER B C 1
ATOM 3489 O O . SER B 1 174 ? -0.575 17.109 -0.824 1 97.56 174 SER B O 1
ATOM 3491 N N . THR B 1 175 ? 0.735 16.109 -2.391 1 97.12 175 THR B N 1
ATOM 3492 C CA . THR B 1 175 ? -0.156 16.453 -3.494 1 97.12 175 THR B CA 1
ATOM 3493 C C . THR B 1 175 ? -1.547 15.867 -3.266 1 97.12 175 THR B C 1
ATOM 3495 O O . THR B 1 175 ? -2.555 16.516 -3.574 1 97.12 175 THR B O 1
ATOM 3498 N N . GLU B 1 176 ? -1.624 14.703 -2.746 1 97.69 176 GLU B N 1
ATOM 3499 C CA . GLU B 1 176 ? -2.896 14.055 -2.455 1 97.69 176 GLU B CA 1
ATOM 3500 C C . GLU B 1 176 ? -3.758 14.914 -1.534 1 97.69 176 GLU B C 1
ATOM 3502 O O . GLU B 1 176 ? -4.93 15.164 -1.829 1 97.69 176 GLU B O 1
ATOM 3507 N N . TYR B 1 177 ? -3.215 15.391 -0.521 1 98.69 177 TYR B N 1
ATOM 3508 C CA . TYR B 1 177 ? -4 16.125 0.462 1 98.69 177 TYR B CA 1
ATOM 3509 C C . TYR B 1 177 ? -4.207 17.578 0.018 1 98.69 177 TYR B C 1
ATOM 3511 O O . TYR B 1 177 ? -5.289 18.141 0.202 1 98.69 177 TYR B O 1
ATOM 3519 N N . TYR B 1 178 ? -3.197 18.109 -0.579 1 98.62 178 TYR B N 1
ATOM 3520 C CA . TYR B 1 178 ? -3.32 19.469 -1.089 1 98.62 178 TYR B CA 1
ATOM 3521 C C . TYR B 1 178 ? -4.363 19.547 -2.197 1 98.62 178 TYR B C 1
ATOM 3523 O O . TYR B 1 178 ? -4.895 20.625 -2.484 1 98.62 178 TYR B O 1
ATOM 3531 N N . GLY B 1 179 ? -4.676 18.406 -2.777 1 98.44 179 GLY B N 1
ATOM 3532 C CA . GLY B 1 179 ? -5.715 18.359 -3.793 1 98.44 179 GLY B CA 1
ATOM 3533 C C . GLY B 1 179 ? -7.07 18.812 -3.285 1 98.44 179 GLY B C 1
ATOM 3534 O O . GLY B 1 179 ? -7.953 19.156 -4.078 1 98.44 179 GLY B O 1
ATOM 3535 N N . ALA B 1 180 ? -7.262 18.812 -2.025 1 98.62 180 ALA B N 1
ATOM 3536 C CA . ALA B 1 180 ? -8.523 19.25 -1.431 1 98.62 180 ALA B CA 1
ATOM 3537 C C . ALA B 1 180 ? -8.562 20.766 -1.276 1 98.62 180 ALA B C 1
ATOM 3539 O O . ALA B 1 180 ? -9.594 21.328 -0.904 1 98.62 180 ALA B O 1
ATOM 3540 N N . VAL B 1 181 ? -7.465 21.391 -1.553 1 98.75 181 VAL B N 1
ATOM 3541 C CA . VAL B 1 181 ? -7.352 22.859 -1.502 1 98.75 181 VAL B CA 1
ATOM 3542 C C . VAL B 1 181 ? -7.492 23.438 -2.908 1 98.75 181 VAL B C 1
ATOM 3544 O O . VAL B 1 181 ? -6.977 22.859 -3.873 1 98.75 181 VAL B O 1
ATOM 3547 N N . LYS B 1 182 ? -8.227 24.531 -3.006 1 98.44 182 LYS B N 1
ATOM 3548 C CA . LYS B 1 182 ? -8.328 25.281 -4.254 1 98.44 182 LYS B CA 1
ATOM 3549 C C . LYS B 1 182 ? -7.387 26.484 -4.246 1 98.44 182 LYS B C 1
ATOM 3551 O O . LYS B 1 182 ? -7.777 27.578 -3.832 1 98.44 182 LYS B O 1
ATOM 3556 N N . PRO B 1 183 ? -6.227 26.266 -4.836 1 98.19 183 PRO B N 1
ATOM 3557 C CA . PRO B 1 183 ? -5.203 27.312 -4.699 1 98.19 183 PRO B CA 1
ATOM 3558 C C . PRO B 1 183 ? -5.656 28.656 -5.242 1 98.19 183 PRO B C 1
ATOM 3560 O O . PRO B 1 183 ? -5.285 29.703 -4.703 1 98.19 183 PRO B O 1
ATOM 3563 N N . LYS B 1 184 ? -6.418 28.688 -6.238 1 97.69 184 LYS B N 1
ATOM 3564 C CA . LYS B 1 184 ? -6.863 29.922 -6.867 1 97.69 184 LYS B CA 1
ATOM 3565 C C . LYS B 1 184 ? -7.758 30.734 -5.93 1 97.69 184 LYS B C 1
ATOM 3567 O O . LYS B 1 184 ? -7.926 31.938 -6.109 1 97.69 184 LYS B O 1
ATOM 3572 N N . ASN B 1 185 ? -8.32 30.062 -4.973 1 98.25 185 ASN B N 1
ATOM 3573 C CA . ASN B 1 185 ? -9.242 30.703 -4.051 1 98.25 185 ASN B CA 1
ATOM 3574 C C . ASN B 1 185 ? -8.578 31.016 -2.713 1 98.25 185 ASN B C 1
ATOM 3576 O O . ASN B 1 185 ? -9.25 31.453 -1.769 1 98.25 185 ASN B O 1
ATOM 3580 N N . ILE B 1 186 ? -7.297 30.766 -2.617 1 98.44 186 ILE B N 1
ATOM 3581 C CA . ILE B 1 186 ? -6.539 31.141 -1.423 1 98.44 186 ILE B CA 1
ATOM 3582 C C . ILE B 1 186 ? -6.16 32.625 -1.481 1 98.44 186 ILE B C 1
ATOM 3584 O O . ILE B 1 186 ? -5.613 33.094 -2.484 1 98.44 186 ILE B O 1
ATOM 3588 N N . ASN B 1 187 ? -6.484 33.344 -0.401 1 96.31 187 ASN B N 1
ATOM 3589 C CA . ASN B 1 187 ? -6.199 34.781 -0.326 1 96.31 187 ASN B CA 1
ATOM 3590 C C . ASN B 1 187 ? -4.836 35.031 0.3 1 96.31 187 ASN B C 1
ATOM 3592 O O . ASN B 1 187 ? -4.73 35.812 1.266 1 96.31 187 ASN B O 1
ATOM 3596 N N . ALA B 1 188 ? -3.852 34.469 -0.21 1 97.12 188 ALA B N 1
ATOM 3597 C CA . ALA B 1 188 ? -2.479 34.594 0.265 1 97.12 188 ALA B CA 1
ATOM 3598 C C . ALA B 1 188 ? -1.483 34.125 -0.784 1 97.12 188 ALA B C 1
ATOM 3600 O O . ALA B 1 188 ? -1.858 33.406 -1.718 1 97.12 188 ALA B O 1
ATOM 3601 N N . THR B 1 189 ? -0.264 34.594 -0.702 1 96.94 189 THR B N 1
ATOM 3602 C CA . THR B 1 189 ? 0.809 34 -1.489 1 96.94 189 THR B CA 1
ATOM 3603 C C . THR B 1 189 ? 1.087 32.562 -1.026 1 96.94 189 THR B C 1
ATOM 3605 O O . THR B 1 189 ? 1.204 32.312 0.173 1 96.94 189 THR B O 1
ATOM 3608 N N . ILE B 1 190 ? 1.138 31.688 -1.982 1 98.31 190 ILE B N 1
ATOM 3609 C CA . ILE B 1 190 ? 1.397 30.281 -1.647 1 98.31 190 ILE B CA 1
ATOM 3610 C C . ILE B 1 190 ? 2.857 29.953 -1.94 1 98.31 190 ILE B C 1
ATOM 3612 O O . ILE B 1 190 ? 3.344 30.172 -3.051 1 98.31 190 ILE B O 1
ATOM 3616 N N . ILE B 1 191 ? 3.557 29.531 -0.941 1 98.12 191 ILE B N 1
ATOM 3617 C CA . ILE B 1 191 ? 4.922 29.031 -1.081 1 98.12 191 ILE B CA 1
ATOM 3618 C C . ILE B 1 191 ? 4.953 27.516 -0.845 1 98.12 191 ILE B C 1
ATOM 3620 O O . ILE B 1 191 ? 4.344 27.031 0.103 1 98.12 191 ILE B O 1
ATOM 3624 N N . THR B 1 192 ? 5.617 26.797 -1.685 1 98.5 192 THR B N 1
ATOM 3625 C CA . THR B 1 192 ? 5.742 25.359 -1.55 1 98.5 192 THR B CA 1
ATOM 3626 C C . THR B 1 192 ? 7.211 24.953 -1.437 1 98.5 192 THR B C 1
ATOM 3628 O O . THR B 1 192 ? 7.93 24.906 -2.438 1 98.5 192 THR B O 1
ATOM 3631 N N . PRO B 1 193 ? 7.648 24.578 -0.272 1 98.56 193 PRO B N 1
ATOM 3632 C CA . PRO B 1 193 ? 9.008 24.062 -0.1 1 98.56 193 PRO B CA 1
ATOM 3633 C C . PRO B 1 193 ? 9.172 22.641 -0.65 1 98.56 193 PRO B C 1
ATOM 3635 O O . PRO B 1 193 ? 8.266 21.828 -0.527 1 98.56 193 PRO B O 1
ATOM 3638 N N . LYS B 1 194 ? 10.25 22.422 -1.217 1 98.38 194 LYS B N 1
ATOM 3639 C CA . LYS B 1 194 ? 10.688 21.109 -1.691 1 98.38 194 LYS B CA 1
ATOM 3640 C C . LYS B 1 194 ? 12.008 20.703 -1.042 1 98.38 194 LYS B C 1
ATOM 3642 O O . LYS B 1 194 ? 12.898 21.531 -0.859 1 98.38 194 LYS B O 1
ATOM 3647 N N . PHE B 1 195 ? 12.102 19.438 -0.71 1 98.44 195 PHE B N 1
ATOM 3648 C CA . PHE B 1 195 ? 13.289 18.922 -0.04 1 98.44 195 PHE B CA 1
ATOM 3649 C C . PHE B 1 195 ? 13.969 17.859 -0.884 1 98.44 195 PHE B C 1
ATOM 3651 O O . PHE B 1 195 ? 13.375 16.812 -1.174 1 98.44 195 PHE B O 1
ATOM 3658 N N . LEU B 1 196 ? 15.164 18.125 -1.214 1 97.81 196 LEU B N 1
ATOM 3659 C CA . LEU B 1 196 ? 15.93 17.203 -2.055 1 97.81 196 LEU B CA 1
ATOM 3660 C C . LEU B 1 196 ? 17.109 16.625 -1.286 1 97.81 196 LEU B C 1
ATOM 3662 O O . LEU B 1 196 ? 17.766 17.328 -0.516 1 97.81 196 LEU B O 1
ATOM 3666 N N . ASP B 1 197 ? 17.344 15.391 -1.442 1 95.62 197 ASP B N 1
ATOM 3667 C CA . ASP B 1 197 ? 18.5 14.711 -0.862 1 95.62 197 ASP B CA 1
ATOM 3668 C C . ASP B 1 197 ? 19.438 14.211 -1.95 1 95.62 197 ASP B C 1
ATOM 3670 O O . ASP B 1 197 ? 19 13.734 -2.996 1 95.62 197 ASP B O 1
ATOM 3674 N N . GLN B 1 198 ? 20.672 14.367 -1.634 1 94.25 198 GLN B N 1
ATOM 3675 C CA . GLN B 1 198 ? 21.656 13.859 -2.578 1 94.25 198 GLN B CA 1
ATOM 3676 C C . GLN B 1 198 ? 21.844 12.352 -2.438 1 94.25 198 GLN B C 1
ATOM 3678 O O . GLN B 1 198 ? 21.984 11.844 -1.325 1 94.25 198 GLN B O 1
ATOM 3683 N N . LYS B 1 199 ? 21.75 11.664 -3.504 1 86.88 199 LYS B N 1
ATOM 3684 C CA . LYS B 1 199 ? 22.031 10.234 -3.609 1 86.88 199 LYS B CA 1
ATOM 3685 C C . LYS B 1 199 ? 22.781 9.914 -4.898 1 86.88 199 LYS B C 1
ATOM 3687 O O 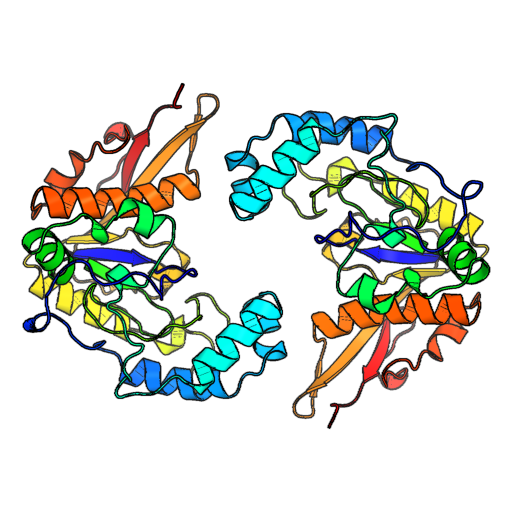. LYS B 1 199 ? 22.312 10.234 -5.992 1 86.88 199 LYS B O 1
ATOM 3692 N N . ASN B 1 200 ? 23.922 9.312 -4.762 1 83.75 200 ASN B N 1
ATOM 3693 C CA . ASN B 1 200 ? 24.75 8.969 -5.91 1 83.75 200 ASN B CA 1
ATOM 3694 C C . ASN B 1 200 ? 25.031 10.195 -6.781 1 83.75 200 ASN B C 1
ATOM 3696 O O . ASN B 1 200 ? 24.875 10.141 -8 1 83.75 200 ASN B O 1
ATOM 3700 N N . GLY B 1 201 ? 25.297 11.32 -6.109 1 89.69 201 GLY B N 1
ATOM 3701 C CA . GLY B 1 201 ? 25.734 12.531 -6.785 1 89.69 201 GLY B CA 1
ATOM 3702 C C . GLY B 1 201 ? 24.594 13.344 -7.355 1 89.69 201 GLY B C 1
ATOM 3703 O O . GLY B 1 201 ? 24.812 14.422 -7.91 1 89.69 201 GLY B O 1
ATOM 3704 N N . LYS B 1 202 ? 23.469 12.836 -7.211 1 92.44 202 LYS B N 1
ATOM 3705 C CA . LYS B 1 202 ? 22.312 13.547 -7.758 1 92.44 202 LYS B CA 1
ATOM 3706 C C . LYS B 1 202 ? 21.312 13.898 -6.664 1 92.44 202 LYS B C 1
ATOM 3708 O O . LYS B 1 202 ? 21.078 13.102 -5.75 1 92.44 202 LYS B O 1
ATOM 3713 N N . TYR B 1 203 ? 20.719 15.133 -6.738 1 95.19 203 TYR B N 1
ATOM 3714 C CA . TYR B 1 203 ? 19.703 15.555 -5.785 1 95.19 203 TYR B CA 1
ATOM 3715 C C . TYR B 1 203 ? 18.312 15.148 -6.258 1 95.19 203 TYR B C 1
ATOM 3717 O O . TYR B 1 203 ? 17.938 15.398 -7.41 1 95.19 203 TYR B O 1
ATOM 3725 N N . LYS B 1 204 ? 17.641 14.523 -5.422 1 92.56 204 LYS B N 1
ATOM 3726 C CA . LYS B 1 204 ? 16.281 14.102 -5.738 1 92.56 204 LYS B CA 1
ATOM 3727 C C . LYS B 1 204 ? 15.43 14.031 -4.477 1 92.56 204 LYS B C 1
ATOM 3729 O O . LYS B 1 204 ? 15.945 14.102 -3.361 1 92.56 204 LYS B O 1
ATOM 3734 N N . ILE B 1 205 ? 14.141 13.984 -4.699 1 93.38 205 ILE B N 1
ATOM 3735 C CA . ILE B 1 205 ? 13.219 13.828 -3.574 1 93.38 205 ILE B CA 1
ATOM 3736 C C . ILE B 1 205 ? 13.227 12.375 -3.104 1 93.38 205 ILE B C 1
ATOM 3738 O O . ILE B 1 205 ? 12.93 11.469 -3.879 1 93.38 205 ILE B O 1
ATOM 3742 N N . ILE B 1 206 ? 13.594 12.18 -1.91 1 89.25 206 ILE B N 1
ATOM 3743 C CA . ILE B 1 206 ? 13.438 10.898 -1.24 1 89.25 206 ILE B CA 1
ATOM 3744 C C . ILE B 1 206 ? 12.281 10.969 -0.248 1 89.25 206 ILE B C 1
ATOM 3746 O O . ILE B 1 206 ? 12.352 11.703 0.742 1 89.25 206 ILE B O 1
ATOM 3750 N N . SER B 1 207 ? 11.258 10.195 -0.457 1 88.25 207 SER B N 1
ATOM 3751 C CA . SER B 1 207 ? 9.938 10.367 0.151 1 88.25 207 SER B CA 1
ATOM 3752 C C . SER B 1 207 ? 10.031 10.398 1.673 1 88.25 207 SER B C 1
ATOM 3754 O O . SER B 1 207 ? 9.477 11.289 2.314 1 88.25 207 SER B O 1
ATOM 3756 N N . PHE B 1 208 ? 10.719 9.445 2.229 1 86.19 208 PHE B N 1
ATOM 3757 C CA . PHE B 1 208 ? 10.805 9.375 3.682 1 86.19 208 PHE B CA 1
ATOM 3758 C C . PHE B 1 208 ? 11.477 10.625 4.242 1 86.19 208 PHE B C 1
ATOM 3760 O O . PHE B 1 208 ? 11.008 11.203 5.23 1 86.19 208 PHE B O 1
ATOM 3767 N N . TYR B 1 209 ? 12.508 11.078 3.662 1 92.62 209 TYR B N 1
ATOM 3768 C CA . TYR B 1 209 ? 13.25 12.25 4.125 1 92.62 209 TYR B CA 1
ATOM 3769 C C . TYR B 1 209 ? 12.453 13.531 3.891 1 92.62 209 TYR B C 1
ATOM 3771 O O . TYR B 1 209 ? 12.43 14.422 4.742 1 92.62 209 TYR B O 1
ATOM 3779 N N . ALA B 1 210 ? 11.906 13.555 2.721 1 95.5 210 ALA B N 1
ATOM 3780 C CA . ALA B 1 210 ? 11.109 14.734 2.402 1 95.5 210 ALA B CA 1
ATOM 3781 C C . ALA B 1 210 ? 9.969 14.922 3.402 1 95.5 210 ALA B C 1
ATOM 3783 O O . ALA B 1 210 ? 9.727 16.031 3.879 1 95.5 210 ALA B O 1
ATOM 3784 N N . LYS B 1 211 ? 9.289 13.867 3.732 1 95.88 211 LYS B N 1
ATOM 3785 C CA . LYS B 1 211 ? 8.211 13.938 4.719 1 95.88 211 LYS B CA 1
ATOM 3786 C C . LYS B 1 211 ? 8.734 14.398 6.074 1 95.88 211 LYS B C 1
ATOM 3788 O O . LYS B 1 211 ? 8.156 15.289 6.699 1 95.88 211 LYS B O 1
ATOM 3793 N N . LYS B 1 212 ? 9.766 13.781 6.5 1 96.38 212 LYS B N 1
ATOM 3794 C CA . LYS B 1 212 ? 10.367 14.18 7.766 1 96.38 212 LYS B CA 1
ATOM 3795 C C . LYS B 1 212 ? 10.781 15.648 7.734 1 96.38 212 LYS B C 1
ATOM 3797 O O . LYS B 1 212 ? 10.586 16.375 8.711 1 96.38 212 LYS B O 1
ATOM 3802 N N . ALA B 1 213 ? 11.375 16.078 6.633 1 98.38 213 ALA B N 1
ATOM 3803 C CA . ALA B 1 213 ? 11.82 17.453 6.477 1 98.38 213 ALA B CA 1
ATOM 3804 C C . ALA B 1 213 ? 10.648 18.422 6.59 1 98.38 213 ALA B C 1
ATOM 3806 O O . ALA B 1 213 ? 10.789 19.516 7.152 1 98.38 213 ALA B O 1
ATOM 3807 N N . ARG B 1 214 ? 9.539 18.094 6.066 1 98.69 214 ARG B N 1
ATOM 3808 C CA . ARG B 1 214 ? 8.352 18.922 6.184 1 98.69 214 ARG B CA 1
ATOM 3809 C C . ARG B 1 214 ? 7.988 19.156 7.648 1 98.69 214 ARG B C 1
ATOM 3811 O O . ARG B 1 214 ? 7.719 20.297 8.055 1 98.69 214 ARG B O 1
ATOM 3818 N N . GLY B 1 215 ? 7.984 18.062 8.398 1 98.81 215 GLY B N 1
ATOM 3819 C CA . GLY B 1 215 ? 7.762 18.203 9.828 1 98.81 215 GLY B CA 1
ATOM 3820 C C . GLY B 1 215 ? 8.828 19.031 10.523 1 98.81 215 GLY B C 1
ATOM 3821 O O . GLY B 1 215 ? 8.516 19.875 11.359 1 98.81 215 GLY B O 1
ATOM 3822 N N . MET B 1 216 ? 10.078 18.828 10.164 1 98.88 216 MET B N 1
ATOM 3823 C CA . MET B 1 216 ? 11.203 19.531 10.773 1 98.88 216 MET B CA 1
ATOM 3824 C C . MET B 1 216 ? 11.102 21.031 10.508 1 98.88 216 MET B C 1
ATOM 3826 O O . MET B 1 216 ? 11.492 21.844 11.359 1 98.88 216 MET B O 1
ATOM 3830 N N . MET B 1 217 ? 10.664 21.375 9.352 1 98.81 217 MET B N 1
ATOM 3831 C CA . MET B 1 217 ? 10.555 22.797 9.047 1 98.81 217 MET B CA 1
ATOM 3832 C C . MET B 1 217 ? 9.531 23.469 9.961 1 98.81 217 MET B C 1
ATOM 3834 O O . MET B 1 217 ? 9.766 24.578 10.453 1 98.81 217 MET B O 1
ATOM 3838 N N . VAL B 1 218 ? 8.422 22.812 10.109 1 98.88 218 VAL B N 1
ATOM 3839 C CA . VAL B 1 218 ? 7.398 23.359 11 1 98.88 218 VAL B CA 1
ATOM 3840 C C . VAL B 1 218 ? 7.934 23.422 12.43 1 98.88 218 VAL B C 1
ATOM 3842 O O . VAL B 1 218 ? 7.703 24.406 13.141 1 98.88 218 VAL B O 1
ATOM 3845 N N . ASN B 1 219 ? 8.617 22.344 12.852 1 98.88 219 ASN B N 1
ATOM 3846 C CA . ASN B 1 219 ? 9.289 22.344 14.148 1 98.88 219 ASN B CA 1
ATOM 3847 C C . ASN B 1 219 ? 10.242 23.531 14.289 1 98.88 219 ASN B C 1
ATOM 3849 O O . ASN B 1 219 ? 10.211 24.234 15.289 1 98.88 219 ASN B O 1
ATOM 3853 N N . PHE B 1 220 ? 11.078 23.781 13.281 1 98.81 220 PHE B N 1
ATOM 3854 C CA . PHE B 1 220 ? 12.031 24.891 13.242 1 98.81 220 PHE B CA 1
ATOM 3855 C C . PHE B 1 220 ? 11.312 26.234 13.398 1 98.81 220 PHE B C 1
ATOM 3857 O O . PHE B 1 220 ? 11.758 27.094 14.156 1 98.81 220 PHE B O 1
ATOM 3864 N N . ALA B 1 221 ? 10.234 26.391 12.688 1 98.62 221 ALA B N 1
ATOM 3865 C CA . ALA B 1 221 ? 9.453 27.625 12.758 1 98.62 221 ALA B CA 1
ATOM 3866 C C . ALA B 1 221 ? 8.922 27.859 14.164 1 98.62 221 ALA B C 1
ATOM 3868 O O . ALA B 1 221 ? 8.969 28.984 14.68 1 98.62 221 ALA B O 1
ATOM 3869 N N . ALA B 1 222 ? 8.422 26.812 14.773 1 98.62 222 ALA B N 1
ATOM 3870 C CA . ALA B 1 222 ? 7.879 26.922 16.125 1 98.62 222 ALA B CA 1
ATOM 3871 C C . ALA B 1 222 ? 8.969 27.281 17.125 1 98.62 222 ALA B C 1
ATOM 3873 O O . ALA B 1 222 ? 8.797 28.203 17.938 1 98.62 222 ALA B O 1
ATOM 3874 N N . LYS B 1 223 ? 10.062 26.609 17.047 1 98.56 223 LYS B N 1
ATOM 3875 C CA . LYS B 1 223 ? 11.156 26.797 17.984 1 98.56 223 LYS B CA 1
ATOM 3876 C C . LYS B 1 223 ? 11.75 28.203 17.875 1 98.56 223 LYS B C 1
ATOM 3878 O O . LYS B 1 223 ? 12.227 28.766 18.859 1 98.56 223 LYS B O 1
ATOM 3883 N N . ASN B 1 224 ? 11.688 28.734 16.703 1 98.12 224 ASN B N 1
ATOM 3884 C CA . ASN B 1 224 ? 12.289 30.047 16.469 1 98.12 224 ASN B CA 1
ATOM 3885 C C . ASN B 1 224 ? 11.227 31.141 16.375 1 98.12 224 ASN B C 1
ATOM 3887 O O . ASN B 1 224 ? 11.539 32.281 16.031 1 98.12 224 ASN B O 1
ATOM 3891 N N . ASN B 1 225 ? 10.023 30.766 16.594 1 97 225 ASN B N 1
ATOM 3892 C CA . ASN B 1 225 ? 8.898 31.688 16.547 1 97 225 ASN B CA 1
ATOM 3893 C C . ASN B 1 225 ? 8.891 32.5 15.25 1 97 225 ASN B C 1
ATOM 3895 O O . ASN B 1 225 ? 8.828 33.719 15.273 1 97 225 ASN B O 1
ATOM 3899 N N . ILE B 1 226 ? 8.984 31.812 14.195 1 96.5 226 ILE B N 1
ATOM 3900 C CA . ILE B 1 226 ? 9.086 32.438 12.891 1 96.5 226 ILE B CA 1
ATOM 3901 C C . ILE B 1 226 ? 7.727 33 12.484 1 96.5 226 ILE B C 1
ATOM 3903 O O . ILE B 1 226 ? 6.715 32.312 12.516 1 96.5 226 ILE B O 1
ATOM 3907 N N . THR B 1 227 ? 7.676 34.281 12.031 1 90 227 THR B N 1
ATOM 3908 C CA . THR B 1 227 ? 6.43 34.938 11.625 1 90 227 THR B CA 1
ATOM 3909 C C . THR B 1 227 ? 6.543 35.469 10.203 1 90 227 THR B C 1
ATOM 3911 O O . THR B 1 227 ? 5.535 35.844 9.578 1 90 227 THR B O 1
ATOM 3914 N N . THR B 1 228 ? 7.781 35.531 9.711 1 89.94 228 THR B N 1
ATOM 3915 C CA . THR B 1 228 ? 8.016 35.969 8.344 1 89.94 228 THR B CA 1
ATOM 3916 C C . THR B 1 228 ? 8.516 34.812 7.473 1 89.94 228 THR B C 1
ATOM 3918 O O . THR B 1 228 ? 9.422 34.094 7.867 1 89.94 228 THR B O 1
ATOM 3921 N N . PRO B 1 229 ? 8 34.719 6.289 1 90.44 229 PRO B N 1
ATOM 3922 C CA . PRO B 1 229 ? 8.375 33.594 5.422 1 90.44 229 PRO B CA 1
ATOM 3923 C C . PRO B 1 229 ? 9.867 33.594 5.094 1 90.44 229 PRO B C 1
ATOM 3925 O O . PRO B 1 229 ? 10.469 32.531 4.984 1 90.44 229 PRO B O 1
ATOM 3928 N N . GLU B 1 230 ? 10.484 34.781 4.98 1 93.81 230 GLU B N 1
ATOM 3929 C CA . GLU B 1 230 ? 11.891 34.875 4.602 1 93.81 230 GLU B CA 1
ATOM 3930 C C . GLU B 1 230 ? 12.781 34.188 5.637 1 93.81 230 GLU B C 1
ATOM 3932 O O . GLU B 1 230 ? 13.82 33.625 5.289 1 93.81 230 GLU B O 1
ATOM 3937 N N . ASP B 1 231 ? 12.328 34.188 6.828 1 96.31 231 ASP B N 1
ATOM 3938 C CA . ASP B 1 231 ? 13.109 33.594 7.898 1 96.31 231 ASP B CA 1
ATOM 3939 C C . ASP B 1 231 ? 13.094 32.062 7.777 1 96.31 231 ASP B C 1
ATOM 3941 O O . ASP B 1 231 ? 13.953 31.375 8.344 1 96.31 231 ASP B O 1
ATOM 3945 N N . LEU B 1 232 ? 12.18 31.484 7.082 1 96.88 232 LEU B N 1
ATOM 3946 C CA . LEU B 1 232 ? 12.117 30.047 6.855 1 96.88 232 LEU B CA 1
ATOM 3947 C C . LEU B 1 232 ? 13.281 29.578 5.988 1 96.88 232 LEU B C 1
ATOM 3949 O O . LEU B 1 232 ? 13.656 28.406 6.016 1 96.88 232 LEU B O 1
ATOM 3953 N N . LYS B 1 233 ? 13.805 30.484 5.25 1 97.69 233 LYS B N 1
ATOM 3954 C CA . LYS B 1 233 ? 14.938 30.156 4.391 1 97.69 233 LYS B CA 1
ATOM 3955 C C . LYS B 1 233 ? 16.172 29.797 5.215 1 97.69 233 LYS B C 1
ATOM 3957 O O . LYS B 1 233 ? 17.125 29.203 4.695 1 97.69 233 LYS B O 1
ATOM 3962 N N . LYS B 1 234 ? 16.125 30.156 6.465 1 97.75 234 LYS B N 1
ATOM 3963 C CA . LYS B 1 234 ? 17.234 29.859 7.363 1 97.75 234 LYS B CA 1
ATOM 3964 C C . LYS B 1 234 ? 17.141 28.438 7.895 1 97.75 234 LYS B C 1
ATOM 3966 O O . LYS B 1 234 ? 18.016 27.984 8.625 1 97.75 234 LYS B O 1
ATOM 3971 N N . PHE B 1 235 ? 16.094 27.703 7.5 1 98.19 235 PHE B N 1
ATOM 3972 C CA . PHE B 1 235 ? 15.945 26.312 7.902 1 98.19 235 PHE B CA 1
ATOM 3973 C C . PHE B 1 235 ? 17.203 25.516 7.578 1 98.19 235 PHE B C 1
ATOM 3975 O O . PHE B 1 235 ? 17.641 25.484 6.43 1 98.19 235 PHE B O 1
ATOM 3982 N N . ASP B 1 236 ? 17.734 24.859 8.664 1 96.44 236 ASP B N 1
ATOM 3983 C CA . ASP B 1 236 ? 19 24.141 8.492 1 96.44 236 ASP B CA 1
ATOM 3984 C C . ASP B 1 236 ? 19 22.828 9.258 1 96.44 236 ASP B C 1
ATOM 3986 O O . ASP B 1 236 ? 20.062 22.281 9.562 1 96.44 236 ASP B O 1
ATOM 3990 N N . SER B 1 237 ? 17.906 22.328 9.57 1 96.12 237 SER B N 1
ATOM 3991 C CA . SER B 1 237 ? 17.797 21.078 10.328 1 96.12 237 SER B CA 1
ATOM 3992 C C . SER B 1 237 ? 18.344 19.906 9.523 1 96.12 237 SER B C 1
ATOM 3994 O O . SER B 1 237 ? 18.109 19.812 8.312 1 96.12 237 SER B O 1
ATOM 3996 N N . ASP B 1 238 ? 19.047 19 10.195 1 95.88 238 ASP B N 1
ATOM 3997 C CA . ASP B 1 238 ? 19.531 17.734 9.672 1 95.88 238 ASP B CA 1
ATOM 3998 C C . ASP B 1 238 ? 20.344 17.938 8.391 1 95.88 238 ASP B C 1
ATOM 4000 O O . ASP B 1 238 ? 20.266 17.141 7.465 1 95.88 238 ASP B O 1
ATOM 4004 N N . GLY B 1 239 ? 20.938 19.109 8.266 1 96.38 239 GLY B N 1
ATOM 4005 C CA . GLY B 1 239 ? 21.859 19.344 7.164 1 96.38 239 GLY B CA 1
ATOM 4006 C C . GLY B 1 239 ? 21.203 20 5.965 1 96.38 239 GLY B C 1
ATOM 4007 O O . GLY B 1 239 ? 21.875 20.297 4.965 1 96.38 239 GLY B O 1
ATOM 4008 N N . TYR B 1 240 ? 19.938 20.219 5.965 1 98.06 240 TYR B N 1
ATOM 4009 C CA . TYR B 1 240 ? 19.281 20.906 4.859 1 98.06 240 TYR B CA 1
ATOM 4010 C C . TYR B 1 240 ? 19.719 22.359 4.773 1 98.06 240 TYR B C 1
ATOM 4012 O O . TYR B 1 240 ? 20.047 22.984 5.789 1 98.06 240 TYR B O 1
ATOM 4020 N N . CYS B 1 241 ? 19.719 22.891 3.582 1 97.81 241 CYS B N 1
ATOM 4021 C CA . CYS B 1 241 ? 20.016 24.297 3.354 1 97.81 241 CYS B CA 1
ATOM 4022 C C . CYS B 1 241 ? 19.25 24.812 2.141 1 97.81 241 CYS B C 1
ATOM 4024 O O . CYS B 1 241 ? 19.078 24.094 1.156 1 97.81 241 CYS B O 1
ATOM 4026 N N . PHE B 1 242 ? 18.875 26.016 2.213 1 98.5 242 PHE B N 1
ATOM 4027 C CA . PHE B 1 242 ? 18.156 26.672 1.128 1 98.5 242 PHE B CA 1
ATOM 4028 C C . PHE B 1 242 ? 19.047 26.797 -0.108 1 98.5 242 PHE B C 1
ATOM 4030 O O . PHE B 1 242 ? 20.203 27.219 -0.01 1 98.5 242 PHE B O 1
ATOM 4037 N N . ASP B 1 243 ? 18.531 26.391 -1.205 1 98.19 243 ASP B N 1
ATOM 4038 C CA . ASP B 1 243 ? 19.203 26.562 -2.486 1 98.19 243 ASP B CA 1
ATOM 4039 C C . ASP B 1 243 ? 18.516 27.625 -3.336 1 98.19 243 ASP B C 1
ATOM 4041 O O . ASP B 1 243 ? 17.531 27.344 -4.023 1 98.19 243 ASP B O 1
ATOM 4045 N N . GLU B 1 244 ? 19.078 28.797 -3.391 1 97.31 244 GLU B N 1
ATOM 4046 C CA . GLU B 1 244 ? 18.469 29.938 -4.074 1 97.31 244 GLU B CA 1
ATOM 4047 C C . GLU B 1 244 ? 18.391 29.688 -5.578 1 97.31 244 GLU B C 1
ATOM 4049 O O . GLU B 1 244 ? 17.406 30.062 -6.219 1 97.31 244 GLU B O 1
ATOM 4054 N N . ALA B 1 245 ? 19.375 29.078 -6.113 1 97.5 245 ALA B N 1
ATOM 4055 C CA . ALA B 1 245 ? 19.469 28.891 -7.559 1 97.5 245 ALA B CA 1
ATOM 4056 C C . ALA B 1 245 ? 18.375 27.969 -8.078 1 97.5 245 ALA B C 1
ATOM 4058 O O . ALA B 1 245 ? 17.891 28.141 -9.195 1 97.5 245 ALA B O 1
ATOM 4059 N N . LEU B 1 246 ? 17.984 27 -7.254 1 96.88 246 LEU B N 1
ATOM 4060 C CA . LEU B 1 246 ? 16.984 26.031 -7.68 1 96.88 246 LEU B CA 1
ATOM 4061 C C . LEU B 1 246 ? 15.578 26.5 -7.285 1 96.88 246 LEU B C 1
ATOM 4063 O O . LEU B 1 246 ? 14.586 25.859 -7.645 1 96.88 246 LEU B O 1
ATOM 4067 N N . SER B 1 247 ? 15.484 27.609 -6.582 1 97.94 247 SER B N 1
ATOM 4068 C CA . SER B 1 247 ? 14.211 28.062 -6.035 1 97.94 247 SER B CA 1
ATOM 4069 C C . SER B 1 247 ? 13.555 29.094 -6.941 1 97.94 247 SER B C 1
ATOM 4071 O O . SER B 1 247 ? 14.234 29.75 -7.738 1 97.94 247 SER B O 1
ATOM 4073 N N . THR B 1 248 ? 12.266 29.172 -6.902 1 97.38 248 THR B N 1
ATOM 4074 C CA . THR B 1 248 ? 11.477 30.266 -7.461 1 97.38 248 THR B CA 1
ATOM 4075 C C . THR B 1 248 ? 10.75 31.031 -6.359 1 97.38 248 THR B C 1
ATOM 4077 O O . THR B 1 248 ? 10.953 30.766 -5.172 1 97.38 248 THR B O 1
ATOM 4080 N N . ASP B 1 249 ? 9.93 32 -6.816 1 95 249 ASP B N 1
ATOM 4081 C CA . ASP B 1 249 ? 9.195 32.812 -5.848 1 95 249 ASP B CA 1
ATOM 4082 C C . ASP B 1 249 ? 8.172 31.969 -5.09 1 95 249 ASP B C 1
ATOM 4084 O O . ASP B 1 249 ? 7.836 32.281 -3.943 1 95 249 ASP B O 1
ATOM 4088 N N . VAL B 1 250 ? 7.734 30.906 -5.711 1 95.62 250 VAL B N 1
ATOM 4089 C CA . VAL B 1 250 ? 6.629 30.172 -5.09 1 95.62 250 VAL B CA 1
ATOM 4090 C C . VAL B 1 250 ? 7.066 28.75 -4.754 1 95.62 250 VAL B C 1
ATOM 4092 O O . VAL B 1 250 ? 6.359 28.031 -4.055 1 95.62 250 VAL B O 1
ATOM 4095 N N . GLU B 1 251 ? 8.18 28.328 -5.289 1 97.94 251 GLU B N 1
ATOM 4096 C CA . GLU B 1 251 ? 8.766 27.031 -4.961 1 97.94 251 GLU B CA 1
ATOM 4097 C C . GLU B 1 251 ? 10.156 27.172 -4.363 1 97.94 251 GLU B C 1
ATOM 4099 O O . GLU B 1 251 ? 11.094 27.578 -5.055 1 97.94 251 GLU B O 1
ATOM 4104 N N . TRP B 1 252 ? 10.312 26.859 -3.123 1 98.5 252 TRP B N 1
ATOM 4105 C CA . TRP B 1 252 ? 11.586 26.984 -2.416 1 98.5 252 TRP B CA 1
ATOM 4106 C C . TRP B 1 252 ? 12.258 25.625 -2.262 1 98.5 252 TRP B C 1
ATOM 4108 O O . TRP B 1 252 ? 11.688 24.703 -1.662 1 98.5 252 TRP B O 1
ATOM 4118 N N . VAL B 1 253 ? 13.438 25.531 -2.707 1 98.69 253 VAL B N 1
ATOM 4119 C CA . VAL B 1 253 ? 14.141 24.25 -2.693 1 98.69 253 VAL B CA 1
ATOM 4120 C C . VAL B 1 253 ? 15.164 24.234 -1.562 1 98.69 253 VAL B C 1
ATOM 4122 O O . VAL B 1 253 ? 15.945 25.172 -1.412 1 98.69 253 VAL B O 1
ATOM 4125 N N . PHE B 1 254 ? 15.086 23.219 -0.729 1 98.75 254 PHE B N 1
ATOM 4126 C CA . PHE B 1 254 ? 16.078 22.906 0.293 1 98.75 254 PHE B CA 1
ATOM 4127 C C . PHE B 1 254 ? 16.781 21.594 -0.015 1 98.75 254 PHE B C 1
ATOM 4129 O O . PHE B 1 254 ? 16.141 20.625 -0.399 1 98.75 254 PHE B O 1
ATOM 4136 N N . LYS B 1 255 ? 18.062 21.531 0.141 1 97.94 255 LYS B N 1
ATOM 4137 C CA . LYS B 1 255 ? 18.812 20.344 -0.224 1 97.94 255 LYS B CA 1
ATOM 4138 C C . LYS B 1 255 ? 19.656 19.844 0.946 1 97.94 255 LYS B C 1
ATOM 4140 O O . LYS B 1 255 ? 20.016 20.625 1.838 1 97.94 255 LYS B O 1
ATOM 4145 N N . ARG B 1 256 ? 19.859 18.625 0.962 1 97.06 256 ARG B N 1
ATOM 4146 C CA . ARG B 1 256 ? 20.75 17.984 1.93 1 97.06 256 ARG B CA 1
ATOM 4147 C C . ARG B 1 256 ? 21.719 17.031 1.238 1 97.06 256 ARG B C 1
ATOM 4149 O O . ARG B 1 256 ? 21.312 16.203 0.418 1 97.06 256 ARG B O 1
ATOM 4156 N N . ASP B 1 257 ? 23 17.188 1.525 1 94.19 257 ASP B N 1
ATOM 4157 C CA . ASP B 1 257 ? 24.031 16.359 0.918 1 94.19 257 ASP B CA 1
ATOM 4158 C C . ASP B 1 257 ? 24 14.938 1.472 1 94.19 257 ASP B C 1
ATOM 4160 O O . ASP B 1 257 ? 23.469 14.703 2.559 1 94.19 257 ASP B O 1
ATOM 4164 N N . GLU B 1 258 ? 24.453 14.062 0.52 1 87.62 258 GLU B N 1
ATOM 4165 C CA . GLU B 1 258 ? 24.5 12.656 0.912 1 87.62 258 GLU B CA 1
ATOM 4166 C C . GLU B 1 258 ? 25.266 12.477 2.217 1 87.62 258 GLU B C 1
ATOM 4168 O O . GLU B 1 258 ? 26.328 13.062 2.402 1 87.62 258 GLU B O 1
ATOM 4173 N N . GLN B 1 259 ? 24.547 11.914 3.104 1 74.88 259 GLN B N 1
ATOM 4174 C CA . GLN B 1 259 ? 25.188 11.688 4.391 1 74.88 259 GLN B CA 1
ATOM 4175 C C . GLN B 1 259 ? 26.172 10.523 4.316 1 74.88 259 GLN B C 1
ATOM 4177 O O . GLN B 1 259 ? 25.953 9.57 3.564 1 74.88 259 GLN B O 1
ATOM 4182 N N . ALA B 1 260 ? 27.422 10.883 4.691 1 56.03 260 ALA B N 1
ATOM 4183 C CA . ALA B 1 260 ? 28.484 9.875 4.676 1 56.03 260 ALA B CA 1
ATOM 4184 C C . ALA B 1 260 ? 28.031 8.602 5.398 1 56.03 260 ALA B C 1
ATOM 4186 O O . ALA B 1 260 ? 27.234 8.664 6.34 1 56.03 260 ALA B O 1
#

InterPro domains:
  IPR005583 DNA-binding and peroxide stress resistance protein YaaA [MF_00652] (1-257)
  IPR005583 DNA-binding and peroxide stress resistance protein YaaA [PF03883] (1-245)
  IPR005583 DNA-binding and peroxide stress resistance protein YaaA [PTHR30283] (1-259)

Radius of gyration: 26.7 Å; Cα contacts (8 Å, |Δi|>4): 966; chains: 2; bounding box: 56×75×59 Å